Protein 3F8M (pdb70)

Radius of gyration: 24.47 Å; Cα contacts (8 Å, |Δi|>4): 941; chains: 2; bounding box: 52×54×69 Å

Nearest PDB structures (foldseek):
  3f8m-assembly1_B  TM=9.983E-01  e=2.354E-41  Mycolicibacterium smegmatis MC2 155
  3f8l-assembly2_D  TM=9.600E-01  e=2.605E-29  Mycolicibacterium smegmatis MC2 155
  4u0w-assembly1_A  TM=6.893E-01  e=1.335E-19  Bacillus subtilis subsp. subtilis str. 168
  2wv0-assembly4_G-2  TM=6.514E-01  e=9.330E-19  Bacillus subtilis
  3bwg-assembly1_B  TM=6.063E-01  e=6.322E-16  Bacillus subtilis subsp. subtilis str. 168

Foldseek 3Di:
DLLVVLLVVVVVVLVPDDFFDWDDQLVVSCVVSVHDSVSSVVSLVVCVVQQQWDDDPRTIGGHDRAQEAEPDLDDSQVSQVVSVWGKWKAWPDKDKDFADPVRCVLQVHDHRQIKIWTWIFMDIPPATWKIKIKIFRDVVDPCCVPVDDSTDDVSVVCVVVVWAFDDKDKDKDKDFDDPVRCVRHVHDRPFIWIWMWMWTATPVRGTGIIMIMITGPSRHHYDYDDDDVD/DQLVVVVVVLVPDDFFAWDPDLVVSCVVVVHDSVVNVVSLVVCVVQVQWDDDDNTIGGHDGAQEAEPDDDDSQVSCVVVVKGKWKDWDDKDKDFADPVRCVLQVHDGRQIKIWTWIWMDIPPATWKIKIKIFRDVLDPCCVVDPDRTDDPQVVCVVSVWAFDDKDKDKDKDFDDPVRCVVHVHDRPFIWIWMWMWTATPVRRTGIIMIMITGPSRHDYDYDDDPD

Organism: Mycolicibacterium smegmatis (strain ATCC 700084 / mc(2)155) (NCBI:txid246196)

Solvent-accessible surface area: 21949 Å² total; per-residue (Å²): 109,64,104,140,80,0,72,47,47,1,65,148,46,17,132,70,45,194,94,19,47,78,13,53,73,36,134,109,0,2,119,114,31,148,21,53,94,105,14,0,109,19,2,10,86,70,17,61,98,75,26,75,3,87,116,135,77,114,57,13,1,10,14,77,24,61,0,86,17,76,14,14,34,60,25,13,36,122,9,0,93,93,60,72,23,76,26,22,19,72,55,45,40,51,35,102,76,96,3,55,64,18,20,3,61,51,3,64,46,115,97,42,15,55,2,9,24,0,15,4,7,2,15,2,60,74,31,92,0,0,4,16,12,1,64,0,3,29,146,68,4,103,32,2,118,160,84,15,89,65,99,36,27,7,15,55,27,0,102,89,72,55,18,45,8,46,60,0,45,0,25,0,20,18,22,92,10,85,92,126,15,12,88,49,0,64,23,84,73,82,15,35,1,0,33,6,46,6,24,0,41,6,101,109,86,68,5,0,0,29,39,72,3,1,12,22,0,77,43,0,5,4,20,3,71,33,107,54,111,129,152,15,66,62,36,0,63,135,30,17,130,70,44,193,87,18,46,85,12,52,73,34,79,106,0,3,129,111,39,162,50,55,107,88,61,0,120,65,12,20,105,73,12,74,99,66,28,82,4,76,147,135,67,103,59,18,1,10,10,84,32,60,2,86,19,78,16,12,50,64,40,16,38,59,12,0,68,92,57,72,37,82,28,27,23,74,58,44,40,36,36,109,68,100,3,64,89,25,19,3,62,48,1,71,43,117,102,44,19,77,2,12,24,0,14,5,6,2,17,9,75,69,32,85,2,0,3,13,12,1,62,0,3,29,150,56,5,101,34,1,101,141,106,19,82,64,110,39,28,6,29,64,42,0,158,89,76,51,16,26,16,48,60,0,45,1,26,0,21,20,22,92,8,84,92,126,15,13,83,51,0,64,22,88,74,171,14,30,1,0,35,8,47,8,23,0,39,4,102,109,85,70,5,0,0,27,39,72,3,1,6,21,0,74,48,0,4,2,24,7,83,26,112,63,136

B-factor: mean 29.21, std 9.26, range [5.15, 67.19]

Structure (mmCIF, N/CA/C/O backbone):
data_3F8M
#
_entry.id   3F8M
#
_cell.length_a   64.501
_cell.length_b   76.954
_cell.length_c   66.897
_cell.angle_alpha   90.000
_cell.angle_beta   113.480
_cell.angle_gamma   90.000
#
_symmetry.space_group_name_H-M   'P 1 21 1'
#
loop_
_entity.id
_entity.type
_entity.pdbx_description
1 polymer 'GntR-family protein transcriptional regulator'
2 non-polymer GLYCEROL
3 water water
#
loop_
_atom_site.group_PDB
_atom_site.id
_atom_site.type_symbol
_atom_site.label_atom_id
_atom_site.label_alt_id
_atom_site.label_comp_id
_atom_site.label_asym_id
_atom_site.label_entity_id
_atom_site.label_seq_id
_atom_site.pdbx_PDB_ins_code
_atom_site.Cartn_x
_atom_site.Cartn_y
_atom_site.Cartn_z
_atom_site.occupancy
_atom_site.B_iso_or_equiv
_atom_site.auth_seq_id
_atom_site.auth_comp_id
_atom_site.auth_asym_id
_atom_site.auth_atom_id
_atom_site.pdbx_PDB_model_num
ATOM 1 N N . LEU A 1 14 ? -21.787 24.996 68.162 1.00 53.67 10 LEU A N 1
ATOM 2 C CA . LEU A 1 14 ? -21.000 25.778 67.166 1.00 53.59 10 LEU A CA 1
ATOM 3 C C . LEU A 1 14 ? -19.518 25.858 67.531 1.00 53.43 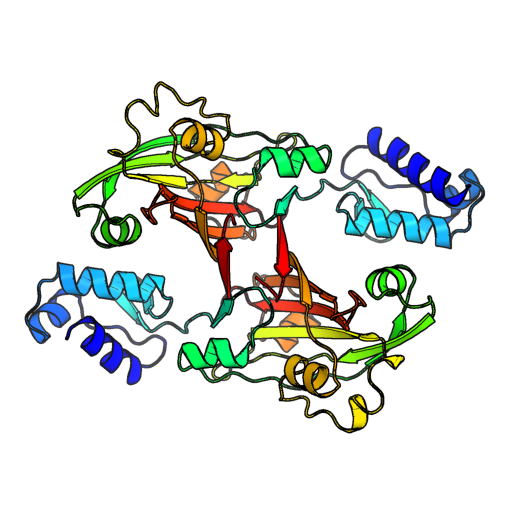10 LEU A C 1
ATOM 4 O O . LEU A 1 14 ? -18.691 26.051 66.643 1.00 53.49 10 LEU A O 1
ATOM 6 N N . LYS A 1 15 ? -19.182 25.716 68.818 1.00 53.17 11 LYS A N 1
ATOM 7 C CA . LYS A 1 15 ? -17.780 25.812 69.283 1.00 53.24 11 LYS A CA 1
ATOM 8 C C . LYS A 1 15 ? -16.786 24.873 68.548 1.00 53.09 11 LYS A C 1
ATOM 9 O O . LYS A 1 15 ? -15.584 25.160 68.478 1.00 53.12 11 LYS A O 1
ATOM 12 N N . HIS A 1 16 ? -17.296 23.771 67.998 1.00 52.93 12 HIS A N 1
ATOM 13 C CA . HIS A 1 16 ? -16.496 22.818 67.204 1.00 52.69 12 HIS A CA 1
ATOM 14 C C . HIS A 1 16 ? -16.230 23.330 65.778 1.00 52.14 12 HIS A C 1
ATOM 15 O O . HIS A 1 16 ? -15.203 23.006 65.164 1.00 51.82 12 HIS A O 1
ATOM 22 N N . GLN A 1 17 ? -17.173 24.108 65.250 1.00 51.36 13 GLN A N 1
ATOM 23 C CA . GLN A 1 17 ? -17.004 24.770 63.950 1.00 50.67 13 GLN A CA 1
ATOM 24 C C . GLN A 1 17 ? -16.045 25.958 64.068 1.00 49.63 13 GLN A C 1
ATOM 25 O O . GLN A 1 17 ? -15.199 26.165 63.197 1.00 49.85 13 GLN A O 1
ATOM 31 N N . VAL A 1 18 ? -16.197 26.728 65.149 1.00 48.42 14 VAL A N 1
ATOM 32 C CA . VAL A 1 18 ? -15.373 27.915 65.414 1.00 47.28 14 VAL A CA 1
ATOM 33 C C . VAL A 1 18 ? -13.884 27.578 65.591 1.00 46.47 14 VAL A C 1
ATOM 34 O O . VAL A 1 18 ? -13.028 28.294 65.056 1.00 46.35 14 VAL A O 1
ATOM 38 N N . VAL A 1 19 ? -13.573 26.500 66.317 1.00 45.25 15 VAL A N 1
ATOM 39 C CA . VAL A 1 19 ? -12.174 26.072 66.466 1.00 43.87 15 VAL A CA 1
ATOM 40 C C . VAL A 1 19 ? -11.521 25.766 65.108 1.00 43.27 15 VAL A C 1
ATOM 41 O O . VAL A 1 19 ? -10.398 26.211 64.857 1.00 42.51 15 VAL A O 1
ATOM 45 N N . ARG A 1 20 ? -12.231 25.039 64.237 1.00 42.51 16 ARG A N 1
ATOM 46 C CA . ARG A 1 20 ? -11.750 24.772 62.878 1.00 42.23 16 ARG A CA 1
ATOM 47 C C . ARG A 1 20 ? -11.511 26.056 62.071 1.00 41.40 16 ARG A C 1
ATOM 48 O O . ARG A 1 20 ? -10.578 26.123 61.272 1.00 41.61 16 ARG A O 1
ATOM 56 N N . ALA A 1 21 ? -12.330 27.078 62.300 1.00 40.49 17 ALA A N 1
ATOM 57 C CA . ALA A 1 21 ? -12.167 28.362 61.608 1.00 39.28 17 ALA A CA 1
ATOM 58 C C . ALA A 1 21 ? -10.995 29.148 62.192 1.00 38.67 17 ALA A C 1
ATOM 59 O O . ALA A 1 21 ? -10.296 29.865 61.472 1.00 37.75 17 ALA A O 1
ATOM 61 N N . GLU A 1 22 ? -10.803 29.021 63.502 1.00 37.73 18 GLU A N 1
ATOM 62 C CA . GLU A 1 22 ? -9.706 29.698 64.183 1.00 38.25 18 GLU A CA 1
ATOM 63 C C . GLU A 1 22 ? -8.352 29.091 63.758 1.00 37.26 18 GLU A C 1
ATOM 64 O O . GLU A 1 22 ? -7.357 29.815 63.657 1.00 37.34 18 GLU A O 1
ATOM 70 N N . LEU A 1 23 ? -8.321 27.781 63.494 1.00 35.77 19 LEU A N 1
ATOM 71 C CA . LEU A 1 23 ? -7.074 27.136 63.057 1.00 35.87 19 LEU A CA 1
ATOM 72 C C . LEU A 1 23 ? -6.729 27.588 61.636 1.00 36.01 19 LEU A C 1
ATOM 73 O O . LEU A 1 23 ? -5.558 27.813 61.314 1.00 34.99 19 LEU A O 1
ATOM 78 N N . ASP A 1 24 ? -7.754 27.727 60.801 1.00 35.98 20 ASP A N 1
ATOM 79 C CA . ASP A 1 24 ? -7.571 28.273 59.448 1.00 37.47 20 ASP A CA 1
ATOM 80 C C . ASP A 1 24 ? -6.989 29.698 59.494 1.00 36.91 20 ASP A C 1
ATOM 81 O O . ASP A 1 24 ? -6.030 30.000 58.789 1.00 37.01 20 ASP A O 1
ATOM 86 N N . ARG A 1 25 ? -7.565 30.544 60.341 1.00 36.74 21 ARG A N 1
ATOM 87 C CA . ARG A 1 25 ? -7.055 31.892 60.561 1.00 36.93 21 ARG A CA 1
ATOM 88 C C . ARG A 1 25 ? -5.624 31.874 61.110 1.00 36.46 21 ARG A C 1
ATOM 89 O O . ARG A 1 25 ? -4.787 32.678 60.684 1.00 36.82 21 ARG A O 1
ATOM 97 N N . MET A 1 26 ? -5.338 30.981 62.056 1.00 35.25 22 MET A N 1
ATOM 98 C CA . MET A 1 26 ? -3.948 30.852 62.523 1.00 34.07 22 MET A CA 1
ATOM 99 C C . MET A 1 26 ? -3.052 30.523 61.338 1.00 33.58 22 MET A C 1
ATOM 100 O O . MET A 1 26 ? -2.054 31.227 61.095 1.00 32.31 22 MET A O 1
ATOM 105 N N . LEU A 1 27 ? -3.443 29.490 60.581 1.00 33.37 23 LEU A N 1
ATOM 106 C CA . LEU A 1 27 ? -2.671 29.020 59.431 1.00 33.45 23 LEU A CA 1
ATOM 107 C C . LEU A 1 27 ? -2.359 30.120 58.423 1.00 34.22 23 LEU A C 1
ATOM 108 O O . LEU A 1 27 ? -1.257 30.140 57.874 1.00 34.60 23 LEU A O 1
ATOM 113 N N . ASP A 1 28 ? -3.305 31.039 58.193 1.00 35.03 24 ASP A N 1
ATOM 114 C CA . ASP A 1 28 ? -3.061 32.178 57.277 1.00 35.04 24 ASP A CA 1
ATOM 115 C C . ASP A 1 28 ? -1.861 33.046 57.676 1.00 33.98 24 ASP A C 1
ATOM 116 O O . ASP A 1 28 ? -1.165 33.600 56.817 1.00 33.79 24 ASP A O 1
ATOM 121 N N . GLY A 1 29 ? -1.650 33.179 58.984 1.00 32.93 25 GLY A N 1
ATOM 122 C CA . GLY A 1 29 ? -0.613 34.044 59.525 1.00 31.52 25 GLY A CA 1
ATOM 123 C C . GLY A 1 29 ? 0.722 33.390 59.809 1.00 29.67 25 GLY A C 1
ATOM 124 O O . GLY A 1 29 ? 1.685 34.076 60.160 1.00 29.91 25 GLY A O 1
ATOM 125 N N . MET A 1 30 ? 0.798 32.076 59.675 1.00 27.82 26 MET A N 1
ATOM 126 C CA . MET A 1 30 ? 2.018 31.365 60.029 1.00 26.13 26 MET A CA 1
ATOM 127 C C . MET A 1 30 ? 2.846 31.047 58.789 1.00 25.89 26 MET A C 1
ATOM 128 O O . MET A 1 30 ? 2.337 31.100 57.668 1.00 26.55 26 MET A O 1
ATOM 133 N N . ARG A 1 31 ? 4.110 30.711 59.017 1.00 24.53 27 ARG A N 1
ATOM 134 C CA A ARG A 1 31 ? 5.031 30.270 57.969 0.70 24.55 27 ARG A CA 1
ATOM 135 C CA B ARG A 1 31 ? 5.033 30.285 57.966 0.30 24.14 27 ARG A CA 1
ATOM 136 C C . ARG A 1 31 ? 5.169 28.772 57.984 1.00 24.58 27 ARG A C 1
ATOM 137 O O . ARG A 1 31 ? 4.916 28.129 59.007 1.00 23.97 27 ARG A O 1
ATOM 152 N N . ILE A 1 32 ? 5.624 28.207 56.865 1.00 22.51 28 ILE A N 1
ATOM 153 C CA . ILE A 1 32 ? 5.928 26.799 56.814 1.00 22.43 28 ILE A CA 1
ATOM 154 C C . ILE A 1 32 ? 6.968 26.453 57.912 1.00 22.69 28 ILE A C 1
ATOM 155 O O . ILE A 1 32 ? 7.946 27.174 58.089 1.00 22.28 28 ILE A O 1
ATOM 160 N N . GLY A 1 33 ? 6.715 25.404 58.686 1.00 21.49 29 GLY A N 1
ATOM 161 C CA . GLY A 1 33 ? 7.593 25.053 59.807 1.00 20.29 29 GLY A CA 1
ATOM 162 C C . GLY A 1 33 ? 7.179 25.609 61.180 1.00 19.81 29 GLY A C 1
ATOM 163 O O . GLY A 1 33 ? 7.646 25.103 62.190 1.00 20.05 29 GLY A O 1
ATOM 164 N N . ASP A 1 34 ? 6.253 26.576 61.221 1.00 18.85 30 ASP A N 1
ATOM 165 C CA . ASP A 1 34 ? 5.816 27.177 62.512 1.00 17.85 30 ASP A CA 1
ATOM 166 C C . ASP A 1 34 ? 5.031 26.140 63.353 1.00 18.45 30 ASP A C 1
ATOM 167 O O . ASP A 1 34 ? 4.087 25.508 62.832 1.00 17.79 30 ASP A O 1
ATOM 172 N N . PRO A 1 35 ? 5.373 25.993 64.658 1.00 19.15 31 PRO A N 1
ATOM 173 C CA . PRO A 1 35 ? 4.587 25.075 65.520 1.00 18.22 31 PRO A CA 1
ATOM 174 C C . PRO A 1 35 ? 3.352 25.676 66.148 1.00 20.16 31 PRO A C 1
ATOM 175 O O . PRO A 1 35 ? 3.404 26.821 66.611 1.00 20.61 31 PRO A O 1
ATOM 179 N N . PHE A 1 36 ? 2.254 24.905 66.177 1.00 19.90 32 PHE A N 1
ATOM 180 C CA . PHE A 1 36 ? 1.041 25.305 66.866 1.00 20.38 32 PHE A CA 1
ATOM 181 C C . PHE A 1 36 ? 1.316 25.185 68.359 1.00 19.55 32 PHE A C 1
ATOM 182 O O . PHE A 1 36 ? 2.153 24.386 68.746 1.00 19.53 32 PHE A O 1
ATOM 190 N N . PRO A 1 37 ? 0.585 25.941 69.185 1.00 20.90 33 PRO A N 1
ATOM 191 C CA . PRO A 1 37 ? 0.581 25.724 70.650 1.00 21.44 33 PRO A CA 1
ATOM 192 C C . PRO A 1 37 ? 0.151 24.297 70.899 1.00 22.40 33 PRO A C 1
ATOM 193 O O . PRO A 1 37 ? -0.454 23.721 70.012 1.00 22.78 33 PRO A O 1
ATOM 197 N N . ALA A 1 38 ? 0.429 23.738 72.077 1.00 23.50 34 ALA A N 1
ATOM 198 C CA . ALA A 1 38 ? -0.067 22.386 72.393 1.00 23.45 34 ALA A CA 1
ATOM 199 C C . ALA A 1 38 ? -1.602 22.299 72.382 1.00 24.58 34 ALA A C 1
ATOM 200 O O . ALA A 1 38 ? -2.351 23.302 72.611 1.00 23.99 34 ALA A O 1
ATOM 202 N N . GLU A 1 39 ? -2.055 21.087 72.082 1.00 24.53 35 GLU A N 1
ATOM 203 C CA . GLU A 1 39 ? -3.464 20.824 71.905 1.00 25.72 35 GLU A CA 1
ATOM 204 C C . GLU A 1 39 ? -4.257 21.332 73.095 1.00 25.16 35 GLU A C 1
ATOM 205 O O . GLU A 1 39 ? -5.230 22.015 72.907 1.00 25.14 35 GLU A O 1
ATOM 211 N N . ARG A 1 40 ? -3.785 21.082 74.305 1.00 25.75 36 ARG A N 1
ATOM 212 C CA . ARG A 1 40 ? -4.531 21.520 75.490 1.00 26.82 36 ARG A CA 1
ATOM 213 C C . ARG A 1 40 ? -4.672 23.034 75.586 1.00 26.76 36 ARG A C 1
ATOM 214 O O . ARG A 1 40 ? -5.739 23.515 76.012 1.00 26.15 36 ARG A O 1
ATOM 222 N N . GLU A 1 41 ? -3.615 23.783 75.211 1.00 24.42 37 GLU A N 1
ATOM 223 C CA . GLU A 1 41 ? -3.686 25.241 75.268 1.00 23.99 37 GLU A CA 1
ATOM 224 C C . GLU A 1 41 ? -4.727 25.749 74.299 1.00 24.89 37 GLU A C 1
ATOM 225 O O . GLU A 1 41 ? -5.568 26.609 74.639 1.00 24.62 37 GLU A O 1
ATOM 231 N N . ILE A 1 42 ? -4.695 25.209 73.087 1.00 25.67 38 ILE A N 1
ATOM 232 C CA . ILE A 1 42 ? -5.667 25.596 72.080 1.00 26.31 38 ILE A CA 1
ATOM 233 C C . ILE A 1 42 ? -7.094 25.295 72.563 1.00 27.19 38 ILE A C 1
ATOM 234 O O . ILE A 1 42 ? -8.007 26.127 72.453 1.00 25.80 38 ILE A O 1
ATOM 239 N N . ALA A 1 43 ? -7.286 24.092 73.087 1.00 28.69 39 ALA A N 1
ATOM 240 C CA . ALA A 1 43 ? -8.621 23.696 73.531 1.00 30.45 39 ALA A CA 1
ATOM 241 C C . ALA A 1 43 ? -9.163 24.700 74.552 1.00 31.81 39 ALA A C 1
ATOM 242 O O . ALA A 1 43 ? -10.304 25.174 74.431 1.00 32.56 39 ALA A O 1
ATOM 244 N N . GLU A 1 44 ? -8.329 25.054 75.524 1.00 33.57 40 GLU A N 1
ATOM 245 C CA . GLU A 1 44 ? -8.712 26.009 76.563 1.00 35.12 40 GLU A CA 1
ATOM 246 C C . GLU A 1 44 ? -8.965 27.415 75.990 1.00 35.62 40 GLU A C 1
ATOM 247 O O . GLU A 1 44 ? -9.925 28.081 76.384 1.00 35.61 40 GLU A O 1
ATOM 253 N N . GLN A 1 45 ? -8.143 27.819 75.018 1.00 35.77 41 GLN A N 1
ATOM 254 C CA . GLN A 1 45 ? -8.292 29.118 74.353 1.00 35.71 41 GLN A CA 1
ATOM 255 C C . GLN A 1 45 ? -9.691 29.183 73.772 1.00 35.78 41 GLN A C 1
ATOM 256 O O . GLN A 1 45 ? -10.403 30.153 73.998 1.00 35.97 41 GLN A O 1
ATOM 262 N N . PHE A 1 46 ? -10.120 28.110 73.102 1.00 35.34 42 PHE A N 1
ATOM 263 C CA . PHE A 1 46 ? -11.401 28.116 72.386 1.00 35.23 42 PHE A CA 1
ATOM 264 C C . PHE A 1 46 ? -12.581 27.338 73.021 1.00 34.67 42 PHE A C 1
ATOM 265 O O . PHE A 1 46 ? -13.539 26.978 72.327 1.00 34.66 42 PHE A O 1
ATOM 273 N N . GLU A 1 47 ? -12.506 27.097 74.328 1.00 33.39 43 GLU A N 1
ATOM 274 C CA . GLU A 1 47 ? -13.589 26.403 75.062 1.00 32.64 43 GLU A CA 1
ATOM 275 C C . GLU A 1 47 ? -14.122 25.172 74.321 1.00 30.80 43 GLU A C 1
ATOM 276 O O . GLU A 1 47 ? -15.334 25.030 74.130 1.00 30.58 43 GLU A O 1
ATOM 282 N N . VAL A 1 48 ? -13.196 24.291 73.919 1.00 28.30 44 VAL A N 1
ATOM 283 C CA . VAL A 1 48 ? -13.518 22.956 73.407 1.00 27.24 44 VAL A CA 1
ATOM 284 C C . VAL A 1 48 ? -12.636 21.882 74.068 1.00 26.53 44 VAL A C 1
ATOM 285 O O . VAL A 1 48 ? -11.637 22.180 74.724 1.00 25.98 44 VAL A O 1
ATOM 289 N N . ALA A 1 49 ? -13.043 20.630 73.916 1.00 26.42 45 ALA A N 1
ATOM 290 C CA . ALA A 1 49 ? -12.311 19.492 74.421 1.00 26.92 45 ALA A CA 1
ATOM 291 C C . ALA A 1 49 ? -10.945 19.428 73.735 1.00 28.20 45 ALA A C 1
ATOM 292 O O . ALA A 1 49 ? -10.808 19.866 72.586 1.00 28.40 45 ALA A O 1
ATOM 294 N N . ARG A 1 50 ? -9.959 18.897 74.458 1.00 28.08 46 ARG A N 1
ATOM 295 C CA . ARG A 1 50 ? -8.648 18.543 73.889 1.00 29.56 46 ARG A CA 1
ATOM 296 C C . ARG A 1 50 ? -8.780 17.598 72.689 1.00 28.97 46 ARG A C 1
ATOM 297 O O . ARG A 1 50 ? -8.022 17.716 71.710 1.00 29.92 46 ARG A O 1
ATOM 305 N N . GLU A 1 51 ? -9.719 16.661 72.768 1.00 28.74 47 GLU A N 1
ATOM 306 C CA . GLU A 1 51 ? -9.952 15.697 71.679 1.00 29.47 47 GLU A CA 1
ATOM 307 C C . GLU A 1 51 ? -10.544 16.396 70.457 1.00 28.88 47 GLU A C 1
ATOM 308 O O . GLU A 1 51 ? -10.392 15.928 69.315 1.00 29.51 47 GLU A O 1
ATOM 314 N N . THR A 1 52 ? -11.218 17.518 70.689 1.00 28.60 48 THR A N 1
ATOM 315 C CA . THR A 1 52 ? -11.759 18.302 69.588 1.00 28.36 48 THR A CA 1
ATOM 316 C C . THR A 1 52 ? -10.641 19.010 68.794 1.00 27.76 48 THR A C 1
ATOM 317 O O . THR A 1 52 ? -10.689 19.061 67.566 1.00 28.21 48 THR A O 1
ATOM 321 N N . VAL A 1 53 ? -9.664 19.565 69.499 1.00 28.41 49 VAL A N 1
ATOM 322 C CA . VAL A 1 53 ? -8.505 20.196 68.842 1.00 27.84 49 VAL A CA 1
ATOM 323 C C . VAL A 1 53 ? -7.715 19.096 68.132 1.00 28.00 49 VAL A C 1
ATOM 324 O O . VAL A 1 53 ? -7.384 19.236 66.954 1.00 27.54 49 VAL A O 1
ATOM 328 N N . ARG A 1 54 ? -7.469 17.982 68.823 1.00 28.05 50 ARG A N 1
ATOM 329 C CA . ARG A 1 54 ? -6.730 16.839 68.241 1.00 28.66 50 ARG A CA 1
ATOM 330 C C . ARG A 1 54 ? -7.303 16.447 66.889 1.00 28.76 50 ARG A C 1
ATOM 331 O O . ARG A 1 54 ? -6.575 16.198 65.920 1.00 29.28 50 ARG A O 1
ATOM 339 N N . GLN A 1 55 ? -8.625 16.330 66.850 1.00 28.93 51 GLN A N 1
ATOM 340 C CA . GLN A 1 55 ? -9.307 15.926 65.647 1.00 28.48 51 GLN A CA 1
ATOM 341 C C . GLN A 1 55 ? -9.199 16.990 64.544 1.00 28.08 51 GLN A C 1
ATOM 342 O O . GLN A 1 55 ? -9.015 16.649 63.379 1.00 28.95 51 GLN A O 1
ATOM 348 N N . ALA A 1 56 ? -9.332 18.267 64.887 1.00 28.00 52 ALA A N 1
ATOM 349 C CA . ALA A 1 56 ? -9.233 19.300 63.849 1.00 29.23 52 ALA A CA 1
ATOM 350 C C . ALA A 1 56 ? -7.813 19.305 63.272 1.00 29.45 52 ALA A C 1
ATOM 351 O O . ALA A 1 56 ? -7.638 19.411 62.036 1.00 30.98 52 ALA A O 1
ATOM 353 N N . LEU A 1 57 ? -6.807 19.120 64.133 1.00 29.50 53 LEU A N 1
ATOM 354 C CA . LEU A 1 57 ? -5.400 19.050 63.640 1.00 30.52 53 LEU A CA 1
ATOM 355 C C . LEU A 1 57 ? -5.113 17.845 62.761 1.00 31.27 53 LEU A C 1
ATOM 356 O O . LEU A 1 57 ? -4.414 17.944 61.732 1.00 31.09 53 LEU A O 1
ATOM 361 N N . ARG A 1 58 ? -5.672 16.708 63.151 1.00 31.07 54 ARG A N 1
ATOM 362 C CA . ARG A 1 58 ? -5.591 15.520 62.330 1.00 32.13 54 ARG A CA 1
ATOM 363 C C . ARG A 1 58 ? -6.229 15.692 60.932 1.00 31.86 54 ARG A C 1
ATOM 364 O O . ARG A 1 58 ? -5.677 15.189 59.937 1.00 32.59 54 ARG A O 1
ATOM 372 N N . GLU A 1 59 ? -7.324 16.450 60.851 1.00 31.68 55 GLU A N 1
ATOM 373 C CA . GLU A 1 59 ? -7.980 16.756 59.570 1.00 32.46 55 GLU A CA 1
ATOM 374 C C . GLU A 1 59 ? -7.072 17.652 58.705 1.00 32.41 55 GLU A C 1
ATOM 375 O O . GLU A 1 59 ? -6.946 17.444 57.496 1.00 33.09 55 GLU A O 1
ATOM 381 N N . LEU A 1 60 ? -6.431 18.629 59.339 1.00 31.57 56 LEU A N 1
ATOM 382 C CA . LEU A 1 60 ? -5.457 19.463 58.640 1.00 31.52 56 LEU A CA 1
ATOM 383 C C . LEU A 1 60 ? -4.298 18.642 58.113 1.00 31.30 56 LEU A C 1
ATOM 384 O O . LEU A 1 60 ? -3.768 18.946 57.027 1.00 31.61 56 LEU A O 1
ATOM 389 N N . LEU A 1 61 ? -3.888 17.623 58.876 1.00 30.54 57 LEU A N 1
ATOM 390 C CA . LEU A 1 61 ? -2.753 16.805 58.522 1.00 31.00 57 LEU A CA 1
ATOM 391 C C . LEU A 1 61 ? -3.089 15.965 57.298 1.00 32.03 57 LEU A C 1
ATOM 392 O O . LEU A 1 61 ? -2.282 15.835 56.376 1.00 31.21 57 LEU A O 1
ATOM 397 N N . ILE A 1 62 ? -4.282 15.396 57.311 1.00 33.14 58 ILE A N 1
ATOM 398 C CA . ILE A 1 62 ? -4.778 14.598 56.188 1.00 34.32 58 ILE A CA 1
ATOM 399 C C . ILE A 1 62 ? -4.901 15.469 54.919 1.00 35.09 58 ILE A C 1
ATOM 400 O O . ILE A 1 62 ? -4.566 15.016 53.821 1.00 35.90 58 ILE A O 1
ATOM 405 N N . ASP A 1 63 ? -5.337 16.714 55.097 1.00 35.86 59 ASP A N 1
ATOM 406 C CA . ASP A 1 63 ? -5.364 17.750 54.060 1.00 36.67 59 ASP A CA 1
ATOM 407 C C . ASP A 1 63 ? -3.946 18.263 53.637 1.00 36.40 59 ASP A C 1
ATOM 408 O O . ASP A 1 63 ? -3.811 19.095 52.715 1.00 36.53 59 ASP A O 1
ATOM 413 N N . GLY A 1 64 ? -2.900 17.799 54.320 1.00 35.39 60 GLY A N 1
ATOM 414 C CA . GLY A 1 64 ? -1.512 18.119 53.928 1.00 34.55 60 GLY A CA 1
ATOM 415 C C . GLY A 1 64 ? -1.047 19.505 54.356 1.00 33.41 60 GLY A C 1
ATOM 416 O O . GLY A 1 64 ? 0.046 19.968 53.970 1.00 34.40 60 GLY A O 1
ATOM 417 N N . ARG A 1 65 ? -1.843 20.141 55.203 1.00 31.32 61 ARG A N 1
ATOM 418 C CA . ARG A 1 65 ? -1.625 21.518 55.583 1.00 29.69 61 ARG A CA 1
ATOM 419 C C . ARG A 1 65 ? -0.745 21.674 56.816 1.00 28.02 61 ARG A C 1
ATOM 420 O O . ARG A 1 65 ? -0.216 22.764 57.072 1.00 26.76 61 ARG A O 1
ATOM 428 N N . VAL A 1 66 ? -0.594 20.583 57.572 1.00 26.71 62 VAL A N 1
ATOM 429 C CA . VAL A 1 66 ? 0.278 20.533 58.729 1.00 25.95 62 VAL A CA 1
ATOM 430 C C . VAL A 1 66 ? 0.960 19.191 58.736 1.00 26.99 62 VAL A C 1
ATOM 431 O O . VAL A 1 66 ? 0.571 18.271 57.985 1.00 26.95 62 VAL A O 1
ATOM 435 N N . GLU A 1 67 ? 1.990 19.051 59.558 1.00 26.40 63 GLU A N 1
ATOM 436 C CA . GLU A 1 67 ? 2.647 17.772 59.683 1.00 27.70 63 GLU A CA 1
ATOM 437 C C . GLU A 1 67 ? 3.215 17.661 61.091 1.00 28.67 63 GLU A C 1
ATOM 438 O O . GLU A 1 67 ? 3.338 18.675 61.761 1.00 27.72 63 GLU A O 1
ATOM 444 N N . ARG A 1 68 ? 3.547 16.444 61.531 1.00 29.69 64 ARG A N 1
ATOM 445 C CA . ARG A 1 68 ? 4.171 16.256 62.840 1.00 31.50 64 ARG A CA 1
ATOM 446 C C . ARG A 1 68 ? 5.681 16.463 62.784 1.00 32.76 64 ARG A C 1
ATOM 447 O O . ARG A 1 68 ? 6.327 16.137 61.791 1.00 32.45 64 ARG A O 1
ATOM 455 N N . ARG A 1 69 ? 6.221 17.044 63.861 1.00 33.69 65 ARG A N 1
ATOM 456 C CA . ARG A 1 69 ? 7.656 17.182 64.080 1.00 34.49 65 ARG A CA 1
ATOM 457 C C . ARG A 1 69 ? 7.846 16.875 65.554 1.00 34.84 65 ARG A C 1
ATOM 458 O O . ARG A 1 69 ? 7.577 17.720 66.426 1.00 35.02 65 ARG A O 1
ATOM 466 N N . GLY A 1 70 ? 8.289 15.652 65.826 1.00 35.32 66 GLY A N 1
ATOM 467 C CA . GLY A 1 70 ? 8.392 15.135 67.196 1.00 34.56 66 GLY A CA 1
ATOM 468 C C . GLY A 1 70 ? 7.033 15.227 67.846 1.00 34.15 66 GLY A C 1
ATOM 469 O O . GLY A 1 70 ? 6.034 14.746 67.288 1.00 34.57 66 GLY A O 1
ATOM 470 N N . ARG A 1 71 ? 6.984 15.911 68.986 1.00 33.78 67 ARG A N 1
ATOM 471 C CA . ARG A 1 71 ? 5.742 16.096 69.745 1.00 33.23 67 ARG A CA 1
ATOM 472 C C . ARG A 1 71 ? 4.840 17.209 69.180 1.00 32.88 67 ARG A C 1
ATOM 473 O O . ARG A 1 71 ? 3.702 17.404 69.638 1.00 33.37 67 ARG A O 1
ATOM 475 N N . THR A 1 72 ? 5.336 17.945 68.193 1.00 31.65 68 THR A N 1
ATOM 476 C CA . THR A 1 72 ? 4.657 19.156 67.775 1.00 30.62 68 THR A CA 1
ATOM 477 C C . THR A 1 72 ? 3.966 18.953 66.425 1.00 29.21 68 THR A C 1
ATOM 478 O O . THR A 1 72 ? 4.324 18.059 65.646 1.00 28.83 68 THR A O 1
ATOM 482 N N . THR A 1 73 ? 2.998 19.823 66.160 1.00 26.85 69 THR A N 1
ATOM 483 C CA . THR A 1 73 ? 2.370 19.908 64.857 1.00 26.04 69 THR A CA 1
ATOM 484 C C . THR A 1 73 ? 2.854 21.198 64.227 1.00 23.98 69 THR A C 1
ATOM 485 O O . THR A 1 73 ? 2.719 22.246 64.833 1.00 22.93 69 THR A O 1
ATOM 489 N N . VAL A 1 74 ? 3.402 21.115 63.007 1.00 23.49 70 VAL A N 1
ATOM 490 C CA . VAL A 1 74 ? 3.904 22.308 62.317 1.00 22.58 70 VAL A CA 1
ATOM 491 C C . VAL A 1 74 ? 3.224 22.563 60.975 1.00 22.87 70 VAL A C 1
ATOM 492 O O . VAL A 1 74 ? 2.628 21.637 60.391 1.00 21.47 70 VAL A O 1
ATOM 496 N N . VAL A 1 75 ? 3.318 23.808 60.506 1.00 20.97 71 VAL A N 1
ATOM 497 C CA . VAL A 1 75 ? 2.736 24.207 59.234 1.00 20.99 71 VAL A CA 1
ATOM 498 C C . VAL A 1 75 ? 3.550 23.474 58.134 1.00 22.19 71 VAL A C 1
ATOM 499 O O . VAL A 1 75 ? 4.784 23.373 58.224 1.00 19.84 71 VAL A O 1
ATOM 503 N N . ALA A 1 76 ? 2.855 22.928 57.123 1.00 22.24 72 ALA A N 1
ATOM 504 C CA . ALA A 1 76 ? 3.553 22.234 56.019 1.00 24.38 72 ALA A CA 1
ATOM 505 C C . ALA A 1 76 ? 3.232 22.955 54.722 1.00 25.10 72 ALA A C 1
ATOM 506 O O . ALA A 1 76 ? 2.346 23.798 54.708 1.00 25.80 72 ALA A O 1
ATOM 508 N N . ARG A 1 77 ? 3.991 22.697 53.652 1.00 25.95 73 ARG A N 1
ATOM 509 C CA A ARG A 1 77 ? 3.563 23.127 52.315 0.60 26.56 73 ARG A CA 1
ATOM 510 C CA B ARG A 1 77 ? 3.536 23.135 52.337 0.40 26.56 73 ARG A CA 1
ATOM 511 C C . ARG A 1 77 ? 2.730 21.982 51.742 1.00 26.38 73 ARG A C 1
ATOM 512 O O . ARG A 1 77 ? 3.225 20.859 51.617 1.00 25.77 73 ARG A O 1
ATOM 527 N N . PRO A 1 78 ? 1.461 22.248 51.432 1.00 26.62 74 PRO A N 1
ATOM 528 C CA . PRO A 1 78 ? 0.622 21.162 51.017 1.00 26.40 74 PRO A CA 1
ATOM 529 C C . PRO A 1 78 ? 1.013 20.690 49.600 1.00 25.77 74 PRO A C 1
ATOM 530 O O . PRO A 1 78 ? 1.371 21.519 48.749 1.00 26.32 74 PRO A O 1
ATOM 534 N N . LYS A 1 79 ? 0.983 19.384 49.406 1.00 25.44 75 LYS A N 1
ATOM 535 C CA . LYS A 1 79 ? 1.083 18.799 48.054 1.00 25.52 75 LYS A CA 1
ATOM 536 C C . LYS A 1 79 ? -0.116 19.223 47.238 1.00 24.92 75 LYS A C 1
ATOM 537 O O . LYS A 1 79 ? -1.248 19.253 47.753 1.00 24.77 75 LYS A O 1
ATOM 543 N N . ILE A 1 80 ? 0.116 19.547 45.961 1.00 25.74 76 ILE A N 1
ATOM 544 C CA . ILE A 1 80 ? -0.993 19.706 45.021 1.00 26.16 76 ILE A CA 1
ATOM 545 C C . ILE A 1 80 ? -1.663 18.368 44.832 1.00 25.58 76 ILE A C 1
ATOM 546 O O . ILE A 1 80 ? -0.979 17.383 44.627 1.00 25.63 76 ILE A O 1
ATOM 551 N N . ARG A 1 81 ? -2.992 18.336 44.952 1.00 25.69 77 ARG A N 1
ATOM 552 C CA . ARG A 1 81 ? -3.770 17.100 44.805 1.00 26.64 77 ARG A CA 1
ATOM 553 C C . ARG A 1 81 ? -4.449 17.113 43.432 1.00 27.16 77 ARG A C 1
ATOM 554 O O . ARG A 1 81 ? -5.485 17.746 43.212 1.00 27.88 77 ARG A O 1
ATOM 562 N N . GLN A 1 82 ? -3.820 16.451 42.490 1.00 27.20 78 GLN A N 1
ATOM 563 C CA . GLN A 1 82 ? -4.291 16.508 41.131 1.00 29.47 78 GLN A CA 1
ATOM 564 C C . GLN A 1 82 ? -5.095 15.278 40.706 1.00 29.06 78 GLN A C 1
ATOM 565 O O . GLN A 1 82 ? -4.572 14.158 40.739 1.00 28.60 78 GLN A O 1
ATOM 571 N N . PRO A 1 83 ? -6.353 15.489 40.273 1.00 29.70 79 PRO A N 1
ATOM 572 C CA . PRO A 1 83 ? -7.174 14.400 39.740 1.00 29.64 79 PRO A CA 1
ATOM 573 C C . PRO A 1 83 ? -6.499 13.815 38.501 1.00 30.57 79 PRO A C 1
ATOM 574 O O . PRO A 1 83 ? -5.915 14.571 37.704 1.00 30.85 79 PRO A O 1
ATOM 578 N N . LEU A 1 84 ? -6.516 12.490 38.354 1.00 30.33 80 LEU A N 1
ATOM 579 C CA . LEU A 1 84 ? -6.076 11.887 37.099 1.00 31.55 80 LEU A CA 1
ATOM 580 C C . LEU A 1 84 ? -7.196 12.111 36.088 1.00 32.00 80 LEU A C 1
ATOM 581 O O . LEU A 1 84 ? -8.375 11.961 36.389 1.00 33.05 80 LEU A O 1
ATOM 586 N N . GLY A 1 85 ? -6.837 12.545 34.895 1.00 32.58 81 GLY A N 1
ATOM 587 C CA . GLY A 1 85 ? -7.856 12.801 33.868 1.00 32.50 81 GLY A CA 1
ATOM 588 C C . GLY A 1 85 ? -7.441 14.001 33.056 1.00 32.22 81 GLY A C 1
ATOM 589 O O . GLY A 1 85 ? -6.252 14.285 32.953 1.00 31.68 81 GLY A O 1
ATOM 590 N N . MET A 1 86 ? -8.432 14.733 32.550 1.00 33.16 82 MET A N 1
ATOM 591 C CA . MET A 1 86 ? -8.221 15.781 31.546 1.00 34.84 82 MET A CA 1
ATOM 592 C C . MET A 1 86 ? -8.310 17.216 32.103 1.00 34.76 82 MET A C 1
ATOM 593 O O . MET A 1 86 ? -8.242 18.202 31.343 1.00 35.15 82 MET A O 1
ATOM 598 N N . GLY A 1 87 ? -8.432 17.330 33.427 1.00 34.19 83 GLY A N 1
ATOM 599 C CA . GLY A 1 87 ? -8.480 18.625 34.099 1.00 34.98 83 GLY A CA 1
ATOM 600 C C . GLY A 1 87 ? -7.117 19.294 34.153 1.00 34.87 83 GLY A C 1
ATOM 601 O O . GLY A 1 87 ? -6.143 18.776 33.620 1.00 35.52 83 GLY A O 1
ATOM 602 N N . SER A 1 88 ? -7.031 20.442 34.810 1.00 34.81 84 SER A N 1
ATOM 603 C CA . SER A 1 88 ? -5.817 21.237 34.740 1.00 33.97 84 SER A CA 1
ATOM 604 C C . SER A 1 88 ? -5.037 21.245 36.043 1.00 33.23 84 SER A C 1
ATOM 605 O O . SER A 1 88 ? -5.606 21.177 37.148 1.00 33.64 84 SER A O 1
ATOM 608 N N . TYR A 1 89 ? -3.725 21.358 35.890 1.00 31.47 85 TYR A N 1
ATOM 609 C CA . TYR A 1 89 ? -2.817 21.454 37.016 1.00 30.01 85 TYR A CA 1
ATOM 610 C C . TYR A 1 89 ? -3.128 22.719 37.847 1.00 30.11 85 TYR A C 1
ATOM 611 O O . TYR A 1 89 ? -3.269 22.658 39.080 1.00 28.09 85 TYR A O 1
ATOM 620 N N . THR A 1 90 ? -3.272 23.860 37.165 1.00 30.39 86 THR A N 1
ATOM 621 C CA . THR A 1 90 ? -3.568 25.135 37.864 1.00 31.62 86 THR A CA 1
ATOM 622 C C . THR A 1 90 ? -4.942 25.117 38.526 1.00 32.74 86 THR A C 1
ATOM 623 O O . THR A 1 90 ? -5.104 25.669 39.627 1.00 32.98 86 THR A O 1
ATOM 627 N N . GLU A 1 91 ? -5.919 24.477 37.877 1.00 33.64 87 GLU A N 1
ATOM 628 C CA . GLU A 1 91 ? -7.258 24.347 38.468 1.00 35.42 87 GLU A CA 1
ATOM 629 C C . GLU A 1 91 ? -7.206 23.516 39.748 1.00 34.77 87 GLU A C 1
ATOM 630 O O . GLU A 1 91 ? -7.898 23.835 40.716 1.00 34.86 87 GLU A O 1
ATOM 636 N N . ALA A 1 92 ? -6.398 22.446 39.746 1.00 34.11 88 ALA A N 1
ATOM 637 C CA . ALA A 1 92 ? -6.300 21.584 40.925 1.00 33.28 88 ALA A CA 1
ATOM 638 C C . ALA A 1 92 ? -5.738 22.407 42.073 1.00 32.95 88 ALA A C 1
ATOM 639 O O . ALA A 1 92 ? -6.257 22.335 43.174 1.00 32.25 88 ALA A O 1
ATOM 641 N N . ALA A 1 93 ? -4.690 23.188 41.800 1.00 32.42 89 ALA A N 1
ATOM 642 C CA . ALA A 1 93 ? -4.034 23.997 42.836 1.00 32.91 89 ALA A CA 1
ATOM 643 C C . ALA A 1 93 ? -4.959 25.117 43.330 1.00 33.64 89 ALA A C 1
ATOM 644 O O . ALA A 1 93 ? -5.034 25.343 44.541 1.00 33.85 89 ALA A O 1
ATOM 646 N N . LYS A 1 94 ? -5.645 25.792 42.398 1.00 34.15 90 LYS A N 1
ATOM 647 C CA . LYS A 1 94 ? -6.700 26.778 42.716 1.00 35.93 90 LYS A CA 1
ATOM 648 C C . LYS A 1 94 ? -7.699 26.251 43.736 1.00 36.32 90 LYS A C 1
ATOM 649 O O . LYS A 1 94 ? -7.929 26.900 44.763 1.00 37.39 90 LYS A O 1
ATOM 652 N N . ALA A 1 95 ? -8.278 25.087 43.443 1.00 36.53 91 ALA A N 1
ATOM 653 C CA . ALA A 1 95 ? -9.181 24.352 44.355 1.00 37.29 91 ALA A CA 1
ATOM 654 C C . ALA A 1 95 ? -8.698 24.202 45.804 1.00 37.53 91 ALA A C 1
ATOM 655 O O . ALA A 1 95 ? -9.525 24.045 46.720 1.00 37.47 91 ALA A O 1
ATOM 657 N N . GLN A 1 96 ? -7.381 24.247 46.012 1.00 37.17 92 GLN A N 1
ATOM 658 C CA . GLN A 1 96 ? -6.786 24.107 47.347 1.00 36.76 92 GLN A CA 1
ATOM 659 C C . GLN A 1 96 ? -6.307 25.453 47.877 1.00 36.95 92 GLN A C 1
ATOM 660 O O . GLN A 1 96 ? -5.694 25.517 48.945 1.00 36.44 92 GLN A O 1
ATOM 666 N N . GLY A 1 97 ? -6.558 26.521 47.117 1.00 37.36 93 GLY A N 1
ATOM 667 C CA . GLY A 1 97 ? -6.102 27.862 47.505 1.00 37.25 93 GLY A CA 1
ATOM 668 C C . GLY A 1 97 ? -4.595 28.017 47.394 1.00 37.28 93 GLY A C 1
ATOM 669 O O . GLY A 1 97 ? -3.983 28.732 48.192 1.00 37.65 93 GLY A O 1
ATOM 670 N N . LEU A 1 98 ? -4.006 27.355 46.391 1.00 36.49 94 LEU A N 1
ATOM 671 C CA . LEU A 1 98 ? -2.557 27.314 46.163 1.00 35.97 94 LEU A CA 1
ATOM 672 C C . LEU A 1 98 ? -2.203 27.971 44.817 1.00 35.26 94 LEU A C 1
ATOM 673 O O . LEU A 1 98 ? -2.938 27.800 43.855 1.00 34.50 94 LEU A O 1
ATOM 678 N N . SER A 1 99 ? -1.058 28.659 44.748 1.00 35.22 95 SER A N 1
ATOM 679 C CA . SER A 1 99 ? -0.651 29.441 43.560 1.00 35.49 95 SER A CA 1
ATOM 680 C C . SER A 1 99 ? 0.292 28.733 42.567 1.00 34.76 95 SER A C 1
ATOM 681 O O . SER A 1 99 ? 1.539 28.780 42.710 1.00 36.22 95 SER A O 1
ATOM 684 N N . ALA A 1 100 ? -0.277 28.151 41.528 1.00 32.81 96 ALA A N 1
ATOM 685 C CA . ALA A 1 100 ? 0.511 27.340 40.607 1.00 29.53 96 ALA A CA 1
ATOM 686 C C . ALA A 1 100 ? 0.882 28.096 39.334 1.00 27.42 96 ALA A C 1
ATOM 687 O O . ALA A 1 100 ? 0.153 28.987 38.904 1.00 25.91 96 ALA A O 1
ATOM 689 N N . GLY A 1 101 ? 2.025 27.748 38.742 1.00 24.80 97 GLY A N 1
ATOM 690 C CA . GLY A 1 101 ? 2.376 28.323 37.437 1.00 24.11 97 GLY A CA 1
ATOM 691 C C . GLY A 1 101 ? 3.145 27.376 36.549 1.00 22.67 97 GLY A C 1
ATOM 692 O O . GLY A 1 101 ? 3.446 26.254 36.943 1.00 20.91 97 GLY A O 1
ATOM 693 N N . ARG A 1 102 ? 3.479 27.864 35.361 1.00 22.01 98 ARG A N 1
ATOM 694 C CA . ARG A 1 102 ? 4.294 27.115 34.403 1.00 21.53 98 ARG A CA 1
ATOM 695 C C . ARG A 1 102 ? 5.340 28.028 33.815 1.00 21.09 98 ARG A C 1
ATOM 696 O O . ARG A 1 102 ? 5.062 29.215 33.521 1.00 21.27 98 ARG A O 1
ATOM 704 N N . ILE A 1 103 ? 6.521 27.476 33.598 1.00 20.08 99 ILE A N 1
ATOM 705 C CA . ILE A 1 103 ? 7.628 28.220 32.991 1.00 20.83 99 ILE A CA 1
ATOM 706 C C . ILE A 1 103 ? 8.136 27.473 31.760 1.00 20.51 99 ILE A C 1
ATOM 707 O O . ILE A 1 103 ? 8.369 26.266 31.809 1.00 20.37 99 ILE A O 1
ATOM 712 N N . LEU A 1 104 ? 8.298 28.197 30.653 1.00 20.22 100 LEU A N 1
ATOM 713 C CA . LEU A 1 104 ? 8.805 27.596 29.432 1.00 20.51 100 LEU A CA 1
ATOM 714 C C . LEU A 1 104 ? 10.244 27.176 29.690 1.00 21.45 100 LEU A C 1
ATOM 715 O O . LEU A 1 104 ? 11.076 27.999 30.102 1.00 23.02 100 LEU A O 1
ATOM 720 N N . VAL A 1 105 ? 10.560 25.917 29.441 1.00 19.17 101 VAL A N 1
ATOM 721 C CA . VAL A 1 105 ? 11.944 25.485 29.344 1.00 19.03 101 VAL A CA 1
ATOM 722 C C . VAL A 1 105 ? 12.428 25.671 27.890 1.00 19.67 101 VAL A C 1
ATOM 723 O O . VAL A 1 105 ? 13.373 26.449 27.608 1.00 20.09 101 VAL A O 1
ATOM 727 N N . ALA A 1 106 ? 11.777 24.984 26.956 1.00 18.52 102 ALA A N 1
ATOM 728 C CA . ALA A 1 106 ? 12.155 25.136 25.537 1.00 18.68 102 ALA A CA 1
ATOM 729 C C . ALA A 1 106 ? 11.108 24.510 24.624 1.00 18.98 102 ALA A C 1
ATOM 730 O O . ALA A 1 106 ? 10.441 23.539 24.997 1.00 16.85 102 ALA A O 1
ATOM 732 N N . TRP A 1 107 ? 10.987 25.076 23.419 1.00 17.97 103 TRP A N 1
ATOM 733 C CA . TRP A 1 107 ? 10.366 24.388 22.315 1.00 19.07 103 TRP A CA 1
ATOM 734 C C . TRP A 1 107 ? 11.515 23.701 21.558 1.00 20.46 103 TRP A C 1
ATOM 735 O O . TRP A 1 107 ? 12.597 24.284 21.421 1.00 19.44 103 TRP A O 1
ATOM 746 N N . SER A 1 108 ? 11.279 22.475 21.098 1.00 19.90 104 SER A N 1
ATOM 747 C CA . SER A 1 108 ? 12.238 21.718 20.270 1.00 21.81 104 SER A CA 1
ATOM 748 C C . SER A 1 108 ? 11.518 21.190 19.032 1.00 21.65 104 SER A C 1
ATOM 749 O O . SER A 1 108 ? 10.355 20.790 19.097 1.00 20.75 104 SER A O 1
ATOM 752 N N . ASP A 1 109 ? 12.230 21.189 17.899 1.00 21.69 105 ASP A N 1
ATOM 753 C CA . ASP A 1 109 ? 11.701 20.646 16.664 1.00 22.19 105 ASP A CA 1
ATOM 754 C C . ASP A 1 109 ? 12.448 19.355 16.405 1.00 22.41 105 ASP A C 1
ATOM 755 O O . ASP A 1 109 ? 13.670 19.340 16.318 1.00 22.66 105 ASP A O 1
ATOM 760 N N . LEU A 1 110 ? 11.695 18.264 16.374 1.00 23.12 106 LEU A N 1
ATOM 761 C CA . LEU A 1 110 ? 12.184 16.911 16.329 1.00 23.06 106 LEU A CA 1
ATOM 762 C C . LEU A 1 110 ? 11.475 16.209 15.151 1.00 23.00 106 LEU A C 1
ATOM 763 O O . LEU A 1 110 ? 10.601 16.806 14.510 1.00 23.62 106 LEU A O 1
ATOM 768 N N . THR A 1 111 ? 11.816 14.942 14.891 1.00 24.05 107 THR A N 1
ATOM 769 C CA . THR A 1 111 ? 11.018 14.087 13.989 1.00 23.80 107 THR A CA 1
ATOM 770 C C . THR A 1 111 ? 10.638 12.766 14.689 1.00 23.76 107 THR A C 1
ATOM 771 O O . THR A 1 111 ? 11.341 12.312 15.615 1.00 22.86 107 THR A O 1
ATOM 775 N N . ALA A 1 112 ? 9.558 12.137 14.241 1.00 22.29 108 ALA A N 1
ATOM 776 C CA . ALA A 1 112 ? 9.088 10.922 14.907 1.00 23.86 108 ALA A CA 1
ATOM 777 C C . ALA A 1 112 ? 9.920 9.719 14.470 1.00 24.70 108 ALA A C 1
ATOM 778 O O . ALA A 1 112 ? 10.072 9.459 13.267 1.00 25.22 108 ALA A O 1
ATOM 780 N N . ASP A 1 113 ? 10.515 9.027 15.442 1.00 25.75 109 ASP A N 1
ATOM 781 C CA . ASP A 1 113 ? 11.154 7.761 15.140 1.00 25.55 109 ASP A CA 1
ATOM 782 C C . ASP A 1 113 ? 10.070 6.700 14.985 1.00 26.27 109 ASP A C 1
ATOM 783 O O . ASP A 1 113 ? 8.873 6.986 15.124 1.00 26.03 109 ASP A O 1
ATOM 788 N N . GLU A 1 114 ? 10.466 5.468 14.688 1.00 25.98 110 GLU A N 1
ATOM 789 C CA . GLU A 1 114 ? 9.492 4.405 14.495 1.00 27.27 110 GLU A CA 1
ATOM 790 C C . GLU A 1 114 ? 8.490 4.268 15.638 1.00 25.23 110 GLU A C 1
ATOM 791 O O . GLU A 1 114 ? 7.279 4.152 15.402 1.00 25.66 110 GLU A O 1
ATOM 797 N N . VAL A 1 115 ? 8.985 4.231 16.879 1.00 24.27 111 VAL A N 1
ATOM 798 C CA . VAL A 1 115 ? 8.135 4.049 18.063 1.00 23.86 111 VAL A CA 1
ATOM 799 C C . VAL A 1 115 ? 7.132 5.220 18.251 1.00 23.20 111 VAL A C 1
ATOM 800 O O . VAL A 1 115 ? 5.918 5.029 18.440 1.00 24.49 111 VAL A O 1
ATOM 804 N N . LEU A 1 116 ? 7.659 6.430 18.216 1.00 23.09 112 LEU A N 1
ATOM 805 C CA . LEU A 1 116 ? 6.834 7.620 18.366 1.00 21.47 112 LEU A CA 1
ATOM 806 C C . LEU A 1 116 ? 5.837 7.759 17.194 1.00 22.00 112 LEU A C 1
ATOM 807 O O . LEU A 1 116 ? 4.661 8.058 17.430 1.00 21.64 112 LEU A O 1
ATOM 812 N N . ALA A 1 117 ? 6.281 7.477 15.966 1.00 21.51 113 ALA A N 1
ATOM 813 C CA . ALA A 1 117 ? 5.300 7.424 14.852 1.00 23.28 113 ALA A CA 1
ATOM 814 C C . ALA A 1 117 ? 4.121 6.519 15.155 1.00 23.54 113 ALA A C 1
ATOM 815 O O . ALA A 1 117 ? 2.989 6.905 14.939 1.00 25.09 113 ALA A O 1
ATOM 817 N N . GLY A 1 118 ? 4.387 5.307 15.658 1.00 25.30 114 GLY A N 1
ATOM 818 C CA . GLY A 1 118 ? 3.340 4.372 16.088 1.00 26.02 114 GLY A CA 1
ATOM 819 C C . GLY A 1 118 ? 2.436 4.919 17.181 1.00 26.87 114 GLY A C 1
ATOM 820 O O . GLY A 1 118 ? 1.219 4.733 17.140 1.00 27.71 114 GLY A O 1
ATOM 821 N N . VAL A 1 119 ? 3.019 5.594 18.173 1.00 25.91 115 VAL A N 1
ATOM 822 C CA . VAL A 1 119 ? 2.223 6.118 19.276 1.00 25.20 115 VAL A CA 1
ATOM 823 C C . VAL A 1 119 ? 1.263 7.197 18.759 1.00 24.35 115 VAL A C 1
ATOM 824 O O . VAL A 1 119 ? 0.091 7.235 19.128 1.00 24.97 115 VAL A O 1
ATOM 828 N N . LEU A 1 120 ? 1.765 8.069 17.900 1.00 23.32 116 LEU A N 1
ATOM 829 C CA . LEU A 1 120 ? 0.972 9.211 17.461 1.00 23.24 116 LEU A CA 1
ATOM 830 C C . LEU A 1 120 ? 0.178 8.918 16.202 1.00 24.28 116 LEU A C 1
ATOM 831 O O . LEU A 1 120 ? -0.614 9.756 15.761 1.00 24.16 116 LEU A O 1
ATOM 836 N N . GLY A 1 121 ? 0.427 7.746 15.612 1.00 25.02 117 GLY A N 1
ATOM 837 C CA . GLY A 1 121 ? -0.219 7.353 14.359 1.00 26.07 117 GLY A CA 1
ATOM 838 C C . GLY A 1 121 ? 0.095 8.294 13.210 1.00 26.16 117 GLY A C 1
ATOM 839 O O . GLY A 1 121 ? -0.801 8.627 12.448 1.00 28.30 117 GLY A O 1
ATOM 840 N N . VAL A 1 122 ? 1.343 8.761 13.115 1.00 25.29 118 VAL A N 1
ATOM 841 C CA . VAL A 1 122 ? 1.820 9.571 12.011 1.00 25.70 118 VAL A CA 1
ATOM 842 C C . VAL A 1 122 ? 2.879 8.776 11.257 1.00 25.74 118 VAL A C 1
ATOM 843 O O . VAL A 1 122 ? 3.227 7.671 11.666 1.00 27.07 118 VAL A O 1
ATOM 847 N N . ASP A 1 123 ? 3.377 9.332 10.173 1.00 26.63 119 ASP A N 1
ATOM 848 C CA . ASP A 1 123 ? 4.440 8.704 9.404 1.00 27.40 119 ASP A CA 1
ATOM 849 C C . ASP A 1 123 ? 5.746 8.747 10.185 1.00 26.99 119 ASP A C 1
ATOM 850 O O . ASP A 1 123 ? 5.999 9.692 10.904 1.00 25.81 119 ASP A O 1
ATOM 855 N N . VAL A 1 124 ? 6.562 7.706 10.034 1.00 26.50 120 VAL A N 1
ATOM 856 C CA . VAL A 1 124 ? 7.958 7.767 10.425 1.00 26.81 120 VAL A CA 1
ATOM 857 C C . VAL A 1 124 ? 8.618 8.969 9.738 1.00 27.12 120 VAL A C 1
ATOM 858 O O . VAL A 1 124 ? 8.466 9.187 8.516 1.00 27.63 120 VAL A O 1
ATOM 862 N N . GLY A 1 125 ? 9.337 9.771 10.519 1.00 25.89 121 GLY A N 1
ATOM 863 C CA . GLY A 1 125 ? 9.953 10.989 10.012 1.00 25.86 121 GLY A CA 1
ATOM 864 C C . GLY A 1 125 ? 9.096 12.242 10.110 1.00 25.38 121 GLY A C 1
ATOM 865 O O . GLY A 1 125 ? 9.589 13.342 9.845 1.00 26.16 121 GLY A O 1
ATOM 866 N N . ALA A 1 126 ? 7.825 12.095 10.462 1.00 24.42 122 ALA A N 1
ATOM 867 C CA . ALA A 1 126 ? 6.915 13.251 10.512 1.00 23.48 122 ALA A CA 1
ATOM 868 C C . ALA A 1 126 ? 7.407 14.267 11.567 1.00 23.65 122 ALA A C 1
ATOM 869 O O . ALA A 1 126 ? 8.012 13.872 12.588 1.00 22.72 122 ALA A O 1
ATOM 871 N N . PRO A 1 127 ? 7.122 15.550 11.347 1.00 22.81 123 PRO A N 1
ATOM 872 C CA . PRO A 1 127 ? 7.626 16.603 12.249 1.00 21.68 123 PRO A CA 1
ATOM 873 C C . PRO A 1 127 ? 6.927 16.533 13.616 1.00 19.81 123 PRO A C 1
ATOM 874 O O . PRO A 1 127 ? 5.754 16.267 13.706 1.00 18.79 123 PRO A O 1
ATOM 878 N N . VAL A 1 128 ? 7.707 16.703 14.667 1.00 19.84 124 VAL A N 1
ATOM 879 C CA . VAL A 1 128 ? 7.175 16.620 16.034 1.00 18.17 124 VAL A CA 1
ATOM 880 C C . VAL A 1 128 ? 7.603 17.927 16.686 1.00 18.48 124 VAL A C 1
ATOM 881 O O . VAL A 1 128 ? 8.786 18.324 16.562 1.00 19.99 124 VAL A O 1
ATOM 885 N N . LEU A 1 129 ? 6.652 18.611 17.332 1.00 17.45 125 LEU A N 1
ATOM 886 C CA . LEU A 1 129 ? 6.953 19.807 18.074 1.00 17.03 125 LEU A CA 1
ATOM 887 C C . LEU A 1 129 ? 6.958 19.409 19.528 1.00 17.10 125 LEU A C 1
ATOM 888 O O . LEU A 1 129 ? 5.969 18.869 19.980 1.00 17.40 125 LEU A O 1
ATOM 893 N N . GLN A 1 130 ? 8.055 19.667 20.244 1.00 16.43 126 GLN A N 1
ATOM 894 C CA . GLN A 1 130 ? 8.109 19.308 21.688 1.00 16.11 126 GLN A CA 1
ATOM 895 C C . GLN A 1 130 ? 8.111 20.557 22.539 1.00 16.91 126 GLN A C 1
ATOM 896 O O . GLN A 1 130 ? 8.895 21.475 22.288 1.00 17.96 126 GLN A O 1
ATOM 902 N N . LEU A 1 131 ? 7.221 20.578 23.539 1.00 17.03 127 LEU A N 1
ATOM 903 C CA . LEU A 1 131 ? 7.142 21.649 24.472 1.00 15.86 127 LEU A CA 1
ATOM 904 C C . LEU A 1 131 ? 7.628 21.087 25.816 1.00 16.14 127 LEU A C 1
ATOM 905 O O . LEU A 1 131 ? 7.103 20.068 26.309 1.00 13.98 127 LEU A O 1
ATOM 910 N N . GLU A 1 132 ? 8.611 21.761 26.407 1.00 14.69 128 GLU A N 1
ATOM 911 C CA . GLU A 1 132 ? 9.063 21.399 27.774 1.00 16.46 128 GLU A CA 1
ATOM 912 C C . GLU A 1 132 ? 8.861 22.566 28.685 1.00 15.10 128 GLU A C 1
ATOM 913 O O . GLU A 1 132 ? 9.185 23.705 28.342 1.00 14.57 128 GLU A O 1
ATOM 919 N N . ARG A 1 133 ? 8.254 22.295 29.840 1.00 14.45 129 ARG A N 1
ATOM 920 C CA . ARG A 1 133 ? 7.923 23.336 30.790 1.00 14.19 129 ARG A CA 1
ATOM 921 C C . ARG A 1 133 ? 8.155 22.754 32.192 1.00 14.22 129 ARG A C 1
ATOM 922 O O . ARG A 1 133 ? 8.039 21.532 32.403 1.00 14.35 129 ARG A O 1
ATOM 930 N N . VAL A 1 134 ? 8.438 23.659 33.124 1.00 15.00 130 VAL A N 1
ATOM 931 C CA A VAL A 1 134 ? 8.476 23.356 34.556 0.50 15.46 130 VAL A CA 1
ATOM 932 C CA B VAL A 1 134 ? 8.415 23.296 34.532 0.50 15.03 130 VAL A CA 1
ATOM 933 C C . VAL A 1 134 ? 7.197 23.891 35.218 1.00 15.90 130 VAL A C 1
ATOM 934 O O . VAL A 1 134 ? 6.785 25.027 34.960 1.00 16.44 130 VAL A O 1
ATOM 941 N N . LEU A 1 135 ? 6.595 23.082 36.067 1.00 16.01 131 LEU A N 1
ATOM 942 C CA . LEU A 1 135 ? 5.415 23.450 36.832 1.00 17.57 131 LEU A CA 1
ATOM 943 C C . LEU A 1 135 ? 5.897 23.903 38.221 1.00 18.51 131 LEU A C 1
ATOM 944 O O . LEU A 1 135 ? 6.842 23.319 38.769 1.00 18.13 131 LEU A O 1
ATOM 949 N N . THR A 1 136 ? 5.235 24.917 38.776 1.00 19.18 132 THR A N 1
ATOM 950 C CA . THR A 1 136 ? 5.683 25.531 40.047 1.00 20.67 132 THR A CA 1
ATOM 951 C C . THR A 1 136 ? 4.473 25.736 40.933 1.00 21.11 132 THR A C 1
ATOM 952 O O . THR A 1 136 ? 3.337 25.811 40.457 1.00 21.47 132 THR A O 1
ATOM 956 N N . THR A 1 137 ? 4.719 25.775 42.229 1.00 21.51 133 THR A N 1
ATOM 957 C CA . THR A 1 137 ? 3.704 26.228 43.173 1.00 23.75 133 THR A CA 1
ATOM 958 C C . THR A 1 137 ? 4.387 26.998 44.295 1.00 24.40 133 THR A C 1
ATOM 959 O O . THR A 1 137 ? 5.385 26.537 44.827 1.00 24.22 133 THR A O 1
ATOM 963 N N . ASP A 1 138 ? 3.859 28.174 44.641 1.00 25.89 134 ASP A N 1
ATOM 964 C CA A ASP A 1 138 ? 4.355 28.911 45.808 0.70 27.28 134 ASP A CA 1
ATOM 965 C CA B ASP A 1 138 ? 4.337 28.929 45.824 0.30 25.93 134 ASP A CA 1
ATOM 966 C C . ASP A 1 138 ? 5.855 29.127 45.773 1.00 26.86 134 ASP A C 1
ATOM 967 O O . ASP A 1 138 ? 6.570 28.929 46.798 1.00 27.90 134 ASP A O 1
ATOM 976 N N . GLY A 1 139 ? 6.362 29.506 44.593 1.00 24.95 135 GLY A N 1
ATOM 977 C CA . GLY A 1 139 ? 7.790 29.706 44.436 1.00 25.09 135 GLY A CA 1
ATOM 978 C C . GLY A 1 139 ? 8.702 28.479 44.341 1.00 23.45 135 GLY A C 1
ATOM 979 O O . GLY A 1 139 ? 9.946 28.639 44.303 1.00 24.72 135 GLY A O 1
ATOM 980 N N . VAL A 1 140 ? 8.160 27.257 44.344 1.00 21.66 136 VAL A N 1
ATOM 981 C CA . VAL A 1 140 ? 9.039 26.089 44.278 1.00 21.38 136 VAL A CA 1
ATOM 982 C C . VAL A 1 140 ? 8.683 25.172 43.099 1.00 20.42 136 VAL A C 1
ATOM 983 O O . VAL A 1 140 ? 7.528 25.101 42.685 1.00 20.26 136 VAL A O 1
ATOM 987 N N . ARG A 1 141 ? 9.697 24.460 42.598 1.00 20.70 137 ARG A N 1
ATOM 988 C CA A ARG A 1 141 ? 9.518 23.620 41.419 0.50 19.93 137 ARG A CA 1
ATOM 989 C CA B ARG A 1 141 ? 9.541 23.596 41.427 0.50 19.83 137 ARG A CA 1
ATOM 990 C C . ARG A 1 141 ? 8.804 22.330 41.809 1.00 20.47 137 ARG A C 1
ATOM 991 O O . ARG A 1 141 ? 9.146 21.703 42.835 1.00 20.92 137 ARG A O 1
ATOM 1006 N N . VAL A 1 142 ? 7.818 21.937 40.979 1.00 19.07 138 VAL A N 1
ATOM 1007 C CA . VAL A 1 142 ? 6.988 20.754 41.207 1.00 18.91 138 VAL A CA 1
ATOM 1008 C C . VAL A 1 142 ? 7.281 19.650 40.194 1.00 19.01 138 VAL A C 1
ATOM 1009 O O . VAL A 1 142 ? 7.397 18.469 40.560 1.00 19.87 138 VAL A O 1
ATOM 1013 N N . GLY A 1 143 ? 7.471 20.013 38.937 1.00 17.26 139 GLY A N 1
ATOM 1014 C CA . GLY A 1 143 ? 7.559 18.938 37.936 1.00 16.43 139 GLY A CA 1
ATOM 1015 C C . GLY A 1 143 ? 7.995 19.447 36.579 1.00 15.84 139 GLY A C 1
ATOM 1016 O O . GLY A 1 143 ? 8.000 20.632 36.337 1.00 14.88 139 GLY A O 1
ATOM 1017 N N . LEU A 1 144 ? 8.427 18.507 35.750 1.00 15.87 140 LEU A N 1
ATOM 1018 C CA . LEU A 1 144 ? 8.901 18.804 34.389 1.00 16.04 140 LEU A CA 1
ATOM 1019 C C . LEU A 1 144 ? 8.002 18.019 33.435 1.00 14.85 140 LEU A C 1
ATOM 1020 O O . LEU A 1 144 ? 7.855 16.765 33.546 1.00 15.08 140 LEU A O 1
ATOM 1025 N N . GLU A 1 145 ? 7.392 18.766 32.516 1.00 14.09 141 GLU A N 1
ATOM 1026 C CA A GLU A 1 145 ? 6.381 18.266 31.588 0.70 15.04 141 GLU A CA 1
ATOM 1027 C CA B GLU A 1 145 ? 6.438 18.183 31.589 0.30 14.81 141 GLU A CA 1
ATOM 1028 C C . GLU A 1 145 ? 6.956 18.373 30.184 1.00 14.92 141 GLU A C 1
ATOM 1029 O O . GLU A 1 145 ? 7.323 19.479 29.785 1.00 14.77 141 GLU A O 1
ATOM 1040 N N . THR A 1 146 ? 7.041 17.247 29.484 1.00 13.99 142 THR A N 1
ATOM 1041 C CA . THR A 1 146 ? 7.628 17.217 28.129 1.00 13.86 142 THR A CA 1
ATOM 1042 C C . THR A 1 146 ? 6.540 16.679 27.234 1.00 12.79 142 THR A C 1
ATOM 1043 O O . THR A 1 146 ? 6.149 15.505 27.366 1.00 14.98 142 THR A O 1
ATOM 1047 N N . THR A 1 147 ? 6.008 17.532 26.356 1.00 13.72 143 THR A N 1
ATOM 1048 C CA . THR A 1 147 ? 4.872 17.131 25.546 1.00 13.55 143 THR A CA 1
ATOM 1049 C C . THR A 1 147 ? 5.377 17.055 24.107 1.00 13.19 143 THR A C 1
ATOM 1050 O O . THR A 1 147 ? 5.963 18.008 23.641 1.00 14.68 143 THR A O 1
ATOM 1054 N N . LYS A 1 148 ? 5.208 15.901 23.479 1.00 14.46 144 LYS A N 1
ATOM 1055 C CA . LYS A 1 148 ? 5.564 15.726 22.045 1.00 14.84 144 LYS A CA 1
ATOM 1056 C C . LYS A 1 148 ? 4.274 15.754 21.252 1.00 15.01 144 LYS A C 1
ATOM 1057 O O . LYS A 1 148 ? 3.369 14.988 21.514 1.00 16.81 144 LYS A O 1
ATOM 1063 N N . LEU A 1 149 ? 4.207 16.621 20.252 1.00 15.30 145 LEU A N 1
ATOM 1064 C CA . LEU A 1 149 ? 2.989 16.824 19.497 1.00 15.19 145 LEU A CA 1
ATOM 1065 C C . LEU A 1 149 ? 3.303 16.531 18.028 1.00 15.68 145 LEU A C 1
ATOM 1066 O O . LEU A 1 149 ? 4.385 16.872 17.572 1.00 15.75 145 LEU A O 1
ATOM 1071 N N . PRO A 1 150 ? 2.351 15.917 17.308 1.00 17.26 146 PRO A N 1
ATOM 1072 C CA . PRO A 1 150 ? 2.499 15.838 15.842 1.00 17.68 146 PRO A CA 1
ATOM 1073 C C . PRO A 1 150 ? 2.360 17.260 15.264 1.00 18.07 146 PRO A C 1
ATOM 1074 O O . PRO A 1 150 ? 1.281 17.853 15.368 1.00 19.34 146 PRO A O 1
ATOM 1078 N N . ALA A 1 151 ? 3.470 17.826 14.788 1.00 19.37 147 ALA A N 1
ATOM 1079 C CA . ALA A 1 151 ? 3.576 19.261 14.436 1.00 19.75 147 ALA A CA 1
ATOM 1080 C C . ALA A 1 151 ? 2.567 19.659 13.393 1.00 22.01 147 ALA A C 1
ATOM 1081 O O . ALA A 1 151 ? 2.071 20.798 13.409 1.00 21.17 147 ALA A O 1
ATOM 1083 N N . GLN A 1 152 ? 2.266 18.720 12.491 1.00 22.54 148 GLN A N 1
ATOM 1084 C CA A GLN A 1 152 ? 1.302 18.948 11.390 0.70 23.78 148 GLN A CA 1
ATOM 1085 C CA B GLN A 1 152 ? 1.362 19.073 11.402 0.30 23.07 148 GLN A CA 1
ATOM 1086 C C . GLN A 1 152 ? -0.084 19.290 11.885 1.00 23.58 148 GLN A C 1
ATOM 1087 O O . GLN A 1 152 ? -0.840 20.022 11.246 1.00 23.35 148 GLN A O 1
ATOM 1098 N N . ARG A 1 153 ? -0.442 18.736 13.041 1.00 22.11 149 ARG A N 1
ATOM 1099 C CA . ARG A 1 153 ? -1.766 18.999 13.623 1.00 21.73 149 ARG A CA 1
ATOM 1100 C C . ARG A 1 153 ? -1.942 20.405 14.198 1.00 21.20 149 ARG A C 1
ATOM 1101 O O . ARG A 1 153 ? -3.070 20.819 14.443 1.00 20.56 149 ARG A O 1
ATOM 1109 N N . TYR A 1 154 ? -0.852 21.124 14.436 1.00 19.65 150 TYR A N 1
ATOM 1110 C CA . TYR A 1 154 ? -0.945 22.401 15.185 1.00 20.63 150 TYR A CA 1
ATOM 1111 C C . TYR A 1 154 ? -0.206 23.566 14.551 1.00 20.21 150 TYR A C 1
ATOM 1112 O O . TYR A 1 154 ? 0.669 24.156 15.166 1.00 18.76 150 TYR A O 1
ATOM 1121 N N . PRO A 1 155 ? -0.567 23.948 13.301 1.00 21.05 151 PRO A N 1
ATOM 1122 C CA . PRO A 1 155 ? 0.164 25.089 12.764 1.00 20.17 151 PRO A CA 1
ATOM 1123 C C . PRO A 1 155 ? -0.059 26.349 13.607 1.00 21.11 151 PRO A C 1
ATOM 1124 O O . PRO A 1 155 ? -1.143 26.574 14.191 1.00 20.79 151 PRO A O 1
ATOM 1128 N N . GLY A 1 156 ? 0.990 27.139 13.697 1.00 20.75 152 GLY A N 1
ATOM 1129 C CA . GLY A 1 156 ? 0.972 28.414 14.376 1.00 21.68 152 GLY A CA 1
ATOM 1130 C C . GLY A 1 156 ? 1.049 28.266 15.897 1.00 22.88 152 GLY A C 1
ATOM 1131 O O . GLY A 1 156 ? 1.056 29.266 16.609 1.00 23.27 152 GLY A O 1
ATOM 1132 N N . LEU A 1 157 ? 1.119 27.033 16.405 1.00 23.03 153 LEU A N 1
ATOM 1133 C CA . LEU A 1 157 ? 1.037 26.848 17.866 1.00 24.51 153 LEU A CA 1
ATOM 1134 C C . LEU A 1 157 ? 1.953 27.766 18.636 1.00 26.42 153 LEU A C 1
ATOM 1135 O O . LEU A 1 157 ? 1.528 28.382 19.601 1.00 27.74 153 LEU A O 1
ATOM 1140 N N . ARG A 1 158 ? 3.212 27.858 18.248 1.00 28.04 154 ARG A N 1
ATOM 1141 C CA . ARG A 1 158 ? 4.095 28.832 18.924 1.00 31.88 154 ARG A CA 1
ATOM 1142 C C . ARG A 1 158 ? 3.622 30.286 18.887 1.00 33.05 154 ARG A C 1
ATOM 1143 O O . ARG A 1 158 ? 3.922 31.059 19.809 1.00 33.71 154 ARG A O 1
ATOM 1151 N N . GLU A 1 159 ? 2.866 30.640 17.846 1.00 33.73 155 GLU A N 1
ATOM 1152 C CA A GLU A 1 159 ? 2.283 31.980 17.675 0.50 33.61 155 GLU A CA 1
ATOM 1153 C CA B GLU A 1 159 ? 2.337 31.974 17.713 0.50 33.86 155 GLU A CA 1
ATOM 1154 C C . GLU A 1 159 ? 1.024 32.178 18.506 1.00 33.72 155 GLU A C 1
ATOM 1155 O O . GLU A 1 159 ? 0.865 33.184 19.177 1.00 35.35 155 GLU A O 1
ATOM 1166 N N . THR A 1 160 ? 0.092 31.227 18.433 1.00 33.06 156 THR A N 1
ATOM 1167 C CA . THR A 1 160 ? -1.174 31.377 19.103 1.00 31.66 156 THR A CA 1
ATOM 1168 C C . THR A 1 160 ? -1.116 31.029 20.602 1.00 31.78 156 THR A C 1
ATOM 1169 O O . THR A 1 160 ? -2.003 31.454 21.366 1.00 32.21 156 THR A O 1
ATOM 1173 N N . PHE A 1 161 ? -0.088 30.266 21.008 1.00 29.40 157 PHE A N 1
ATOM 1174 C CA . PHE A 1 161 ? -0.047 29.703 22.382 1.00 27.19 157 PHE A CA 1
ATOM 1175 C C . PHE A 1 161 ? 0.629 30.554 23.464 1.00 26.53 157 PHE A C 1
ATOM 1176 O O . PHE A 1 161 ? 1.812 30.851 23.378 1.00 28.07 157 PHE A O 1
ATOM 1184 N N . ASP A 1 162 ? -0.100 30.844 24.533 1.00 25.81 158 ASP A N 1
ATOM 1185 C CA . ASP A 1 162 ? 0.550 31.456 25.720 1.00 25.99 158 ASP A CA 1
ATOM 1186 C C . ASP A 1 162 ? 1.208 30.299 26.499 1.00 25.07 158 ASP A C 1
ATOM 1187 O O . ASP A 1 162 ? 0.527 29.465 27.112 1.00 23.46 158 ASP A O 1
ATOM 1192 N N . HIS A 1 163 ? 2.529 30.229 26.417 1.00 26.33 159 HIS A N 1
ATOM 1193 C CA . HIS A 1 163 ? 3.283 29.103 26.999 1.00 28.83 159 HIS A CA 1
ATOM 1194 C C . HIS A 1 163 ? 3.175 28.960 28.541 1.00 28.48 159 HIS A C 1
ATOM 1195 O O . HIS A 1 163 ? 3.520 27.931 29.095 1.00 30.73 159 HIS A O 1
ATOM 1202 N N . GLU A 1 164 ? 2.621 29.956 29.218 1.00 26.94 160 GLU A N 1
ATOM 1203 C CA . GLU A 1 164 ? 2.318 29.817 30.641 1.00 26.77 160 GLU A CA 1
ATOM 1204 C C . GLU A 1 164 ? 0.934 29.249 30.927 1.00 25.68 160 GLU A C 1
ATOM 1205 O O . GLU A 1 164 ? 0.627 28.914 32.081 1.00 25.70 160 GLU A O 1
ATOM 1211 N N . ALA A 1 165 ? 0.130 29.083 29.874 1.00 24.63 161 ALA A N 1
ATOM 1212 C CA . ALA A 1 165 ? -1.264 28.709 30.002 1.00 22.87 161 ALA A CA 1
ATOM 1213 C C . ALA A 1 165 ? -1.504 27.218 29.771 1.00 21.72 161 ALA A C 1
ATOM 1214 O O . ALA A 1 165 ? -0.574 26.460 29.502 1.00 19.55 161 ALA A O 1
ATOM 1216 N N . SER A 1 166 ? -2.751 26.783 29.890 1.00 20.93 162 SER A N 1
ATOM 1217 C CA . SER A 1 166 ? -3.050 25.357 29.684 1.00 21.24 162 SER A CA 1
ATOM 1218 C C . SER A 1 166 ? -2.962 25.008 28.186 1.00 21.32 162 SER A C 1
ATOM 1219 O O . SER A 1 166 ? -3.667 25.590 27.357 1.00 20.47 162 SER A O 1
ATOM 1222 N N . LEU A 1 167 ? -2.103 24.041 27.842 1.00 20.40 163 LEU A N 1
ATOM 1223 C CA . LEU A 1 167 ? -2.056 23.545 26.464 1.00 18.70 163 LEU A CA 1
ATOM 1224 C C . LEU A 1 167 ? -3.378 22.830 26.115 1.00 19.24 163 LEU A C 1
ATOM 1225 O O . LEU A 1 167 ? -3.855 22.888 24.951 1.00 18.88 163 LEU A O 1
ATOM 1230 N N . TYR A 1 168 ? -4.001 22.178 27.103 1.00 18.46 164 TYR A N 1
ATOM 1231 C CA . TYR A 1 168 ? -5.246 21.471 26.789 1.00 20.17 164 TYR A CA 1
ATOM 1232 C C . TYR A 1 168 ? -6.343 22.455 26.350 1.00 19.41 164 TYR A C 1
ATOM 1233 O O . TYR A 1 168 ? -7.124 22.180 25.422 1.00 18.99 164 TYR A O 1
ATOM 1242 N N . ALA A 1 169 ? -6.374 23.621 26.977 1.00 19.82 165 ALA A N 1
ATOM 1243 C CA . ALA A 1 169 ? -7.370 24.652 26.599 1.00 20.63 165 ALA A CA 1
ATOM 1244 C C . ALA A 1 169 ? -7.094 25.156 25.181 1.00 21.55 165 ALA A C 1
ATOM 1245 O O . ALA A 1 169 ? -8.015 25.345 24.374 1.00 20.60 165 ALA A O 1
ATOM 1247 N N . GLU A 1 170 ? -5.815 25.321 24.864 1.00 20.43 166 GLU A N 1
ATOM 1248 C CA . GLU A 1 170 ? -5.436 25.740 23.518 1.00 20.94 166 GLU A CA 1
ATOM 1249 C C . GLU A 1 170 ? -5.814 24.706 22.480 1.00 20.30 166 GLU A C 1
ATOM 1250 O O . GLU A 1 170 ? -6.289 25.047 21.393 1.00 20.15 166 GLU A O 1
ATOM 1256 N N . ILE A 1 171 ? -5.572 23.443 22.793 1.00 19.09 167 ILE A N 1
ATOM 1257 C CA . ILE A 1 171 ? -5.945 22.375 21.878 1.00 19.34 167 ILE A CA 1
ATOM 1258 C C . ILE A 1 171 ? -7.476 22.291 21.721 1.00 19.57 167 ILE A C 1
ATOM 1259 O O . ILE A 1 171 ? -7.990 22.165 20.590 1.00 20.03 167 ILE A O 1
ATOM 1264 N N . ARG A 1 172 ? -8.217 22.407 22.825 1.00 19.71 168 ARG A N 1
ATOM 1265 C CA . ARG A 1 172 ? -9.680 22.427 22.744 1.00 21.69 168 ARG A CA 1
ATOM 1266 C C . ARG A 1 172 ? -10.195 23.587 21.864 1.00 21.85 168 ARG A C 1
ATOM 1267 O O . ARG A 1 172 ? -11.112 23.374 21.043 1.00 22.40 168 ARG A O 1
ATOM 1275 N N . SER A 1 173 ? -9.556 24.754 22.000 1.00 21.92 169 SER A N 1
ATOM 1276 C CA . SER A 1 173 ? -9.911 25.987 21.244 1.00 22.22 169 SER A CA 1
ATOM 1277 C C . SER A 1 173 ? -9.687 25.805 19.745 1.00 21.95 169 SER A C 1
ATOM 1278 O O . SER A 1 173 ? -10.272 26.529 18.949 1.00 21.15 169 SER A O 1
ATOM 1281 N N . ARG A 1 174 ? -8.896 24.795 19.371 1.00 21.11 170 ARG A N 1
ATOM 1282 C CA . ARG A 1 174 ? -8.680 24.456 17.957 1.00 21.51 170 ARG A CA 1
ATOM 1283 C C . ARG A 1 174 ? -9.670 23.374 17.422 1.00 22.19 170 ARG A C 1
ATOM 1284 O O . ARG A 1 174 ? -9.510 22.869 16.313 1.00 22.53 170 ARG A O 1
ATOM 1292 N N . GLY A 1 175 ? -10.677 23.0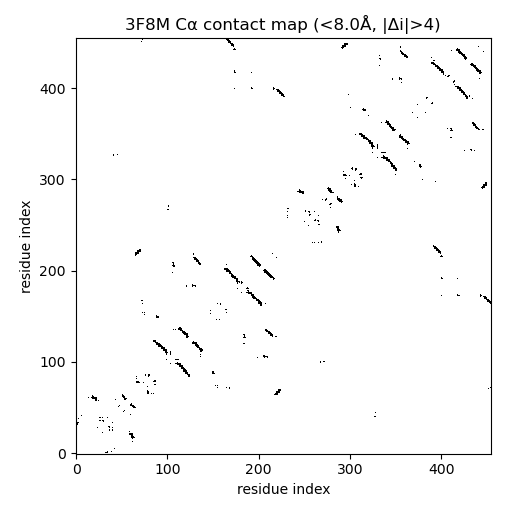46 18.229 1.00 23.17 171 GLY A N 1
ATOM 1293 C CA . GLY A 1 175 ? -11.744 22.096 17.855 1.00 24.05 171 GLY A CA 1
ATOM 1294 C C . GLY A 1 175 ? -11.390 20.639 18.090 1.00 25.08 171 GLY A C 1
ATOM 1295 O O . GLY A 1 175 ? -11.971 19.733 17.480 1.00 25.53 171 GLY A O 1
ATOM 1296 N N . ILE A 1 176 ? -10.417 20.402 18.963 1.00 24.89 172 ILE A N 1
ATOM 1297 C CA . ILE A 1 176 ? -9.909 19.044 19.217 1.00 26.14 172 ILE A CA 1
ATOM 1298 C C . ILE A 1 176 ? -10.291 18.694 20.636 1.00 26.29 172 ILE A C 1
ATOM 1299 O O . ILE A 1 176 ? -9.873 19.367 21.589 1.00 26.93 172 ILE A O 1
ATOM 1304 N N . ALA A 1 177 ? -11.092 17.655 20.790 1.00 26.60 173 ALA A N 1
ATOM 1305 C CA . ALA A 1 177 ? -11.635 17.331 22.112 1.00 26.59 173 ALA A CA 1
ATOM 1306 C C . ALA A 1 177 ? -10.819 16.203 22.727 1.00 27.39 173 ALA A C 1
ATOM 1307 O O . ALA A 1 177 ? -10.447 15.263 22.017 1.00 27.05 173 ALA A O 1
ATOM 1309 N N . PHE A 1 178 ? -10.580 16.294 24.034 1.00 27.21 174 PHE A N 1
ATOM 1310 C CA . PHE A 1 178 ? -9.843 15.252 24.749 1.00 27.97 174 PHE A CA 1
ATOM 1311 C C . PHE A 1 178 ? -10.867 14.219 25.123 1.00 28.83 174 PHE A C 1
ATOM 1312 O O . PHE A 1 178 ? -11.675 14.449 26.016 1.00 29.37 174 PHE A O 1
ATOM 1320 N N . THR A 1 179 ? -10.836 13.102 24.400 1.00 29.47 175 THR A N 1
ATOM 1321 C CA . THR A 1 179 ? -11.878 12.079 24.471 1.00 31.60 175 THR A CA 1
ATOM 1322 C C . THR A 1 179 ? -11.396 10.853 25.261 1.00 31.63 175 THR A C 1
ATOM 1323 O O . THR A 1 179 ? -12.128 10.314 26.087 1.00 32.19 175 THR A O 1
ATOM 1327 N N . ARG A 1 180 ? -10.141 10.463 25.062 1.00 31.53 176 ARG A N 1
ATOM 1328 C CA . ARG A 1 180 ? -9.569 9.321 25.793 1.00 32.21 176 ARG A CA 1
ATOM 1329 C C . ARG A 1 180 ? -8.108 9.618 26.173 1.00 32.57 176 ARG A C 1
ATOM 1330 O O . ARG A 1 180 ? -7.337 10.081 25.308 1.00 32.18 176 ARG A O 1
ATOM 1338 N N . THR A 1 181 ? -7.762 9.387 27.450 1.00 31.90 177 THR A N 1
ATOM 1339 C CA . THR A 1 181 ? -6.361 9.356 27.911 1.00 32.53 177 THR A CA 1
ATOM 1340 C C . THR A 1 181 ? -5.948 7.964 28.388 1.00 32.02 177 THR A C 1
ATOM 1341 O O . THR A 1 181 ? -6.805 7.172 28.843 1.00 31.47 177 THR A O 1
ATOM 1345 N N . VAL A 1 182 ? -4.658 7.665 28.245 1.00 30.47 178 VAL A N 1
ATOM 1346 C CA . VAL A 1 182 ? -4.042 6.403 28.705 1.00 30.79 178 VAL A CA 1
ATOM 1347 C C . VAL A 1 182 ? -2.756 6.764 29.440 1.00 30.16 178 VAL A C 1
ATOM 1348 O O . VAL A 1 182 ? -1.782 7.265 28.809 1.00 30.50 178 VAL A O 1
ATOM 1352 N N . ASP A 1 183 ? -2.764 6.567 30.757 1.00 29.56 179 ASP A N 1
ATOM 1353 C CA . ASP A 1 183 ? -1.650 6.936 31.617 1.00 29.79 179 ASP A CA 1
ATOM 1354 C C . ASP A 1 183 ? -0.907 5.681 32.074 1.00 29.15 179 ASP A C 1
ATOM 1355 O O . ASP A 1 183 ? -1.537 4.622 32.291 1.00 29.19 179 ASP A O 1
ATOM 1360 N N . THR A 1 184 ? 0.410 5.814 32.223 1.00 27.47 180 THR A N 1
ATOM 1361 C CA . THR A 1 184 ? 1.180 4.902 33.062 1.00 26.90 180 THR A CA 1
ATOM 1362 C C . THR A 1 184 ? 1.800 5.741 34.166 1.00 27.06 180 THR A C 1
ATOM 1363 O O . THR A 1 184 ? 2.238 6.889 33.949 1.00 26.64 180 THR A O 1
ATOM 1367 N N . ILE A 1 185 ? 1.837 5.190 35.368 1.00 24.84 181 ILE A N 1
ATOM 1368 C CA . ILE A 1 185 ? 2.406 5.900 36.483 1.00 24.50 181 ILE A CA 1
ATOM 1369 C C . ILE A 1 185 ? 3.455 4.994 37.062 1.00 23.66 181 ILE A C 1
ATOM 1370 O O . ILE A 1 185 ? 3.142 3.825 37.388 1.00 24.10 181 ILE A O 1
ATOM 1375 N N . ASP A 1 186 ? 4.666 5.517 37.213 1.00 22.48 182 ASP A N 1
ATOM 1376 C CA . ASP A 1 186 ? 5.787 4.797 37.761 1.00 23.07 182 ASP A CA 1
ATOM 1377 C C . ASP A 1 186 ? 6.455 5.656 38.805 1.00 24.09 182 ASP A C 1
ATOM 1378 O O . ASP A 1 186 ? 6.200 6.873 38.852 1.00 25.20 182 ASP A O 1
ATOM 1383 N N . THR A 1 187 ? 7.312 5.061 39.641 1.00 23.11 183 THR A N 1
ATOM 1384 C CA . THR A 1 187 ? 8.225 5.869 40.432 1.00 23.76 183 THR A CA 1
ATOM 1385 C C . THR A 1 187 ? 9.505 6.068 39.654 1.00 22.70 183 THR A C 1
ATOM 1386 O O . THR A 1 187 ? 9.779 5.293 38.723 1.00 23.86 183 THR A O 1
ATOM 1390 N N . ALA A 1 188 ? 10.287 7.081 40.033 1.00 21.87 184 ALA A N 1
ATOM 1391 C CA . ALA A 1 188 ? 11.575 7.378 39.384 1.00 22.71 184 ALA A CA 1
ATOM 1392 C C . ALA A 1 188 ? 12.484 8.194 40.258 1.00 23.81 184 ALA A C 1
ATOM 1393 O O . ALA A 1 188 ? 12.046 8.726 41.285 1.00 24.06 184 ALA A O 1
ATOM 1395 N N . LEU A 1 189 ? 13.739 8.319 39.810 1.00 24.70 185 LEU A N 1
ATOM 1396 C CA . LEU A 1 189 ? 14.721 9.237 40.340 1.00 25.55 185 LEU A CA 1
ATOM 1397 C C . LEU A 1 189 ? 15.175 10.182 39.230 1.00 25.87 185 LEU A C 1
ATOM 1398 O O . LEU A 1 189 ? 15.221 9.776 38.046 1.00 26.75 185 LEU A O 1
ATOM 1403 N N . PRO A 1 190 ? 15.485 11.450 39.563 1.00 26.56 186 PRO A N 1
ATOM 1404 C CA . PRO A 1 190 ? 15.862 12.331 38.491 1.00 26.47 186 PRO A CA 1
ATOM 1405 C C . PRO A 1 190 ? 17.302 12.101 38.066 1.00 27.63 186 PRO A C 1
ATOM 1406 O O . PRO A 1 190 ? 18.165 11.754 38.899 1.00 27.50 186 PRO A O 1
ATOM 1410 N N . ASP A 1 191 ? 17.553 12.316 36.784 1.00 26.63 187 ASP A N 1
ATOM 1411 C CA . ASP A 1 191 ? 18.909 12.424 36.264 1.00 26.81 187 ASP A CA 1
ATOM 1412 C C . ASP A 1 191 ? 19.483 13.829 36.568 1.00 26.55 187 ASP A C 1
ATOM 1413 O O . ASP A 1 191 ? 18.787 14.652 37.172 1.00 27.00 187 ASP A O 1
ATOM 1418 N N . ALA A 1 192 ? 20.742 14.089 36.208 1.00 25.89 188 ALA A N 1
ATOM 1419 C CA . ALA A 1 192 ? 21.421 15.328 36.603 1.00 25.97 188 ALA A CA 1
ATOM 1420 C C . ALA A 1 192 ? 20.685 16.613 36.134 1.00 26.19 188 ALA A C 1
ATOM 1421 O O . ALA A 1 192 ? 20.556 17.591 36.880 1.00 25.74 188 ALA A O 1
ATOM 1423 N N . ARG A 1 193 ? 20.177 16.589 34.906 1.00 23.76 189 ARG A N 1
ATOM 1424 C CA . ARG A 1 193 ? 19.458 17.726 34.398 1.00 22.21 189 ARG A CA 1
ATOM 1425 C C . ARG A 1 193 ? 18.130 17.917 35.139 1.00 21.56 189 ARG A C 1
ATOM 1426 O O . ARG A 1 193 ? 17.774 19.040 35.467 1.00 21.69 189 ARG A O 1
ATOM 1434 N N . GLU A 1 194 ? 17.392 16.825 35.333 1.00 21.74 190 GLU A N 1
ATOM 1435 C CA . GLU A 1 194 ? 16.062 16.905 35.964 1.00 22.26 190 GLU A CA 1
ATOM 1436 C C . GLU A 1 194 ? 16.188 17.423 37.413 1.00 22.04 190 GLU A C 1
ATOM 1437 O O . GLU A 1 194 ? 15.338 18.199 37.919 1.00 18.82 190 GLU A O 1
ATOM 1443 N N . ALA A 1 195 ? 17.251 16.971 38.064 1.00 22.51 191 ALA A N 1
ATOM 1444 C CA . ALA A 1 195 ? 17.516 17.371 39.434 1.00 22.59 191 ALA A CA 1
ATOM 1445 C C . ALA A 1 195 ? 17.797 18.856 39.486 1.00 22.89 191 ALA A C 1
ATOM 1446 O O . ALA A 1 195 ? 17.190 19.557 40.305 1.00 23.72 191 ALA A O 1
ATOM 1448 N N . ALA A 1 196 ? 18.631 19.367 38.571 1.00 22.02 192 ALA A N 1
ATOM 1449 C CA . ALA A 1 196 ? 18.924 20.790 38.516 1.00 21.80 192 ALA A CA 1
ATOM 1450 C C . ALA A 1 196 ? 17.693 21.663 38.219 1.00 21.54 192 ALA A C 1
ATOM 1451 O O . ALA A 1 196 ? 17.537 22.756 38.836 1.00 19.61 192 ALA A O 1
ATOM 1453 N N . LEU A 1 197 ? 16.818 21.168 37.326 1.00 18.64 193 LEU A N 1
ATOM 1454 C CA . LEU A 1 197 ? 15.580 21.909 36.960 1.00 18.65 193 LEU A CA 1
ATOM 1455 C C . LEU A 1 197 ? 14.597 21.942 38.113 1.00 18.34 193 LEU A C 1
ATOM 1456 O O . LEU A 1 197 ? 13.826 22.885 38.256 1.00 18.00 193 LEU A O 1
ATOM 1461 N N . LEU A 1 198 ? 14.664 20.941 38.981 1.00 19.14 194 LEU A N 1
ATOM 1462 C CA . LEU A 1 198 ? 13.571 20.763 39.936 1.00 20.47 194 LEU A CA 1
ATOM 1463 C C . LEU A 1 198 ? 14.000 20.916 41.406 1.00 20.66 194 LEU A C 1
ATOM 1464 O O . LEU A 1 198 ? 13.232 20.553 42.290 1.00 21.10 194 LEU A O 1
ATOM 1469 N N . GLY A 1 199 ? 15.206 21.420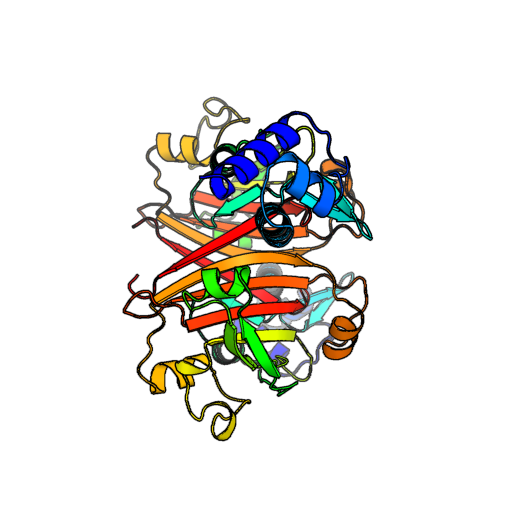 41.623 1.00 22.49 195 GLY A N 1
ATOM 1470 C CA . GLY A 1 199 ? 15.762 21.680 42.988 1.00 24.42 195 GLY A CA 1
ATOM 1471 C C . GLY A 1 199 ? 15.952 20.435 43.802 1.00 26.06 195 GLY A C 1
ATOM 1472 O O . GLY A 1 199 ? 15.837 20.458 45.041 1.00 26.12 195 GLY A O 1
ATOM 1473 N N . ALA A 1 200 ? 16.255 19.335 43.120 1.00 26.17 196 ALA A N 1
ATOM 1474 C CA . ALA A 1 200 ? 16.232 18.010 43.718 1.00 27.98 196 ALA A CA 1
ATOM 1475 C C . ALA A 1 200 ? 17.629 17.399 43.722 1.00 27.93 196 ALA A C 1
ATOM 1476 O O . ALA A 1 200 ? 18.591 18.026 43.297 1.00 28.79 196 ALA A O 1
ATOM 1478 N N . ASP A 1 201 ? 17.754 16.199 44.260 1.00 30.41 197 ASP A N 1
ATOM 1479 C CA . ASP A 1 201 ? 18.995 15.454 44.120 1.00 32.03 197 ASP A CA 1
ATOM 1480 C C . ASP A 1 201 ? 18.739 14.067 43.584 1.00 31.95 197 ASP A C 1
ATOM 1481 O O . ASP A 1 201 ? 17.609 13.668 43.358 1.00 32.38 197 ASP A O 1
ATOM 1486 N N . ALA A 1 202 ? 19.818 13.331 43.375 1.00 32.75 198 ALA A N 1
ATOM 1487 C CA . ALA A 1 202 ? 19.739 11.997 42.808 1.00 32.61 198 ALA A CA 1
ATOM 1488 C C . ALA A 1 202 ? 18.846 11.008 43.564 1.00 33.32 198 ALA A C 1
ATOM 1489 O O . ALA A 1 202 ? 18.438 9.982 43.008 1.00 34.01 198 ALA A O 1
ATOM 1491 N N . ARG A 1 203 ? 18.491 11.324 44.813 1.00 33.00 199 ARG A N 1
ATOM 1492 C CA . ARG A 1 203 ? 17.722 10.415 45.645 1.00 33.53 199 ARG A CA 1
ATOM 1493 C C . ARG A 1 203 ? 16.292 10.847 45.829 1.00 32.79 199 ARG A C 1
ATOM 1494 O O . ARG A 1 203 ? 15.496 10.098 46.367 1.00 32.98 199 ARG A O 1
ATOM 1498 N N . THR A 1 204 ? 15.969 12.054 45.361 1.00 32.62 200 THR A N 1
ATOM 1499 C CA . THR A 1 204 ? 14.606 12.585 45.476 1.00 32.05 200 THR A CA 1
ATOM 1500 C C . THR A 1 204 ? 13.585 11.715 44.764 1.00 31.17 200 THR A C 1
ATOM 1501 O O . THR A 1 204 ? 13.655 11.562 43.539 1.00 30.94 200 THR A O 1
ATOM 1505 N N . PRO A 1 205 ? 12.615 11.160 45.507 1.00 29.83 201 PRO A N 1
ATOM 1506 C CA . PRO A 1 205 ? 11.585 10.326 44.888 1.00 28.40 201 PRO A CA 1
ATOM 1507 C C . PRO A 1 205 ? 10.656 11.147 43.959 1.00 27.23 201 PRO A C 1
ATOM 1508 O O . PRO A 1 205 ? 10.189 12.236 44.363 1.00 26.28 201 PRO A O 1
ATOM 1512 N N . MET A 1 206 ? 10.466 10.631 42.737 1.00 24.12 202 MET A N 1
ATOM 1513 C CA . MET A 1 206 ? 9.597 11.237 41.693 1.00 23.03 202 MET A CA 1
ATOM 1514 C C . MET A 1 206 ? 8.474 10.311 41.246 1.00 21.11 202 MET A C 1
ATOM 1515 O O . MET A 1 206 ? 8.598 9.093 41.304 1.00 22.63 202 MET A O 1
ATOM 1520 N N . PHE A 1 207 ? 7.374 10.897 40.772 1.00 19.67 203 PHE A N 1
ATOM 1521 C CA . PHE A 1 207 ? 6.364 10.230 40.001 1.00 17.80 203 PHE A CA 1
ATOM 1522 C C . PHE A 1 207 ? 6.785 10.451 38.524 1.00 18.85 203 PHE A C 1
ATOM 1523 O O . PHE A 1 207 ? 7.244 11.537 38.187 1.00 17.23 203 PHE A O 1
ATOM 1531 N N . LEU A 1 208 ? 6.603 9.423 37.703 1.00 17.83 204 LEU A N 1
ATOM 1532 C CA . LEU A 1 208 ? 6.852 9.504 36.249 1.00 17.98 204 LEU A CA 1
ATOM 1533 C C . LEU A 1 208 ? 5.596 9.016 35.562 1.00 17.26 204 LEU A C 1
ATOM 1534 O O . LEU A 1 208 ? 5.243 7.824 35.638 1.00 17.68 204 LEU A O 1
ATOM 1539 N N . LEU A 1 209 ? 4.844 9.949 34.987 1.00 17.13 205 LEU A N 1
ATOM 1540 C CA . LEU A 1 209 ? 3.644 9.622 34.242 1.00 18.29 205 LEU A CA 1
ATOM 1541 C C . LEU A 1 209 ? 3.904 9.725 32.764 1.00 18.13 205 LEU A C 1
ATOM 1542 O O . LEU A 1 209 ? 4.543 10.662 32.326 1.00 17.60 205 LEU A O 1
ATOM 1547 N N . ASN A 1 210 ? 3.368 8.777 32.019 1.00 18.95 206 ASN A N 1
ATOM 1548 C CA . ASN A 1 210 ? 3.397 8.829 30.559 1.00 20.21 206 ASN A CA 1
ATOM 1549 C C . ASN A 1 210 ? 2.001 8.755 30.051 1.00 20.26 206 ASN A C 1
ATOM 1550 O O . ASN A 1 210 ? 1.263 7.838 30.420 1.00 22.13 206 ASN A O 1
ATOM 1555 N N . ARG A 1 211 ? 1.608 9.734 29.228 1.00 19.21 207 ARG A N 1
ATOM 1556 C CA . ARG A 1 211 ? 0.242 9.818 28.722 1.00 20.66 207 ARG A CA 1
ATOM 1557 C C . ARG A 1 211 ? 0.197 9.887 27.215 1.00 20.86 207 ARG A C 1
ATOM 1558 O O . ARG A 1 211 ? 1.038 10.532 26.612 1.00 19.53 207 ARG A O 1
ATOM 1566 N N . VAL A 1 212 ? -0.776 9.216 26.612 1.00 21.57 208 VAL A N 1
ATOM 1567 C CA . VAL A 1 212 ? -1.152 9.482 25.234 1.00 22.43 208 VAL A CA 1
ATOM 1568 C C . VAL A 1 212 ? -2.614 9.901 25.324 1.00 22.68 208 VAL A C 1
ATOM 1569 O O . VAL A 1 212 ? -3.417 9.243 26.016 1.00 24.19 208 VAL A O 1
ATOM 1573 N N . SER A 1 213 ? -2.949 10.982 24.626 1.00 21.91 209 SER A N 1
ATOM 1574 C CA . SER A 1 213 ? -4.314 11.478 24.570 1.00 22.21 209 SER A CA 1
ATOM 1575 C C . SER A 1 213 ? -4.825 11.329 23.162 1.00 22.32 209 SER A C 1
ATOM 1576 O O . SER A 1 213 ? -4.060 11.460 22.194 1.00 22.99 209 SER A O 1
ATOM 1579 N N . TYR A 1 214 ? -6.132 11.090 23.073 1.00 23.35 210 TYR A N 1
ATOM 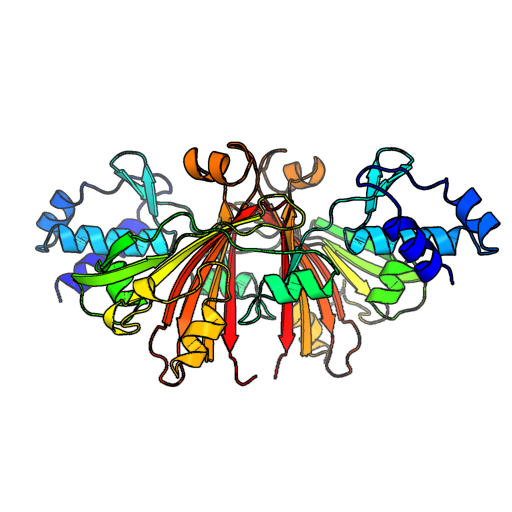1580 C CA . TYR A 1 214 ? -6.830 10.827 21.843 1.00 24.37 210 TYR A CA 1
ATOM 1581 C C . TYR 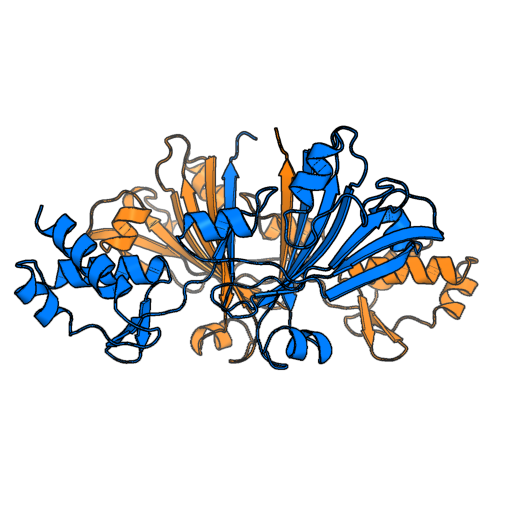A 1 214 ? -8.087 11.703 21.744 1.00 23.90 210 TYR A C 1
ATOM 1582 O O . TYR A 1 214 ? -8.774 11.967 22.745 1.00 24.97 210 TYR A O 1
ATOM 1591 N N . ASP A 1 215 ? -8.358 12.141 20.526 1.00 25.90 211 ASP A N 1
ATOM 1592 C CA . ASP A 1 215 ? -9.430 13.094 20.247 1.00 26.93 211 ASP A CA 1
ATOM 1593 C C . ASP A 1 215 ? -10.734 12.377 19.880 1.00 27.91 211 ASP A C 1
ATOM 1594 O O . ASP A 1 215 ? -10.837 11.149 20.002 1.00 28.00 211 ASP A O 1
ATOM 1599 N N . GLN A 1 216 ? -11.703 13.156 19.412 1.00 28.53 212 GLN A N 1
ATOM 1600 C CA . GLN A 1 216 ? -13.052 12.646 19.101 1.00 30.05 212 GLN A CA 1
ATOM 1601 C C . GLN A 1 216 ? -13.057 11.622 17.947 1.00 31.16 212 GLN A C 1
ATOM 1602 O O . GLN A 1 216 ? -14.000 10.820 17.832 1.00 32.30 212 GLN A O 1
ATOM 1608 N N . ASP A 1 217 ? -12.028 11.653 17.104 1.00 31.84 213 ASP A N 1
ATOM 1609 C CA . ASP A 1 217 ? -11.858 10.654 16.055 1.00 33.94 213 ASP A CA 1
ATOM 1610 C C . ASP A 1 217 ? -10.891 9.535 16.433 1.00 34.46 213 ASP A C 1
ATOM 1611 O O . ASP A 1 217 ? -10.479 8.761 15.561 1.00 35.20 213 ASP A O 1
ATOM 1616 N N . ASP A 1 218 ? -10.499 9.491 17.705 1.00 34.65 214 ASP A N 1
ATOM 1617 C CA . ASP A 1 218 ? -9.472 8.575 18.182 1.00 34.85 214 ASP A CA 1
ATOM 1618 C C . ASP A 1 218 ? -8.119 8.787 17.491 1.00 33.86 214 ASP A C 1
ATOM 1619 O O . ASP A 1 218 ? -7.377 7.830 17.258 1.00 34.50 214 ASP A O 1
ATOM 1624 N N . VAL A 1 219 ? -7.811 10.036 17.131 1.00 31.72 215 VAL A N 1
ATOM 1625 C CA . VAL A 1 219 ? -6.516 10.378 16.565 1.00 29.39 215 VAL A CA 1
ATOM 1626 C C . VAL A 1 219 ? -5.680 10.947 17.717 1.00 27.87 215 VAL A C 1
ATOM 1627 O O . VAL A 1 219 ? -6.199 11.727 18.511 1.00 27.33 215 VAL A O 1
ATOM 1631 N N . ALA A 1 220 ? -4.416 10.519 17.811 1.00 26.13 216 ALA A N 1
ATOM 1632 C CA . ALA A 1 220 ? -3.539 10.947 18.914 1.00 23.66 216 ALA A CA 1
ATOM 1633 C C . ALA A 1 220 ? -3.342 12.469 18.899 1.00 21.55 216 ALA A C 1
ATOM 1634 O O . ALA A 1 220 ? -3.132 13.070 17.864 1.00 21.54 216 ALA A O 1
ATOM 1636 N N . ILE A 1 221 ? -3.434 13.063 20.079 1.00 20.37 217 ILE A N 1
ATOM 1637 C CA . ILE A 1 221 ? -3.262 14.511 20.271 1.00 18.89 217 ILE A CA 1
ATOM 1638 C C . ILE A 1 221 ? -1.795 14.807 20.673 1.00 18.43 217 ILE A C 1
ATOM 1639 O O . ILE A 1 221 ? -1.199 15.785 20.206 1.00 19.46 217 ILE A O 1
ATOM 1644 N N . GLU A 1 222 ? -1.245 13.971 21.562 1.00 17.33 218 GLU A N 1
ATOM 1645 C CA . GLU A 1 222 ? 0.033 14.249 22.254 1.00 17.09 218 GLU A CA 1
ATOM 1646 C C . GLU A 1 222 ? 0.538 12.961 22.876 1.00 16.36 218 GLU A C 1
ATOM 1647 O O . GLU A 1 222 ? -0.234 12.004 23.096 1.00 15.86 218 GLU A O 1
ATOM 1653 N N . GLN A 1 223 ? 1.838 12.927 23.112 1.00 17.02 219 GLN A N 1
ATOM 1654 C CA . GLN A 1 223 ? 2.400 11.987 24.085 1.00 17.43 219 GLN A CA 1
ATOM 1655 C C . GLN A 1 223 ? 3.082 12.881 25.101 1.00 17.01 219 GLN A C 1
ATOM 1656 O O . GLN A 1 223 ? 3.950 13.703 24.735 1.00 16.84 219 GLN A O 1
ATOM 1662 N N . ARG A 1 224 ? 2.746 12.715 26.389 1.00 17.34 220 ARG A N 1
ATOM 1663 C CA . ARG A 1 224 ? 3.251 13.638 27.395 1.00 16.61 220 ARG A CA 1
ATOM 1664 C C . ARG A 1 224 ? 3.935 12.808 28.502 1.00 17.94 220 ARG A C 1
ATOM 1665 O O . ARG A 1 224 ? 3.333 11.830 29.035 1.00 17.72 220 ARG A O 1
ATOM 1673 N N . ARG A 1 225 ? 5.156 13.218 28.846 1.00 16.79 221 ARG A N 1
ATOM 1674 C CA . ARG A 1 225 ? 5.903 12.685 29.988 1.00 17.26 221 ARG A CA 1
ATOM 1675 C C . ARG A 1 225 ? 5.916 13.766 31.072 1.00 17.95 221 ARG A C 1
ATOM 1676 O O . ARG A 1 225 ? 6.312 14.916 30.813 1.00 16.98 221 ARG A O 1
ATOM 1684 N N . SER A 1 226 ? 5.527 13.409 32.310 1.00 17.89 222 SER A N 1
ATOM 1685 C CA . SER A 1 226 ? 5.556 14.390 33.391 1.00 17.61 222 SER A CA 1
ATOM 1686 C C . SER A 1 226 ? 6.355 13.770 34.542 1.00 16.91 222 SER A C 1
ATOM 1687 O O . SER A 1 226 ? 6.047 12.653 34.947 1.00 19.35 222 SER A O 1
ATOM 1690 N N . LEU A 1 227 ? 7.408 14.444 35.004 1.00 17.59 223 LEU A N 1
ATOM 1691 C CA . LEU A 1 227 ? 8.208 13.957 36.107 1.00 17.25 223 LEU A CA 1
ATOM 1692 C C . LEU A 1 227 ? 7.941 14.919 37.270 1.00 18.00 223 LEU A C 1
ATOM 1693 O O . LEU A 1 227 ? 8.297 16.101 37.181 1.00 17.68 223 LEU A O 1
ATOM 1698 N N . TYR A 1 228 ? 7.282 14.423 38.333 1.00 17.71 224 TYR A N 1
ATOM 1699 C CA . TYR A 1 228 ? 6.864 15.276 39.455 1.00 17.74 224 TYR A CA 1
ATOM 1700 C C . TYR A 1 228 ? 7.608 14.869 40.726 1.00 18.83 224 TYR A C 1
ATOM 1701 O O . TYR A 1 228 ? 7.822 13.682 40.936 1.00 19.24 224 TYR A O 1
ATOM 1710 N N . ARG A 1 229 ? 7.988 15.845 41.550 1.00 18.68 225 ARG A N 1
ATOM 1711 C CA . ARG A 1 229 ? 8.597 15.535 42.867 1.00 19.58 225 ARG A CA 1
ATOM 1712 C C . ARG A 1 229 ? 7.523 14.919 43.733 1.00 18.65 225 ARG A C 1
ATOM 1713 O O . ARG A 1 229 ? 6.448 15.492 43.895 1.00 17.94 225 ARG A O 1
ATOM 1721 N N . GLY A 1 230 ? 7.818 13.751 44.286 1.00 20.59 226 GLY A N 1
ATOM 1722 C CA . GLY A 1 230 ? 6.826 13.024 45.131 1.00 21.22 226 GLY A CA 1
ATOM 1723 C C . GLY A 1 230 ? 6.390 13.876 46.328 1.00 22.83 226 GLY A C 1
ATOM 1724 O O . GLY A 1 230 ? 5.229 13.818 46.734 1.00 24.23 226 GLY A O 1
ATOM 1725 N N . ASP A 1 231 ? 7.297 14.703 46.835 1.00 23.79 227 ASP A N 1
ATOM 1726 C CA . ASP A 1 231 ? 7.028 15.573 48.012 1.00 23.84 227 ASP A CA 1
ATOM 1727 C C . ASP A 1 231 ? 6.153 16.797 47.696 1.00 23.96 227 ASP A C 1
ATOM 1728 O O . ASP A 1 231 ? 5.731 17.527 48.613 1.00 23.77 227 ASP A O 1
ATOM 1733 N N . ARG A 1 232 ? 5.801 16.993 46.421 1.00 21.63 228 ARG A N 1
ATOM 1734 C CA . ARG A 1 232 ? 4.976 18.141 46.076 1.00 21.78 228 ARG A CA 1
ATOM 1735 C C . ARG A 1 232 ? 3.697 17.755 45.348 1.00 21.48 228 ARG A C 1
ATOM 1736 O O . ARG A 1 232 ? 2.882 18.618 44.957 1.00 22.06 228 ARG A O 1
ATOM 1744 N N . MET A 1 233 ? 3.467 16.458 45.176 1.00 20.20 229 MET A N 1
ATOM 1745 C CA . MET A 1 233 ? 2.340 16.079 44.371 1.00 20.43 229 MET A CA 1
ATOM 1746 C C . MET A 1 233 ? 1.648 14.839 44.889 1.00 20.54 229 MET A C 1
ATOM 1747 O O . MET A 1 233 ? 2.322 13.876 45.290 1.00 21.30 229 MET A O 1
ATOM 1752 N N . THR A 1 234 ? 0.323 14.865 44.875 1.00 19.82 230 THR A N 1
ATOM 1753 C CA . THR A 1 234 ? -0.512 13.690 45.120 1.00 21.25 230 THR A CA 1
ATOM 1754 C C . THR A 1 234 ? -1.454 13.533 43.964 1.00 22.16 230 THR A C 1
ATOM 1755 O O . THR A 1 234 ? -2.024 14.516 43.518 1.00 23.15 230 THR A O 1
ATOM 1759 N N . PHE A 1 235 ? -1.646 12.308 43.481 1.00 23.79 231 PHE A N 1
ATOM 1760 C CA . PHE A 1 235 ? -2.688 12.049 42.504 1.00 26.12 231 PHE A CA 1
ATOM 1761 C C . PHE A 1 235 ? -3.885 11.378 43.125 1.00 27.65 231 PHE A C 1
ATOM 1762 O O . PHE A 1 235 ? -3.731 10.540 44.000 1.00 28.12 231 PHE A O 1
ATOM 1770 N N . THR A 1 236 ? -5.070 11.770 42.679 1.00 28.87 232 THR A N 1
ATOM 1771 C CA . THR A 1 236 ? -6.325 11.198 43.132 1.00 30.56 232 THR A CA 1
ATOM 1772 C C . THR A 1 236 ? -7.080 10.671 41.920 1.00 32.31 232 THR A C 1
ATOM 1773 O O . THR A 1 236 ? -6.987 11.221 40.816 1.00 32.01 232 THR A O 1
ATOM 1777 N N . ALA A 1 237 ? -7.821 9.594 42.125 1.00 33.29 233 ALA A N 1
ATOM 1778 C CA . ALA A 1 237 ? -8.516 8.952 41.029 1.00 35.25 233 ALA A CA 1
ATOM 1779 C C . ALA A 1 237 ? -9.794 8.389 41.580 1.00 36.63 233 ALA A C 1
ATOM 1780 O O . ALA A 1 237 ? -9.787 7.591 42.533 1.00 36.81 233 ALA A O 1
ATOM 1782 N N . VAL A 1 238 ? -10.900 8.855 41.022 1.00 37.98 234 VAL A N 1
ATOM 1783 C CA . VAL A 1 238 ? -12.204 8.357 41.400 1.00 40.13 234 VAL A CA 1
ATOM 1784 C C . VAL A 1 238 ? -12.690 7.490 40.258 1.00 42.26 234 VAL A C 1
ATOM 1785 O O . VAL A 1 238 ? -12.732 7.968 39.119 1.00 42.98 234 VAL A O 1
ATOM 1789 N N . MET A 1 239 ? -13.017 6.225 40.543 1.00 43.84 235 MET A N 1
ATOM 1790 C CA . MET A 1 239 ? -13.513 5.278 39.527 1.00 45.63 235 MET A CA 1
ATOM 1791 C C . MET A 1 239 ? -14.911 4.813 39.880 1.00 45.94 235 MET A C 1
ATOM 1792 O O . MET A 1 239 ? -15.233 4.623 41.058 1.00 45.58 235 MET A O 1
ATOM 1797 N N . HIS A 1 240 ? -15.741 4.633 38.854 1.00 47.02 236 HIS A N 1
ATOM 1798 C CA . HIS A 1 240 ? -17.106 4.125 39.022 1.00 48.11 236 HIS A CA 1
ATOM 1799 C C . HIS A 1 240 ? -17.227 2.807 38.285 1.00 49.47 236 HIS A C 1
ATOM 1800 O O . HIS A 1 240 ? -16.590 2.616 37.250 1.00 49.47 236 HIS A O 1
ATOM 1807 N N . ALA A 1 241 ? -18.044 1.900 38.819 1.00 51.17 237 ALA A N 1
ATOM 1808 C CA . ALA A 1 241 ? -18.219 0.582 38.204 1.00 52.80 237 ALA A CA 1
ATOM 1809 C C . ALA A 1 241 ? -19.052 0.658 36.923 1.00 54.13 237 ALA A C 1
ATOM 1810 O O . ALA A 1 241 ? -18.684 0.038 35.916 1.00 54.67 237 ALA A O 1
ATOM 1812 N N . LYS A 1 242 ? -20.147 1.428 36.976 1.00 55.35 238 LYS A N 1
ATOM 1813 C CA . LYS A 1 242 ? -21.133 1.533 35.880 1.00 56.73 238 LYS A CA 1
ATOM 1814 C C . LYS A 1 242 ? -20.557 1.983 34.529 1.00 57.48 238 LYS A C 1
ATOM 1815 O O . LYS A 1 242 ? -21.027 1.538 33.469 1.00 57.96 238 LYS A O 1
ATOM 1817 N N . ASN A 1 243 ? -19.560 2.868 34.557 1.00 58.00 239 ASN A N 1
ATOM 1818 C CA . ASN A 1 243 ? -18.926 3.336 33.318 1.00 58.38 239 ASN A CA 1
ATOM 1819 C C . ASN A 1 243 ? -17.424 3.072 33.289 1.00 58.57 239 ASN A C 1
ATOM 1820 O O . ASN A 1 243 ? -16.989 1.970 32.956 1.00 58.64 239 ASN A O 1
ATOM 1822 N N . VAL B 1 18 ? 7.296 -12.390 12.298 1.00 51.54 14 VAL B N 1
ATOM 1823 C CA . VAL B 1 18 ? 8.037 -13.482 12.994 1.00 51.86 14 VAL B CA 1
ATOM 1824 C C . VAL B 1 18 ? 9.163 -12.939 13.914 1.00 51.92 14 VAL B C 1
ATOM 1825 O O . VAL B 1 18 ? 9.759 -13.711 14.671 1.00 51.87 14 VAL B O 1
ATOM 1829 N N . VAL B 1 19 ? 9.419 -11.626 13.886 1.00 51.75 15 VAL B N 1
ATOM 1830 C CA . VAL B 1 19 ? 10.459 -11.012 14.759 1.00 51.72 15 VAL B CA 1
ATOM 1831 C C . VAL B 1 19 ? 10.065 -10.665 16.220 1.00 51.55 15 VAL B C 1
ATOM 1832 O O . VAL B 1 19 ? 10.833 -10.945 17.157 1.00 51.28 15 VAL B O 1
ATOM 1836 N N . ARG B 1 20 ? 8.892 -10.067 16.420 1.00 51.42 16 ARG B N 1
ATOM 1837 C CA . ARG B 1 20 ? 8.378 -9.875 17.774 1.00 50.90 16 ARG B CA 1
ATOM 1838 C C . ARG B 1 20 ? 8.047 -11.235 18.410 1.00 50.23 16 ARG B C 1
ATOM 1839 O O . ARG B 1 20 ? 8.129 -11.391 19.630 1.00 50.36 16 ARG B O 1
ATOM 1841 N N . ALA B 1 21 ? 7.700 -12.216 17.573 1.00 49.33 17 ALA B N 1
ATOM 1842 C CA . ALA B 1 21 ? 7.362 -13.564 18.034 1.00 47.83 17 ALA B CA 1
ATOM 1843 C C . ALA B 1 21 ? 8.621 -14.353 18.356 1.00 46.76 17 ALA B C 1
ATOM 1844 O O . ALA B 1 21 ? 8.647 -15.198 19.271 1.00 46.31 17 ALA B O 1
ATOM 1846 N N . GLU B 1 22 ? 9.662 -14.099 17.582 1.00 45.08 18 GLU B N 1
ATOM 1847 C CA . GLU B 1 22 ? 10.894 -14.797 17.811 1.00 44.37 18 GLU B CA 1
ATOM 1848 C C . GLU B 1 22 ? 11.535 -14.338 19.102 1.00 42.68 18 GLU B C 1
ATOM 1849 O O . GLU B 1 22 ? 12.043 -15.163 19.871 1.00 42.75 18 GLU B O 1
ATOM 1855 N N . LEU B 1 23 ? 11.501 -13.027 19.324 1.00 40.91 19 LEU B N 1
ATOM 1856 C CA . LEU B 1 23 ? 12.041 -12.440 20.531 1.00 39.35 19 LEU B CA 1
ATOM 1857 C C . LEU B 1 23 ? 11.249 -12.921 21.759 1.00 39.32 19 LEU B C 1
ATOM 1858 O O . LEU B 1 23 ? 11.842 -13.233 22.781 1.00 37.77 19 LEU B O 1
ATOM 1863 N N . ASP B 1 24 ? 9.921 -13.000 21.629 1.00 39.10 20 ASP B N 1
ATOM 1864 C CA . ASP B 1 24 ? 9.053 -13.525 22.688 1.00 40.12 20 ASP B CA 1
ATOM 1865 C C . ASP B 1 24 ? 9.451 -14.944 23.061 1.00 39.61 20 ASP B C 1
ATOM 1866 O O . ASP B 1 24 ? 9.516 -15.289 24.254 1.00 39.99 20 ASP B O 1
ATOM 1871 N N . ARG B 1 25 ? 9.738 -15.747 22.038 1.00 39.64 21 ARG B N 1
ATOM 1872 C CA . ARG B 1 25 ? 10.117 -17.151 22.219 1.00 39.70 21 ARG B CA 1
ATOM 1873 C C . ARG B 1 25 ? 11.453 -17.248 22.961 1.00 38.85 21 ARG B C 1
ATOM 1874 O O . ARG B 1 25 ? 11.616 -18.084 23.863 1.00 38.21 21 ARG B O 1
ATOM 1882 N N . MET B 1 26 ? 12.399 -16.386 22.577 1.00 37.55 22 MET B N 1
ATOM 1883 C CA . MET B 1 26 ? 13.686 -16.280 23.253 1.00 36.08 22 MET B CA 1
ATOM 1884 C C . MET B 1 26 ? 13.517 -15.942 24.746 1.00 35.05 22 MET B C 1
ATOM 1885 O O . MET B 1 26 ? 14.093 -16.618 25.604 1.00 33.21 22 MET B O 1
ATOM 1890 N N . LEU B 1 27 ? 12.729 -14.905 25.042 1.00 34.12 23 LEU B N 1
ATOM 1891 C CA . LEU B 1 27 ? 12.541 -14.429 26.411 1.00 33.56 23 LEU B CA 1
ATOM 1892 C C . LEU B 1 27 ? 11.970 -15.522 27.276 1.00 34.34 23 LEU B C 1
ATOM 1893 O O . LEU B 1 27 ? 12.311 -15.650 28.461 1.00 34.02 23 LEU B O 1
ATOM 1898 N N . ASP B 1 28 ? 11.104 -16.324 26.669 1.00 34.53 24 ASP B N 1
ATOM 1899 C CA . ASP B 1 28 ? 10.538 -17.481 27.334 1.00 36.02 24 ASP B CA 1
ATOM 1900 C C . ASP B 1 28 ? 11.614 -18.376 27.949 1.00 34.48 24 ASP B C 1
ATOM 1901 O O . ASP B 1 28 ? 11.482 -18.831 29.072 1.00 34.59 24 ASP B O 1
ATOM 1906 N N . GLY B 1 29 ? 12.678 -18.618 27.194 1.00 33.19 25 GLY B N 1
ATOM 1907 C CA . GLY B 1 29 ? 13.724 -19.484 27.668 1.00 31.04 25 GLY B CA 1
ATOM 1908 C C . GLY B 1 29 ? 14.874 -18.832 28.426 1.00 29.13 25 GLY B C 1
ATOM 1909 O O . GLY B 1 29 ? 15.726 -19.550 28.939 1.00 29.24 25 GLY B O 1
ATOM 1910 N N . MET B 1 30 ? 14.919 -17.497 28.491 1.00 27.32 26 MET B N 1
ATOM 1911 C CA . MET B 1 30 ? 16.063 -16.801 29.088 1.00 25.83 26 MET B CA 1
ATOM 1912 C C . MET B 1 30 ? 15.829 -16.446 30.565 1.00 25.63 26 MET B C 1
ATOM 1913 O O . MET B 1 30 ? 14.688 -16.371 31.001 1.00 26.07 26 MET B O 1
ATOM 1918 N N . ARG B 1 31 ? 16.905 -16.232 31.322 1.00 24.44 27 ARG B N 1
ATOM 1919 C CA . ARG B 1 31 ? 16.773 -15.807 32.730 1.00 23.62 27 ARG B CA 1
ATOM 1920 C C . ARG B 1 31 ? 16.891 -14.335 32.807 1.00 23.55 27 ARG B C 1
ATOM 1921 O O . ARG B 1 31 ? 17.516 -13.717 31.942 1.00 22.54 27 ARG B O 1
ATOM 1929 N N . ILE B 1 32 ? 16.351 -13.759 33.893 1.00 22.83 28 ILE B N 1
ATOM 1930 C CA . ILE B 1 32 ? 16.578 -12.373 34.198 1.00 22.56 28 ILE B CA 1
ATOM 1931 C C . ILE B 1 32 ? 18.068 -12.104 34.175 1.00 23.25 28 ILE B C 1
ATOM 1932 O O . ILE B 1 32 ? 18.865 -12.865 34.749 1.00 21.75 28 ILE B O 1
ATOM 1937 N N . GLY B 1 33 ? 18.446 -11.068 33.438 1.00 21.64 29 GLY B N 1
ATOM 1938 C CA . GLY B 1 33 ? 19.842 -10.698 33.325 1.00 22.09 29 GLY B CA 1
ATOM 1939 C C . GLY B 1 33 ? 20.588 -11.228 32.105 1.00 20.32 29 GLY B C 1
ATOM 1940 O O . GLY B 1 33 ? 21.682 -10.750 31.832 1.00 20.89 29 GLY B O 1
ATOM 1941 N N . ASP B 1 34 ? 19.984 -12.154 31.361 1.00 20.11 30 ASP B N 1
ATOM 1942 C CA . ASP B 1 34 ? 20.651 -12.783 30.216 1.00 19.30 30 ASP B CA 1
ATOM 1943 C C . ASP B 1 34 ? 20.771 -11.735 29.127 1.00 21.03 30 ASP B C 1
ATOM 1944 O O . ASP B 1 34 ? 19.794 -11.020 28.872 1.00 20.99 30 ASP B O 1
ATOM 1949 N N . PRO B 1 35 ? 21.946 -11.647 28.489 1.00 20.76 31 PRO B N 1
ATOM 1950 C CA . PRO B 1 35 ? 22.105 -10.658 27.406 1.00 21.28 31 PRO B CA 1
ATOM 1951 C C . PRO B 1 35 ? 21.684 -11.222 26.029 1.00 21.70 31 PRO B C 1
ATOM 1952 O O . PRO B 1 35 ? 22.015 -12.355 25.701 1.00 21.64 31 PRO B O 1
ATOM 1956 N N . PHE B 1 36 ? 20.898 -10.456 25.267 1.00 22.09 32 PHE B N 1
ATOM 1957 C CA . PHE B 1 36 ? 20.561 -10.870 23.896 1.00 22.67 32 PHE B CA 1
ATOM 1958 C C . PHE B 1 36 ? 21.816 -10.783 23.023 1.00 21.53 32 PHE B C 1
ATOM 1959 O O . PHE B 1 36 ? 22.688 -9.995 23.319 1.00 21.25 32 PHE B O 1
ATOM 1967 N N . PRO B 1 37 ? 21.878 -11.549 21.909 1.00 22.38 33 PRO B N 1
ATOM 1968 C CA . PRO B 1 37 ? 22.917 -11.259 20.904 1.00 21.81 33 PRO B CA 1
ATOM 1969 C C . PRO B 1 37 ? 22.805 -9.815 20.404 1.00 21.78 33 PRO B C 1
ATOM 1970 O O . PRO B 1 37 ? 21.780 -9.159 20.587 1.00 22.25 33 PRO B O 1
ATOM 1974 N N . ALA B 1 38 ? 23.865 -9.315 19.775 1.00 22.48 34 ALA B N 1
ATOM 1975 C CA . ALA B 1 38 ? 23.875 -7.953 19.210 1.00 23.84 34 ALA B CA 1
ATOM 1976 C C . ALA B 1 38 ? 22.792 -7.819 18.139 1.00 23.86 34 ALA B C 1
ATOM 1977 O O . ALA B 1 38 ? 22.413 -8.811 17.518 1.00 24.00 34 ALA B O 1
ATOM 1979 N N . GLU B 1 39 ? 22.295 -6.593 17.992 1.00 25.18 35 GLU B N 1
ATOM 1980 C CA . GLU B 1 39 ? 21.236 -6.206 17.039 1.00 25.74 35 GLU B CA 1
ATOM 1981 C C . GLU B 1 39 ? 21.504 -6.772 15.650 1.00 25.29 35 GLU B C 1
ATOM 1982 O O . GLU B 1 39 ? 20.622 -7.384 15.018 1.00 26.18 35 GLU B O 1
ATOM 1988 N N . ARG B 1 40 ? 22.734 -6.612 15.191 1.00 25.50 36 ARG B N 1
ATOM 1989 C CA . ARG B 1 40 ? 23.087 -7.126 13.863 1.00 25.20 36 ARG B CA 1
ATOM 1990 C C . ARG B 1 40 ? 22.947 -8.644 13.755 1.00 25.09 36 ARG B C 1
ATOM 1991 O O . ARG B 1 40 ? 22.480 -9.171 12.719 1.00 23.38 36 ARG B O 1
ATOM 1996 N N . GLU B 1 41 ? 23.310 -9.369 14.828 1.00 23.80 37 GLU B N 1
ATOM 1997 C CA . GLU B 1 41 ? 23.233 -10.811 14.739 1.00 23.29 37 GLU B CA 1
ATOM 1998 C C . GLU B 1 41 ? 21.802 -11.287 14.674 1.00 22.95 37 GLU B C 1
ATOM 1999 O O . GLU B 1 41 ? 21.479 -12.178 13.869 1.00 23.76 37 GLU B O 1
ATOM 2005 N N . ILE B 1 42 ? 20.950 -10.706 15.523 1.00 24.04 38 ILE B N 1
ATOM 2006 C CA . ILE B 1 42 ? 19.542 -11.052 15.565 1.00 23.74 38 ILE B CA 1
ATOM 2007 C C . ILE B 1 42 ? 18.947 -10.752 14.177 1.00 24.56 38 ILE B C 1
ATOM 2008 O O . ILE B 1 42 ? 18.195 -11.549 13.626 1.00 24.45 38 ILE B O 1
ATOM 2013 N N . ALA B 1 43 ? 19.290 -9.605 13.624 1.00 25.15 39 ALA B N 1
ATOM 2014 C CA . ALA B 1 43 ? 18.720 -9.215 12.320 1.00 25.30 39 ALA B CA 1
ATOM 2015 C C . ALA B 1 43 ? 19.076 -10.243 11.243 1.00 25.54 39 ALA B C 1
ATOM 2016 O O . ALA B 1 43 ? 18.208 -10.666 10.443 1.00 25.27 39 ALA B O 1
ATOM 2018 N N . GLU B 1 44 ? 20.331 -10.662 11.229 1.00 26.53 40 GLU B N 1
ATOM 2019 C CA . GLU B 1 44 ? 20.785 -11.582 10.211 1.00 28.92 40 GLU B CA 1
ATOM 2020 C C . GLU B 1 44 ? 20.240 -12.957 10.443 1.00 29.17 40 GLU B C 1
ATOM 2021 O O . GLU B 1 44 ? 20.003 -13.675 9.487 1.00 28.14 40 GLU B O 1
ATOM 2027 N N . GLN B 1 45 ? 20.041 -13.324 11.710 1.00 29.23 41 GLN B N 1
ATOM 2028 C CA . GLN B 1 45 ? 19.472 -14.624 12.059 1.00 29.66 41 GLN B CA 1
ATOM 2029 C C . GLN B 1 45 ? 18.054 -14.821 11.500 1.00 30.13 41 GLN B C 1
ATOM 2030 O O . GLN B 1 45 ? 17.724 -15.898 10.985 1.00 29.98 41 GLN B O 1
ATOM 2036 N N . PHE B 1 46 ? 17.236 -13.775 11.593 1.00 30.30 42 PHE B N 1
ATOM 2037 C CA . PHE B 1 46 ? 15.842 -13.852 11.180 1.00 30.71 42 PHE B CA 1
ATOM 2038 C C . PHE B 1 46 ? 15.556 -13.168 9.842 1.00 29.80 42 PHE B C 1
ATOM 2039 O O . PHE B 1 46 ? 14.395 -13.021 9.464 1.00 29.83 42 PHE B O 1
ATOM 2047 N N . GLU B 1 47 ? 16.622 -12.797 9.133 1.00 29.20 43 GLU B N 1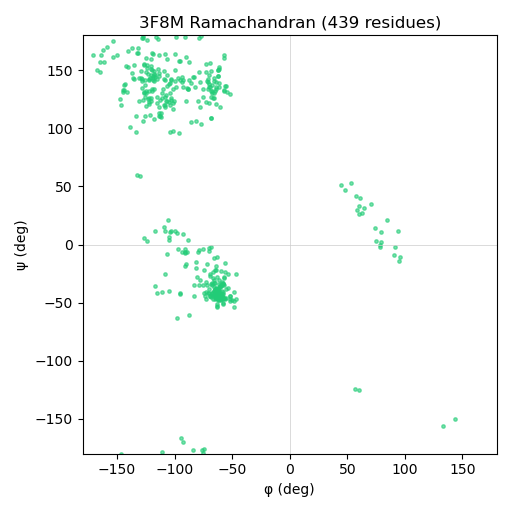
ATOM 2048 C CA . GLU B 1 47 ? 16.497 -12.145 7.799 1.00 29.01 43 GLU B CA 1
ATOM 2049 C C . GLU B 1 47 ? 15.578 -10.916 7.828 1.00 28.03 43 GLU B C 1
ATOM 2050 O O . GLU B 1 47 ? 14.635 -10.795 7.040 1.00 28.21 43 GLU B O 1
ATOM 2056 N N . VAL B 1 48 ? 15.866 -10.000 8.754 1.00 25.45 44 VAL B N 1
ATOM 2057 C CA . VAL B 1 48 ? 15.180 -8.710 8.809 1.00 24.84 44 VAL B CA 1
ATOM 2058 C C . VAL B 1 48 ? 16.188 -7.577 8.933 1.00 23.81 44 VAL B C 1
ATOM 2059 O O . VAL B 1 48 ? 17.367 -7.822 9.186 1.00 25.08 44 VAL B O 1
ATOM 2063 N N . ALA B 1 49 ? 15.736 -6.337 8.767 1.00 24.59 45 ALA B N 1
ATOM 2064 C CA . ALA B 1 49 ? 16.642 -5.165 8.863 1.00 24.56 45 ALA B CA 1
ATOM 2065 C C . ALA B 1 49 ? 17.022 -4.927 10.311 1.00 26.01 45 ALA B C 1
ATOM 2066 O O . ALA B 1 49 ? 16.238 -5.206 11.205 1.00 25.08 45 ALA B O 1
ATOM 2068 N N . ARG B 1 50 ? 18.227 -4.424 10.523 1.00 26.64 46 ARG B N 1
ATOM 2069 C CA . ARG B 1 50 ? 18.634 -3.960 11.868 1.00 30.04 46 ARG B CA 1
ATOM 2070 C C . ARG B 1 50 ? 17.617 -3.043 12.533 1.00 30.14 46 ARG B C 1
ATOM 2071 O O . ARG B 1 50 ? 17.361 -3.163 13.738 1.00 31.54 46 ARG B O 1
ATOM 2079 N N . GLU B 1 51 ? 17.025 -2.124 11.779 1.00 30.22 47 GLU B N 1
ATOM 2080 C CA . GLU B 1 51 ? 16.033 -1.214 12.337 1.00 30.84 47 GLU B CA 1
ATOM 2081 C C . GLU B 1 51 ? 14.796 -1.932 12.853 1.00 30.62 47 GLU B C 1
ATOM 2082 O O . GLU B 1 51 ? 14.101 -1.455 13.762 1.00 30.39 47 GLU B O 1
ATOM 2088 N N . THR B 1 52 ? 14.507 -3.081 12.256 1.00 29.88 48 THR B N 1
ATOM 2089 C CA . THR B 1 52 ? 13.345 -3.849 12.641 1.00 29.41 48 THR B CA 1
ATOM 2090 C C . THR B 1 52 ? 13.606 -4.481 14.004 1.00 29.58 48 THR B C 1
ATOM 2091 O O . THR B 1 52 ? 12.764 -4.367 14.913 1.00 30.34 48 THR B O 1
ATOM 2095 N N . VAL B 1 53 ? 14.782 -5.088 14.155 1.00 29.47 49 VAL B N 1
ATOM 2096 C CA . VAL B 1 53 ? 15.193 -5.659 15.449 1.00 29.59 49 VAL B CA 1
ATOM 2097 C C . VAL B 1 53 ? 15.264 -4.553 16.500 1.00 30.65 49 VAL B C 1
ATOM 2098 O O . VAL B 1 53 ? 14.794 -4.736 17.658 1.00 31.34 49 VAL B O 1
ATOM 2102 N N . ARG B 1 54 ? 15.819 -3.404 16.105 1.00 30.73 50 ARG B N 1
ATOM 2103 C CA . ARG B 1 54 ? 15.996 -2.287 17.012 1.00 32.18 50 ARG B CA 1
ATOM 2104 C C . ARG B 1 54 ? 14.658 -1.821 17.586 1.00 32.43 50 ARG B C 1
ATOM 2105 O O . ARG B 1 54 ? 14.552 -1.566 18.803 1.00 32.00 50 ARG B O 1
ATOM 2113 N N . GLN B 1 55 ? 13.646 -1.700 16.720 1.00 32.86 51 GLN B N 1
ATOM 2114 C CA . GLN B 1 55 ? 12.308 -1.265 17.151 1.00 32.66 51 GLN B CA 1
ATOM 2115 C C . GLN B 1 55 ? 11.653 -2.263 18.098 1.00 32.56 51 GLN B C 1
ATOM 2116 O O . GLN B 1 55 ? 11.042 -1.866 19.111 1.00 32.69 51 GLN B O 1
ATOM 2122 N N . ALA B 1 56 ? 11.782 -3.541 17.784 1.00 32.42 52 ALA B N 1
ATOM 2123 C CA . ALA B 1 56 ? 11.183 -4.607 18.596 1.00 33.58 52 ALA B CA 1
ATOM 2124 C C . ALA B 1 56 ? 11.792 -4.660 20.012 1.00 34.05 52 ALA B C 1
ATOM 2125 O O . ALA B 1 56 ? 11.059 -4.735 21.024 1.00 33.85 52 ALA B O 1
ATOM 2127 N N . LEU B 1 57 ? 13.120 -4.595 20.091 1.00 34.09 53 LEU B N 1
ATOM 2128 C CA . LEU B 1 57 ? 13.773 -4.537 21.408 1.00 34.48 53 LEU B CA 1
ATOM 2129 C C . LEU B 1 57 ? 13.337 -3.275 22.173 1.00 34.84 53 LEU B C 1
ATOM 2130 O O . LEU B 1 57 ? 13.017 -3.328 23.360 1.00 34.72 53 LEU B O 1
ATOM 2135 N N . ARG B 1 58 ? 13.289 -2.146 21.475 1.00 34.73 54 ARG B N 1
ATOM 2136 C CA . ARG B 1 58 ? 12.872 -0.900 22.078 1.00 35.76 54 ARG B CA 1
ATOM 2137 C C . ARG B 1 58 ? 11.431 -0.904 22.650 1.00 35.95 54 ARG B C 1
ATOM 2138 O O . ARG B 1 58 ? 11.165 -0.309 23.701 1.00 35.13 54 ARG B O 1
ATOM 2146 N N . GLU B 1 59 ? 10.513 -1.600 22.001 1.00 36.42 55 GLU B N 1
ATOM 2147 C CA . GLU B 1 59 ? 9.168 -1.706 22.578 1.00 38.11 55 GLU B CA 1
ATOM 2148 C C . GLU B 1 59 ? 9.126 -2.783 23.671 1.00 37.58 55 GLU B C 1
ATOM 2149 O O . GLU B 1 59 ? 8.278 -2.715 24.562 1.00 37.46 55 GLU B O 1
ATOM 2155 N N . LEU B 1 60 ? 9.988 -3.793 23.568 1.00 36.17 56 LEU B N 1
ATOM 2156 C CA . LEU B 1 60 ? 10.136 -4.758 24.662 1.00 35.63 56 LEU B CA 1
ATOM 2157 C C . LEU B 1 60 ? 10.626 -3.991 25.899 1.00 34.91 56 LEU B C 1
ATOM 2158 O O . LEU B 1 60 ? 10.259 -4.332 27.029 1.00 35.17 56 LEU B O 1
ATOM 2163 N N . LEU B 1 61 ? 11.438 -2.958 25.682 1.00 33.89 57 LEU B N 1
ATOM 2164 C CA . LEU B 1 61 ? 11.986 -2.167 26.772 1.00 33.91 57 LEU B CA 1
ATOM 2165 C C . LEU B 1 61 ? 10.889 -1.294 27.384 1.00 35.00 57 LEU B C 1
ATOM 2166 O O . LEU B 1 61 ? 10.824 -1.108 28.627 1.00 33.28 57 LEU B O 1
ATOM 2171 N N . ILE B 1 62 ? 10.056 -0.737 26.507 1.00 34.45 58 ILE B N 1
ATOM 2172 C CA . ILE B 1 62 ? 8.914 0.046 26.953 1.00 36.89 58 ILE B CA 1
ATOM 2173 C C . ILE B 1 62 ? 7.962 -0.822 27.776 1.00 36.83 58 ILE B C 1
ATOM 2174 O O . ILE B 1 62 ? 7.464 -0.366 28.801 1.00 37.02 58 ILE B O 1
ATOM 2179 N N . ASP B 1 63 ? 7.719 -2.058 27.337 1.00 37.89 59 ASP B N 1
ATOM 2180 C CA . ASP B 1 63 ? 6.882 -2.981 28.115 1.00 39.46 59 ASP B CA 1
ATOM 2181 C C . ASP B 1 63 ? 7.535 -3.427 29.421 1.00 39.35 59 ASP B C 1
ATOM 2182 O O . ASP B 1 63 ? 6.917 -4.178 30.175 1.00 40.78 59 ASP B O 1
ATOM 2187 N N . GLY B 1 64 ? 8.767 -2.987 29.680 1.00 38.64 60 GLY B N 1
ATOM 2188 C CA . GLY B 1 64 ? 9.508 -3.374 30.884 1.00 38.15 60 GLY B CA 1
ATOM 2189 C C . GLY B 1 64 ? 10.073 -4.800 30.943 1.00 37.58 60 GLY B C 1
ATOM 2190 O O . GLY B 1 64 ? 10.491 -5.276 32.018 1.00 38.17 60 GLY B O 1
ATOM 2191 N N . ARG B 1 65 ? 10.098 -5.477 29.796 1.00 35.36 61 ARG B N 1
ATOM 2192 C CA . ARG B 1 65 ? 10.486 -6.874 29.715 1.00 33.55 61 ARG B CA 1
ATOM 2193 C C . ARG B 1 65 ? 11.983 -7.050 29.450 1.00 32.20 61 ARG B C 1
ATOM 2194 O O . ARG B 1 65 ? 12.519 -8.135 29.656 1.00 31.83 61 ARG B O 1
ATOM 2202 N N . VAL B 1 66 ? 12.645 -5.995 28.968 1.00 30.40 62 VAL B N 1
ATOM 2203 C CA . VAL B 1 66 ? 14.094 -6.005 28.794 1.00 29.30 62 VAL B CA 1
ATOM 2204 C C . VAL B 1 66 ? 14.570 -4.671 29.289 1.00 29.17 62 VAL B C 1
ATOM 2205 O O . VAL B 1 66 ? 13.761 -3.781 29.570 1.00 29.56 62 VAL B O 1
ATOM 2209 N N . GLU B 1 67 ? 15.877 -4.531 29.433 1.00 29.21 63 GLU B N 1
ATOM 2210 C CA . GLU B 1 67 ? 16.483 -3.295 29.877 1.00 29.10 63 GLU B CA 1
ATOM 2211 C C . GLU B 1 67 ? 17.885 -3.251 29.330 1.00 29.66 63 GLU B C 1
ATOM 2212 O O . GLU B 1 67 ? 18.443 -4.287 28.952 1.00 29.60 63 GLU B O 1
ATOM 2218 N N . ARG B 1 68 ? 18.465 -2.063 29.298 1.00 30.79 64 ARG B N 1
ATOM 2219 C CA . ARG B 1 68 ? 19.812 -1.896 28.807 1.00 32.49 64 ARG B CA 1
ATOM 2220 C C . ARG B 1 68 ? 20.782 -2.118 29.948 1.00 32.86 64 ARG B C 1
ATOM 2221 O O . ARG B 1 68 ? 20.512 -1.742 31.098 1.00 31.90 64 ARG B O 1
ATOM 2229 N N . ARG B 1 69 ? 21.894 -2.773 29.614 1.00 32.62 65 ARG B N 1
ATOM 2230 C CA . ARG B 1 69 ? 23.048 -2.907 30.496 1.00 33.60 65 ARG B CA 1
ATOM 2231 C C . ARG B 1 69 ? 24.283 -2.581 29.648 1.00 33.76 65 ARG B C 1
ATOM 2232 O O . ARG B 1 69 ? 24.773 -3.423 28.887 1.00 34.16 65 ARG B O 1
ATOM 2240 N N . GLY B 1 70 ? 24.734 -1.332 29.732 1.00 34.66 66 GLY B N 1
ATOM 2241 C CA . GLY B 1 70 ? 25.799 -0.816 28.869 1.00 34.98 66 GLY B CA 1
ATOM 2242 C C . GLY B 1 70 ? 25.439 -0.870 27.388 1.00 35.53 66 GLY B C 1
ATOM 2243 O O . GLY B 1 70 ? 24.399 -0.376 26.977 1.00 35.80 66 GLY B O 1
ATOM 2244 N N . ARG B 1 71 ? 26.302 -1.510 26.596 1.00 35.69 67 ARG B N 1
ATOM 2245 C CA . ARG B 1 71 ? 26.051 -1.728 25.158 1.00 35.52 67 ARG B CA 1
ATOM 2246 C C . ARG B 1 71 ? 25.088 -2.887 24.887 1.00 34.62 67 ARG B C 1
ATOM 2247 O O . ARG B 1 71 ? 24.694 -3.122 23.740 1.00 34.96 67 ARG B O 1
ATOM 2249 N N . THR B 1 72 ? 24.687 -3.608 25.935 1.00 32.96 68 THR B N 1
ATOM 2250 C CA . THR B 1 72 ? 23.841 -4.769 25.738 1.00 31.55 68 THR B CA 1
ATOM 2251 C C . THR B 1 72 ? 22.415 -4.530 26.207 1.00 30.05 68 THR B C 1
ATOM 2252 O O . THR B 1 72 ? 22.145 -3.591 26.969 1.00 30.53 68 THR B O 1
ATOM 2256 N N . THR B 1 73 ? 21.529 -5.410 25.751 1.00 28.34 69 THR B N 1
ATOM 2257 C CA . THR B 1 73 ? 20.128 -5.477 26.162 1.00 26.38 69 THR B CA 1
ATOM 2258 C C . THR B 1 73 ? 19.921 -6.810 26.889 1.00 24.79 69 THR B C 1
ATOM 2259 O O . THR B 1 73 ? 20.270 -7.861 26.361 1.00 23.83 69 THR B O 1
ATOM 2263 N N . VAL B 1 74 ? 19.370 -6.755 28.102 1.00 23.59 70 VAL B N 1
ATOM 2264 C CA . VAL B 1 74 ? 19.245 -7.957 28.957 1.00 23.38 70 VAL B CA 1
ATOM 2265 C C . VAL B 1 74 ? 17.800 -8.128 29.397 1.00 22.95 70 VAL B C 1
ATOM 2266 O O . VAL B 1 74 ? 17.038 -7.147 29.433 1.00 23.47 70 VAL B O 1
ATOM 2270 N N . VAL B 1 75 ? 17.426 -9.362 29.706 1.00 22.50 71 VAL B N 1
ATOM 2271 C CA . VAL B 1 75 ? 16.100 -9.695 30.194 1.00 22.87 71 VAL B CA 1
ATOM 2272 C C . VAL B 1 75 ? 15.905 -9.009 31.555 1.00 24.04 71 VAL B C 1
ATOM 2273 O O . VAL B 1 75 ? 16.803 -9.027 32.410 1.00 23.53 71 VAL B O 1
ATOM 2277 N N . ALA B 1 76 ? 14.738 -8.400 31.746 1.00 24.10 72 ALA B N 1
ATOM 2278 C CA . ALA B 1 76 ? 14.456 -7.693 32.994 1.00 25.01 72 ALA B CA 1
ATOM 2279 C C . ALA B 1 76 ? 13.353 -8.456 33.697 1.00 25.33 72 ALA B C 1
ATOM 2280 O O . ALA B 1 76 ? 12.671 -9.292 33.097 1.00 24.28 72 ALA B O 1
ATOM 2282 N N . ARG B 1 77 ? 13.188 -8.197 34.992 1.00 26.87 73 ARG B N 1
ATOM 2283 C CA A ARG B 1 77 ? 12.027 -8.693 35.726 0.70 27.30 73 ARG B CA 1
ATOM 2284 C CA B ARG B 1 77 ? 12.014 -8.702 35.668 0.30 27.00 73 ARG B CA 1
ATOM 2285 C C . ARG B 1 77 ? 10.921 -7.641 35.486 1.00 27.39 73 ARG B C 1
ATOM 2286 O O . ARG B 1 77 ? 11.063 -6.504 35.942 1.00 26.91 73 ARG B O 1
ATOM 2301 N N . PRO B 1 78 ? 9.840 -8.005 34.762 1.00 27.45 74 PRO B N 1
ATOM 2302 C CA . PRO B 1 78 ? 8.859 -6.948 34.433 1.00 27.40 74 PRO B CA 1
ATOM 2303 C C . PRO B 1 78 ? 8.063 -6.481 35.648 1.00 26.78 74 PRO B C 1
ATOM 2304 O O . PRO B 1 78 ? 7.763 -7.280 36.516 1.00 26.39 74 PRO B O 1
ATOM 2308 N N . LYS B 1 79 ? 7.782 -5.181 35.699 1.00 26.67 75 LYS B N 1
ATOM 2309 C CA . LYS B 1 79 ? 6.876 -4.603 36.720 1.00 26.11 75 LYS B CA 1
ATOM 2310 C C . LYS B 1 79 ? 5.479 -5.148 36.460 1.00 26.32 75 LYS B C 1
ATOM 2311 O O . LYS B 1 79 ? 5.088 -5.340 35.292 1.00 25.86 75 LYS B O 1
ATOM 2317 N N . ILE B 1 80 ? 4.718 -5.424 37.514 1.00 27.16 76 ILE B N 1
ATOM 2318 C CA . ILE B 1 80 ? 3.318 -5.778 37.279 1.00 28.16 76 ILE B CA 1
ATOM 2319 C C . ILE B 1 80 ? 2.588 -4.517 36.822 1.00 27.17 76 ILE B C 1
ATOM 2320 O O . ILE B 1 80 ? 2.830 -3.458 37.378 1.00 27.46 76 ILE B O 1
ATOM 2325 N N . ARG B 1 81 ? 1.788 -4.625 35.768 1.00 28.71 77 ARG B N 1
ATOM 2326 C CA . ARG B 1 81 ? 0.989 -3.494 35.267 1.00 29.65 77 ARG B CA 1
ATOM 2327 C C . ARG B 1 81 ? -0.468 -3.568 35.699 1.00 30.69 77 ARG B C 1
ATOM 2328 O O . ARG B 1 81 ? -1.302 -4.242 35.077 1.00 30.90 77 ARG B O 1
ATOM 2336 N N . GLN B 1 82 ? -0.754 -2.834 36.761 1.00 31.31 78 GLN B N 1
ATOM 2337 C CA . GLN B 1 82 ? -2.018 -2.911 37.450 1.00 32.96 78 GLN B CA 1
ATOM 2338 C C . GLN B 1 82 ? -2.931 -1.740 37.075 1.00 33.16 78 GLN B C 1
ATOM 2339 O O . GLN B 1 82 ? -2.593 -0.590 37.380 1.00 32.56 78 GLN B O 1
ATOM 2345 N N . PRO B 1 83 ? -4.087 -2.026 36.435 1.00 34.22 79 PRO B N 1
ATOM 2346 C CA . PRO B 1 83 ? -5.046 -0.942 36.193 1.00 34.80 79 PRO B CA 1
ATOM 2347 C C . PRO B 1 83 ? -5.584 -0.403 37.512 1.00 35.55 79 PRO B C 1
ATOM 2348 O O . PRO B 1 83 ? -5.969 -1.187 38.374 1.00 34.38 79 PRO B O 1
ATOM 2352 N N . LEU B 1 84 ? -5.594 0.917 37.694 1.00 36.00 80 LEU B N 1
ATOM 2353 C CA . LEU B 1 84 ? -6.275 1.509 38.862 1.00 37.46 80 LEU B CA 1
ATOM 2354 C C . LEU B 1 84 ? -7.773 1.230 38.720 1.00 38.31 80 LEU B C 1
ATOM 2355 O O . LEU B 1 84 ? -8.302 1.248 37.621 1.00 38.48 80 LEU B O 1
ATOM 2360 N N . GLY B 1 85 ? -8.462 0.921 39.810 1.00 40.04 81 GLY B N 1
ATOM 2361 C CA . GLY B 1 85 ? -9.873 0.518 39.672 1.00 41.62 81 GLY B CA 1
ATOM 2362 C C . GLY B 1 85 ? -10.199 -0.715 40.470 1.00 42.51 81 GLY B C 1
ATOM 2363 O O . GLY B 1 85 ? -9.500 -1.025 41.434 1.00 42.41 81 GLY B O 1
ATOM 2364 N N . MET B 1 86 ? -11.244 -1.438 40.066 1.00 43.60 82 MET B N 1
ATOM 2365 C CA . MET B 1 86 ? -11.786 -2.520 40.904 1.00 45.13 82 MET B CA 1
ATOM 2366 C C . MET B 1 86 ? -11.411 -3.947 40.484 1.00 45.23 82 MET B C 1
ATOM 2367 O O . MET B 1 86 ? -11.977 -4.904 41.014 1.00 45.19 82 MET B O 1
ATOM 2372 N N . GLY B 1 87 ? -10.451 -4.072 39.558 1.00 45.45 83 GLY B N 1
ATOM 2373 C CA . GLY B 1 87 ? -9.950 -5.376 39.072 1.00 45.65 83 GLY B CA 1
ATOM 2374 C C . GLY B 1 87 ? -9.004 -6.101 40.030 1.00 46.18 83 GLY B C 1
ATOM 2375 O O . GLY B 1 87 ? -8.746 -5.639 41.159 1.00 46.83 83 GLY B O 1
ATOM 2376 N N . SER B 1 88 ? -8.486 -7.248 39.597 1.00 45.70 84 SER B N 1
ATOM 2377 C CA . SER B 1 88 ? -7.669 -8.077 40.482 1.00 45.10 84 SER B CA 1
ATOM 2378 C C . SER B 1 88 ? -6.183 -7.962 40.207 1.00 44.57 84 SER B C 1
ATOM 2379 O O . SER B 1 88 ? -5.749 -7.889 39.050 1.00 44.44 84 SER B O 1
ATOM 2382 N N . TYR B 1 89 ? -5.419 -7.980 41.294 1.00 43.42 85 TYR B N 1
ATOM 2383 C CA . TYR B 1 89 ? -3.967 -7.965 41.259 1.00 42.75 85 TYR B CA 1
ATOM 2384 C C . TYR B 1 89 ? -3.439 -9.208 40.544 1.00 42.40 85 TYR B C 1
ATOM 2385 O O . TYR B 1 89 ? -2.570 -9.115 39.661 1.00 41.76 85 TYR B O 1
ATOM 2394 N N . THR B 1 90 ? -3.984 -10.363 40.926 1.00 42.03 86 THR B N 1
ATOM 2395 C CA . THR B 1 90 ? -3.529 -11.633 40.381 1.00 42.15 86 THR B CA 1
ATOM 2396 C C . THR B 1 90 ? -3.966 -11.791 38.926 1.00 41.95 86 THR B C 1
ATOM 2397 O O . THR B 1 90 ? -3.226 -12.336 38.103 1.00 41.89 86 THR B O 1
ATOM 2401 N N . GLU B 1 91 ? -5.147 -11.277 38.602 1.00 42.23 87 GLU B N 1
ATOM 2402 C CA . GLU B 1 91 ? -5.608 -11.262 37.220 1.00 42.27 87 GLU B CA 1
ATOM 2403 C C . GLU B 1 91 ? -4.674 -10.409 36.352 1.00 42.39 87 GLU B C 1
ATOM 2404 O O . GLU B 1 91 ? -4.287 -10.830 35.252 1.00 42.20 87 GLU B O 1
ATOM 2406 N N . ALA B 1 92 ? -4.280 -9.234 36.858 1.00 42.33 88 ALA B N 1
ATOM 2407 C CA . ALA B 1 92 ? -3.364 -8.348 36.107 1.00 42.22 88 ALA B CA 1
ATOM 2408 C C . ALA B 1 92 ? -2.029 -9.042 35.807 1.00 42.32 88 ALA B C 1
ATOM 2409 O O . ALA B 1 92 ? -1.539 -8.996 34.670 1.00 42.16 88 ALA B O 1
ATOM 2411 N N . ALA B 1 93 ? -1.466 -9.702 36.823 1.00 42.47 89 ALA B N 1
ATOM 2412 C CA . ALA B 1 93 ? -0.218 -10.452 36.682 1.00 43.14 89 ALA B CA 1
ATOM 2413 C C . ALA B 1 93 ? -0.368 -11.628 35.711 1.00 43.75 89 ALA B C 1
ATOM 2414 O O . ALA B 1 93 ? 0.560 -11.918 34.935 1.00 43.26 89 ALA B O 1
ATOM 2416 N N . LYS B 1 94 ? -1.535 -12.283 35.772 1.00 44.37 90 LYS B N 1
ATOM 2417 C CA . LYS B 1 94 ? -1.911 -13.387 34.868 1.00 44.75 90 LYS B CA 1
ATOM 2418 C C . LYS B 1 94 ? -1.975 -12.959 33.397 1.00 45.16 90 LYS B C 1
ATOM 2419 O O . LYS B 1 94 ? -1.576 -13.725 32.511 1.00 45.17 90 LYS B O 1
ATOM 2421 N N . ALA B 1 95 ? -2.485 -11.749 33.155 1.00 44.81 91 ALA B N 1
ATOM 2422 C CA . ALA B 1 95 ? -2.457 -11.097 31.833 1.00 45.26 91 ALA B CA 1
ATOM 2423 C C . ALA B 1 95 ? -1.048 -10.959 31.233 1.00 45.52 91 ALA B C 1
ATOM 2424 O O . ALA B 1 95 ? -0.900 -10.839 30.012 1.00 44.91 91 ALA B O 1
ATOM 2426 N N . GLN B 1 96 ? -0.027 -10.962 32.091 1.00 45.57 92 GLN B N 1
ATOM 2427 C CA . GLN B 1 96 ? 1.369 -10.857 31.647 1.00 45.75 92 GLN B CA 1
ATOM 2428 C C . GLN B 1 96 ? 2.130 -12.178 31.825 1.00 45.72 92 GLN B C 1
ATOM 2429 O O . GLN B 1 96 ? 3.369 -12.196 31.782 1.00 46.33 92 GLN B O 1
ATOM 2435 N N . GLY B 1 97 ? 1.398 -13.273 32.035 1.00 45.24 93 GLY B N 1
ATOM 2436 C CA . GLY B 1 97 ? 2.016 -14.584 32.293 1.00 44.65 93 GLY B CA 1
ATOM 2437 C C . GLY B 1 97 ? 2.929 -14.613 33.517 1.00 44.41 93 GLY B C 1
ATOM 2438 O O . GLY B 1 97 ? 3.899 -15.366 33.556 1.00 44.13 93 GLY B O 1
ATOM 2439 N N . LEU B 1 98 ? 2.642 -13.780 34.519 1.00 43.51 94 LEU B N 1
ATOM 2440 C CA . LEU B 1 98 ? 3.402 -13.835 35.773 1.00 42.60 94 LEU B CA 1
ATOM 2441 C C . LEU B 1 98 ? 2.541 -14.434 36.895 1.00 41.63 94 LEU B C 1
ATOM 2442 O O . LEU B 1 98 ? 1.336 -14.176 36.959 1.00 41.14 94 LEU B O 1
ATOM 2447 N N . SER B 1 99 ? 3.155 -15.245 37.759 1.00 40.40 95 SER B N 1
ATOM 2448 C CA . SER B 1 99 ? 2.431 -15.848 38.881 1.00 39.50 95 SER B CA 1
ATOM 2449 C C . SER B 1 99 ? 2.377 -14.816 39.989 1.00 38.36 95 SER B C 1
ATOM 2450 O O . SER B 1 99 ? 3.373 -14.153 40.260 1.00 38.25 95 SER B O 1
ATOM 2453 N N . ALA B 1 100 ? 1.217 -14.658 40.613 1.00 36.52 96 ALA B N 1
ATOM 2454 C CA . ALA B 1 100 ? 1.091 -13.641 41.661 1.00 35.39 96 ALA B CA 1
ATOM 2455 C C . ALA B 1 100 ? 0.327 -14.240 42.813 1.00 34.06 96 ALA B C 1
ATOM 2456 O O . ALA B 1 100 ? -0.527 -15.096 42.603 1.00 35.37 96 ALA B O 1
ATOM 2458 N N . GLY B 1 101 ? 0.627 -13.822 44.034 1.00 31.48 97 GLY B N 1
ATOM 2459 C CA . GLY B 1 101 ? -0.099 -14.384 45.168 1.00 28.93 97 GLY B CA 1
ATOM 2460 C C . GLY B 1 101 ? -0.145 -13.450 46.361 1.00 27.12 97 GLY B C 1
ATOM 2461 O O . GLY B 1 101 ? 0.495 -12.409 46.341 1.00 25.34 97 GLY B O 1
ATOM 2462 N N . ARG B 1 102 ? -0.890 -13.868 47.389 1.00 25.92 98 ARG B N 1
ATOM 2463 C CA . ARG B 1 102 ? -1.049 -13.146 48.657 1.00 25.71 98 ARG B CA 1
ATOM 2464 C C . ARG B 1 102 ? -0.762 -14.062 49.834 1.00 25.01 98 ARG B C 1
ATOM 2465 O O . ARG B 1 102 ? -1.122 -15.250 49.827 1.00 25.23 98 ARG B O 1
ATOM 2473 N N . ILE B 1 103 ? -0.105 -13.515 50.845 1.00 22.77 99 ILE B N 1
ATOM 2474 C CA . ILE B 1 103 ? 0.315 -14.267 52.019 1.00 22.86 99 ILE B CA 1
ATOM 2475 C C . ILE B 1 103 ? -0.179 -13.491 53.226 1.00 22.43 99 ILE B C 1
ATOM 2476 O O . ILE B 1 103 ? -0.039 -12.234 53.301 1.00 19.71 99 ILE B O 1
ATOM 2481 N N . LEU B 1 104 ? -0.758 -14.224 54.169 1.00 21.99 100 LEU B N 1
ATOM 2482 C CA . LEU B 1 104 ? -1.254 -13.608 55.390 1.00 21.62 100 LEU B CA 1
ATOM 2483 C C . LEU B 1 104 ? -0.105 -13.013 56.189 1.00 21.34 100 LEU B C 1
ATOM 2484 O O . LEU B 1 104 ? 0.932 -13.672 56.414 1.00 21.43 100 LEU B O 1
ATOM 2489 N N . VAL B 1 105 ? -0.292 -11.779 56.653 1.00 19.63 101 VAL B N 1
ATOM 2490 C CA . VAL B 1 105 ? 0.610 -11.219 57.708 1.00 18.85 101 VAL B CA 1
ATOM 2491 C C . VAL B 1 105 ? -0.122 -11.420 59.030 1.00 20.17 101 VAL B C 1
ATOM 2492 O O . VAL B 1 105 ? 0.316 -12.183 59.912 1.00 21.15 101 VAL B O 1
ATOM 2496 N N . ALA B 1 106 ? -1.267 -10.774 59.175 1.00 19.38 102 ALA B N 1
ATOM 2497 C CA . ALA B 1 106 ? -2.016 -10.874 60.433 1.00 19.43 102 ALA B CA 1
ATOM 2498 C C . ALA B 1 106 ? -3.433 -10.374 60.269 1.00 19.41 102 ALA B C 1
ATOM 2499 O O . ALA B 1 106 ? -3.699 -9.458 59.476 1.00 17.21 102 ALA B O 1
ATOM 2501 N N . TRP B 1 107 ? -4.345 -10.961 61.033 1.00 17.81 103 TRP B N 1
ATOM 2502 C CA . TRP B 1 107 ? -5.616 -10.312 61.308 1.00 18.31 103 TRP B CA 1
ATOM 2503 C C . TRP B 1 107 ? -5.463 -9.549 62.610 1.00 18.31 103 TRP B C 1
ATOM 2504 O O . TRP B 1 107 ? -4.787 -10.053 63.533 1.00 18.41 103 TRP B O 1
ATOM 2515 N N . SER B 1 108 ? -6.117 -8.383 62.686 1.00 18.38 104 SER B N 1
ATOM 2516 C CA . SER B 1 108 ? -6.135 -7.529 63.903 1.00 18.83 104 SER B CA 1
ATOM 2517 C C . SER B 1 108 ? -7.545 -7.005 64.196 1.00 19.98 104 SER B C 1
ATOM 2518 O O . SER B 1 108 ? -8.330 -6.711 63.286 1.00 19.73 104 SER B O 1
ATOM 2521 N N . ASP B 1 109 ? -7.892 -6.913 65.482 1.00 19.07 105 ASP B N 1
ATOM 2522 C CA . ASP B 1 109 ? -9.160 -6.352 65.883 1.00 19.97 105 ASP B CA 1
ATOM 2523 C C . ASP B 1 109 ? -8.977 -4.957 66.419 1.00 20.70 105 ASP B C 1
ATOM 2524 O O . ASP B 1 109 ? -8.237 -4.746 67.381 1.00 19.82 105 ASP B O 1
ATOM 2529 N N . LEU B 1 110 ? -9.632 -3.987 65.781 1.00 20.05 106 LEU B N 1
ATOM 2530 C CA . LEU B 1 110 ? -9.493 -2.575 66.172 1.00 20.71 106 LEU B CA 1
ATOM 2531 C C . LEU B 1 110 ? -10.843 -1.975 66.474 1.00 20.83 106 LEU B C 1
ATOM 2532 O O . LEU B 1 110 ? -11.856 -2.635 66.288 1.00 22.14 106 LEU B O 1
ATOM 2537 N N . THR B 1 111 ? -10.861 -0.721 66.923 1.00 21.47 107 THR B N 1
ATOM 2538 C CA . THR B 1 111 ? -12.085 0.060 66.983 1.00 22.89 107 THR B CA 1
ATOM 2539 C C . THR B 1 111 ? -11.892 1.327 66.104 1.00 22.08 107 THR B C 1
ATOM 2540 O O . THR B 1 111 ? -10.777 1.810 65.904 1.00 23.35 107 THR B O 1
ATOM 2544 N N . ALA B 1 112 ? -12.976 1.834 65.558 1.00 22.48 108 ALA B N 1
ATOM 2545 C CA . ALA B 1 112 ? -12.902 3.003 64.685 1.00 22.09 108 ALA B CA 1
ATOM 2546 C C . ALA B 1 112 ? -12.687 4.260 65.535 1.00 23.26 108 ALA B C 1
ATOM 2547 O O . ALA B 1 112 ? -13.432 4.528 66.498 1.00 22.38 108 ALA B O 1
ATOM 2549 N N . ASP B 1 113 ? -11.664 5.028 65.200 1.00 23.54 109 ASP B N 1
ATOM 2550 C CA . ASP B 1 113 ? -11.525 6.357 65.809 1.00 24.07 109 ASP B CA 1
ATOM 2551 C C . ASP B 1 113 ? -12.366 7.339 65.031 1.00 24.70 109 ASP B C 1
ATOM 2552 O O . ASP B 1 113 ? -13.068 6.967 64.082 1.00 24.77 109 ASP B O 1
ATOM 2557 N N . GLU B 1 114 ? -12.301 8.602 65.420 1.00 23.87 110 GLU B N 1
ATOM 2558 C CA . GLU B 1 114 ? -13.149 9.563 64.795 1.00 24.86 110 GLU B CA 1
ATOM 2559 C C . GLU B 1 114 ? -12.876 9.691 63.290 1.00 23.42 110 GLU B C 1
ATOM 2560 O O . GLU B 1 114 ? -13.807 9.814 62.494 1.00 23.01 110 GLU B O 1
ATOM 2566 N N . VAL B 1 115 ? -11.603 9.672 62.893 1.00 22.60 111 VAL B N 1
ATOM 2567 C CA . VAL B 1 115 ? -11.273 9.730 61.493 1.00 22.03 111 VAL B CA 1
ATOM 2568 C C . VAL B 1 115 ? -11.817 8.492 60.763 1.00 21.45 111 VAL B C 1
ATOM 2569 O O . VAL B 1 115 ? -12.539 8.601 59.756 1.00 20.38 111 VAL B O 1
ATOM 2573 N N . LEU B 1 116 ? -11.493 7.306 61.269 1.00 21.28 112 LEU B N 1
ATOM 2574 C CA . LEU B 1 116 ? -11.902 6.090 60.533 1.00 20.29 112 LEU B CA 1
ATOM 2575 C C . LEU B 1 116 ? -13.416 5.912 60.543 1.00 20.63 112 LEU B C 1
ATOM 2576 O O . LEU B 1 116 ? -14.007 5.392 59.584 1.00 20.41 112 LEU B O 1
ATOM 2581 N N . ALA B 1 117 ? -14.041 6.345 61.640 1.00 21.77 113 ALA B N 1
ATOM 2582 C CA . ALA B 1 117 ? -15.488 6.268 61.720 1.00 21.77 113 ALA B CA 1
ATOM 2583 C C . ALA B 1 117 ? -16.124 7.128 60.646 1.00 22.04 113 ALA B C 1
ATOM 2584 O O . ALA B 1 117 ? -17.058 6.678 59.996 1.00 22.72 113 ALA B O 1
ATOM 2586 N N . GLY B 1 118 ? -15.609 8.343 60.458 1.00 22.87 114 GLY B N 1
ATOM 2587 C CA . GLY B 1 118 ? -16.020 9.227 59.330 1.00 23.32 114 GLY B CA 1
ATOM 2588 C C . GLY B 1 118 ? -15.807 8.594 57.955 1.00 23.40 114 GLY B C 1
ATOM 2589 O O . GLY B 1 118 ? -16.711 8.591 57.110 1.00 22.52 114 GLY B O 1
ATOM 2590 N N . VAL B 1 119 ? -14.629 8.015 57.746 1.00 22.25 115 VAL B N 1
ATOM 2591 C CA . VAL B 1 119 ? -14.353 7.327 56.464 1.00 22.85 115 VAL B CA 1
ATOM 2592 C C . VAL B 1 119 ? -15.342 6.182 56.166 1.00 23.53 115 VAL B C 1
ATOM 2593 O O . VAL B 1 119 ? -15.817 6.036 55.035 1.00 24.10 115 VAL B O 1
ATOM 2597 N N . LEU B 1 120 ? -15.616 5.344 57.166 1.00 22.84 116 LEU B N 1
ATOM 2598 C CA . LEU B 1 120 ? -16.410 4.147 56.954 1.00 23.51 116 LEU B CA 1
ATOM 2599 C C . LEU B 1 120 ? -17.911 4.376 57.169 1.00 24.58 116 LEU B C 1
ATOM 2600 O O . LEU B 1 120 ? -18.708 3.447 56.956 1.00 25.73 116 LEU B O 1
ATOM 2605 N N . GLY B 1 121 ? -18.278 5.592 57.596 1.00 23.98 117 GLY B N 1
ATOM 2606 C CA . GLY B 1 121 ? -19.666 5.933 57.931 1.00 25.14 117 GLY B CA 1
ATOM 2607 C C . GLY B 1 121 ? -20.240 5.020 59.015 1.00 25.98 117 GLY B C 1
ATOM 2608 O O . GLY B 1 121 ? -21.392 4.547 58.915 1.00 26.72 117 GLY B O 1
ATOM 2609 N N . VAL B 1 122 ? -19.417 4.739 60.022 1.00 25.58 118 VAL B N 1
ATOM 2610 C CA . VAL B 1 122 ? -19.798 3.932 61.188 1.00 25.64 118 VAL B CA 1
ATOM 2611 C C . VAL B 1 122 ? -19.670 4.761 62.463 1.00 26.00 118 VAL B C 1
ATOM 2612 O O . VAL B 1 122 ? -19.069 5.814 62.455 1.00 24.61 118 VAL B O 1
ATOM 2616 N N . ASP B 1 123 ? -20.280 4.302 63.548 1.00 26.93 119 ASP B N 1
ATOM 2617 C CA . ASP B 1 123 ? -20.176 4.995 64.833 1.00 27.48 119 ASP B CA 1
ATOM 2618 C C . ASP B 1 123 ? -18.737 5.001 65.285 1.00 26.80 119 ASP B C 1
ATOM 2619 O O . ASP B 1 123 ? -17.999 4.059 65.029 1.00 26.44 119 ASP B O 1
ATOM 2624 N N . VAL B 1 124 ? -18.308 6.076 65.934 1.00 26.35 120 VAL B N 1
ATOM 2625 C CA . VAL B 1 124 ? -17.056 6.040 66.672 1.00 24.44 120 VAL B CA 1
ATOM 2626 C C . VAL B 1 124 ? -17.091 4.919 67.715 1.00 24.31 120 VAL B C 1
ATOM 2627 O O . VAL B 1 124 ? -18.083 4.766 68.435 1.00 22.91 120 VAL B O 1
ATOM 2631 N N . GLY B 1 125 ? -16.019 4.119 67.766 1.00 23.90 121 GLY B N 1
ATOM 2632 C CA . GLY B 1 125 ? -15.949 2.930 68.625 1.00 24.49 121 GLY B CA 1
ATOM 2633 C C . GLY B 1 125 ? -16.410 1.637 67.960 1.00 23.77 121 GLY B C 1
ATOM 2634 O O . GLY B 1 125 ? -16.366 0.575 68.559 1.00 24.72 121 GLY B O 1
ATOM 2635 N N . ALA B 1 126 ? -16.856 1.713 66.723 1.00 23.28 122 ALA B N 1
ATOM 2636 C CA . ALA B 1 126 ? -17.402 0.534 66.053 1.00 23.09 122 ALA B CA 1
ATOM 2637 C C . ALA B 1 126 ? -16.260 -0.487 65.802 1.00 22.81 122 ALA B C 1
ATOM 2638 O O . ALA B 1 126 ? -15.093 -0.071 65.659 1.00 23.61 122 ALA B O 1
ATOM 2640 N N . PRO B 1 127 ? -16.574 -1.800 65.808 1.00 21.59 123 PRO B N 1
ATOM 2641 C CA . PRO B 1 127 ? -15.481 -2.768 65.646 1.00 20.61 123 PRO B CA 1
ATOM 2642 C C . PRO B 1 127 ? -14.941 -2.754 64.215 1.00 18.73 123 PRO B C 1
ATOM 2643 O O . PRO B 1 127 ? -15.697 -2.587 63.271 1.00 19.07 123 PRO B O 1
ATOM 2647 N N . VAL B 1 128 ? -13.630 -2.861 64.122 1.00 18.59 124 VAL B N 1
ATOM 2648 C CA . VAL B 1 128 ? -12.903 -2.829 62.843 1.00 17.52 124 VAL B CA 1
ATOM 2649 C C . VAL B 1 128 ? -12.066 -4.099 62.770 1.00 17.11 124 VAL B C 1
ATOM 2650 O O . VAL B 1 128 ? -11.342 -4.423 63.726 1.00 17.68 124 VAL B O 1
ATOM 2654 N N . LEU B 1 129 ? -12.153 -4.822 61.651 1.00 15.59 125 LEU B N 1
ATOM 2655 C CA . LEU B 1 129 ? -11.357 -6.007 61.436 1.00 15.70 125 LEU B CA 1
ATOM 2656 C C . LEU B 1 129 ? -10.321 -5.623 60.401 1.00 16.21 125 LEU B C 1
ATOM 2657 O O . LEU B 1 129 ? -10.694 -5.172 59.313 1.00 16.84 125 LEU B O 1
ATOM 2662 N N . GLN B 1 130 ? -9.045 -5.788 60.730 1.00 15.17 126 GLN B N 1
ATOM 2663 C CA . GLN B 1 130 ? -7.989 -5.399 59.798 1.00 15.39 126 GLN B CA 1
ATOM 2664 C C . GLN B 1 130 ? -7.331 -6.654 59.286 1.00 15.96 126 GLN B C 1
ATOM 2665 O O . GLN B 1 130 ? -7.005 -7.565 60.073 1.00 15.90 126 GLN B O 1
ATOM 2671 N N . LEU B 1 131 ? -7.129 -6.701 57.957 1.00 15.92 127 LEU B N 1
ATOM 2672 C CA . LEU B 1 131 ? -6.460 -7.804 57.284 1.00 15.94 127 LEU B CA 1
ATOM 2673 C C . LEU B 1 131 ? -5.173 -7.211 56.688 1.00 16.42 127 LEU B C 1
ATOM 2674 O O . LEU B 1 131 ? -5.241 -6.238 55.933 1.00 16.41 127 LEU B O 1
ATOM 2679 N N . GLU B 1 132 ? -4.017 -7.754 57.064 1.00 14.76 128 GLU B N 1
ATOM 2680 C CA A GLU B 1 132 ? -2.779 -7.326 56.437 0.50 15.50 128 GLU B CA 1
ATOM 2681 C CA B GLU B 1 132 ? -2.706 -7.327 56.496 0.50 16.36 128 GLU B CA 1
ATOM 2682 C C . GLU B 1 132 ? -2.153 -8.498 55.705 1.00 16.14 128 GLU B C 1
ATOM 2683 O O . GLU B 1 132 ? -2.079 -9.601 56.230 1.00 15.89 128 GLU B O 1
ATOM 2694 N N . ARG B 1 133 ? -1.765 -8.259 54.450 1.00 15.44 129 ARG B N 1
ATOM 2695 C CA . ARG B 1 133 ? -1.231 -9.291 53.597 1.00 15.89 129 ARG B CA 1
ATOM 2696 C C . ARG B 1 133 ? -0.098 -8.737 52.792 1.00 15.74 129 ARG B C 1
ATOM 2697 O O . ARG B 1 133 ? -0.012 -7.502 52.590 1.00 16.78 129 ARG B O 1
ATOM 2705 N N . VAL B 1 134 ? 0.813 -9.608 52.408 1.00 17.18 130 VAL B N 1
ATOM 2706 C CA A VAL B 1 134 ? 1.845 -9.223 51.440 0.50 17.00 130 VAL B CA 1
ATOM 2707 C CA B VAL B 1 134 ? 1.847 -9.216 51.444 0.50 17.51 130 VAL B CA 1
ATOM 2708 C C . VAL B 1 134 ? 1.526 -9.842 50.087 1.00 17.22 130 VAL B C 1
ATOM 2709 O O . VAL B 1 134 ? 1.054 -10.976 50.014 1.00 18.15 130 VAL B O 1
ATOM 2716 N N . LEU B 1 135 ? 1.766 -9.056 49.058 1.00 16.78 131 LEU B N 1
ATOM 2717 C CA . LEU B 1 135 ? 1.532 -9.380 47.668 1.00 18.05 131 LEU B CA 1
ATOM 2718 C C . LEU B 1 135 ? 2.889 -9.745 47.060 1.00 18.70 131 LEU B C 1
ATOM 2719 O O . LEU B 1 135 ? 3.888 -9.113 47.338 1.00 17.01 131 LEU B O 1
ATOM 2724 N N . THR B 1 136 ? 2.898 -10.847 46.319 1.00 20.92 132 THR B N 1
ATOM 2725 C CA A THR B 1 136 ? 4.134 -11.414 45.774 0.50 22.14 132 THR B CA 1
ATOM 2726 C CA B THR B 1 136 ? 4.124 -11.429 45.769 0.50 22.23 132 THR B CA 1
ATOM 2727 C C . THR B 1 136 ? 3.924 -11.683 44.280 1.00 23.12 132 THR B C 1
ATOM 2728 O O . THR B 1 136 ? 2.796 -11.896 43.845 1.00 22.44 132 THR B O 1
ATOM 2735 N N . THR B 1 137 ? 5.016 -11.672 43.513 1.00 25.72 133 THR B N 1
ATOM 2736 C CA . THR B 1 137 ? 4.975 -12.082 42.099 1.00 28.45 133 THR B CA 1
ATOM 2737 C C . THR B 1 137 ? 6.291 -12.785 41.774 1.00 28.95 133 THR B C 1
ATOM 2738 O O . THR B 1 137 ? 7.360 -12.295 42.148 1.00 27.65 133 THR B O 1
ATOM 2742 N N . ASP B 1 138 ? 6.208 -13.960 41.137 1.00 30.47 134 ASP B N 1
ATOM 2743 C CA . ASP B 1 138 ? 7.410 -14.709 40.703 1.00 32.04 134 ASP B CA 1
ATOM 2744 C C . ASP B 1 138 ? 8.465 -14.812 41.828 1.00 31.86 134 ASP B C 1
ATOM 2745 O O . ASP B 1 138 ? 9.666 -14.537 41.611 1.00 32.96 134 ASP B O 1
ATOM 2750 N N . GLY B 1 139 ? 8.002 -15.167 43.034 1.00 30.75 135 GLY B N 1
ATOM 2751 C CA . GLY B 1 139 ? 8.886 -15.367 44.191 1.00 29.43 135 GLY B CA 1
ATOM 2752 C C . GLY B 1 139 ? 9.399 -14.126 44.927 1.00 28.96 135 GLY B C 1
ATOM 2753 O O . GLY B 1 139 ? 10.137 -14.258 45.942 1.00 29.48 135 GLY B O 1
ATOM 2754 N N . VAL B 1 140 ? 9.052 -12.922 44.449 1.00 25.53 136 VAL B N 1
ATOM 2755 C CA . VAL B 1 140 ? 9.547 -11.721 45.114 1.00 25.03 136 VAL B CA 1
ATOM 2756 C C . VAL B 1 140 ? 8.421 -10.828 45.688 1.00 22.45 136 VAL B C 1
ATOM 2757 O O . VAL B 1 140 ? 7.303 -10.839 45.180 1.00 22.72 136 VAL B O 1
ATOM 2761 N N . ARG B 1 141 ? 8.703 -10.114 46.774 1.00 22.16 137 ARG B N 1
ATOM 2762 C CA . ARG B 1 141 ? 7.620 -9.324 47.444 1.00 20.28 137 ARG B CA 1
ATOM 2763 C C . ARG B 1 141 ? 7.363 -8.044 46.668 1.00 19.98 137 ARG B C 1
ATOM 2764 O O . ARG B 1 141 ? 8.288 -7.391 46.233 1.00 21.23 137 ARG B O 1
ATOM 2772 N N . VAL B 1 142 ? 6.096 -7.671 46.544 1.00 20.56 138 VAL B N 1
ATOM 2773 C CA . VAL B 1 142 ? 5.696 -6.478 45.771 1.00 19.30 138 VAL B CA 1
ATOM 2774 C C . VAL B 1 142 ? 5.072 -5.423 46.663 1.00 19.15 138 VAL B C 1
ATOM 2775 O O . VAL B 1 142 ? 5.364 -4.225 46.531 1.00 19.88 138 VAL B O 1
ATOM 2779 N N . GLY B 1 143 ? 4.237 -5.833 47.590 1.00 17.73 139 GLY B N 1
ATOM 2780 C CA . GLY B 1 143 ? 3.516 -4.823 48.362 1.00 17.22 139 GLY B CA 1
ATOM 2781 C C . GLY B 1 143 ? 2.929 -5.316 49.669 1.00 17.04 139 GLY B C 1
ATOM 2782 O O . GLY B 1 143 ? 2.743 -6.543 49.859 1.00 17.58 139 GLY B O 1
ATOM 2783 N N . LEU B 1 144 ? 2.703 -4.358 50.571 1.00 15.87 140 LEU B N 1
ATOM 2784 C CA . LEU B 1 144 ? 2.002 -4.617 51.844 1.00 15.74 140 LEU B CA 1
ATOM 2785 C C . LEU B 1 144 ? 0.624 -3.981 51.756 1.00 15.46 140 LEU B C 1
ATOM 2786 O O . LEU B 1 144 ? 0.543 -2.784 51.553 1.00 16.24 140 LEU B O 1
ATOM 2791 N N . GLU B 1 145 ? -0.433 -4.794 51.893 1.00 13.11 141 GLU B N 1
ATOM 2792 C CA . GLU B 1 145 ? -1.809 -4.382 51.805 1.00 15.94 141 GLU B CA 1
ATOM 2793 C C . GLU B 1 145 ? -2.449 -4.435 53.189 1.00 14.28 141 GLU B C 1
ATOM 2794 O O . GLU B 1 145 ? -2.528 -5.514 53.763 1.00 15.86 141 GLU B O 1
ATOM 2800 N N . THR B 1 146 ? -2.926 -3.306 53.676 1.00 13.84 142 THR B N 1
ATOM 2801 C CA . THR B 1 146 ? -3.592 -3.234 55.000 1.00 14.13 142 THR B CA 1
ATOM 2802 C C . THR B 1 146 ? -5.036 -2.789 54.804 1.00 13.31 142 THR B C 1
ATOM 2803 O O . THR B 1 146 ? -5.302 -1.621 54.426 1.00 13.23 142 THR B O 1
ATOM 2807 N N . THR B 1 147 ? -5.966 -3.722 54.984 1.00 13.76 143 THR B N 1
ATOM 2808 C CA . THR B 1 147 ? -7.375 -3.427 54.758 1.00 13.73 143 THR B CA 1
ATOM 2809 C C . THR B 1 147 ? -8.103 -3.287 56.107 1.00 13.96 143 THR B C 1
ATOM 2810 O O . THR B 1 147 ? -8.113 -4.234 56.881 1.00 15.47 143 THR B O 1
ATOM 2814 N N . LYS B 1 148 ? -8.724 -2.144 56.314 1.00 13.79 144 LYS B N 1
ATOM 2815 C CA . LYS B 1 148 ? -9.597 -1.963 57.458 1.00 15.04 144 LYS B CA 1
ATOM 2816 C C . LYS B 1 148 ? -11.057 -2.095 57.042 1.00 14.60 144 LYS B C 1
ATOM 2817 O O . LYS B 1 148 ? -11.575 -1.351 56.173 1.00 14.63 144 LYS B O 1
ATOM 2823 N N . LEU B 1 149 ? -11.741 -3.020 57.711 1.00 15.50 145 LEU B N 1
ATOM 2824 C CA . LEU B 1 149 ? -13.138 -3.318 57.431 1.00 15.91 145 LEU B CA 1
ATOM 2825 C C . LEU B 1 149 ? -14.022 -3.021 58.628 1.00 15.72 145 LEU B C 1
ATOM 2826 O O . LEU B 1 149 ? -13.631 -3.319 59.760 1.00 15.48 145 LEU B O 1
ATOM 2831 N N . PRO B 1 150 ? -15.234 -2.469 58.381 1.00 17.15 146 PRO B N 1
ATOM 2832 C CA . PRO B 1 150 ? -16.244 -2.408 59.442 1.00 17.71 146 PRO B CA 1
ATOM 2833 C C . PRO B 1 150 ? -16.694 -3.853 59.739 1.00 19.45 146 PRO B C 1
ATOM 2834 O O . PRO B 1 150 ? -17.314 -4.527 58.890 1.00 18.84 146 PRO B O 1
ATOM 2838 N N . ALA B 1 151 ? -16.286 -4.366 60.900 1.00 19.84 147 ALA B N 1
ATOM 2839 C CA . ALA B 1 151 ? -16.485 -5.781 61.213 1.00 21.17 147 ALA B CA 1
ATOM 2840 C C . ALA B 1 151 ? -17.956 -6.264 61.175 1.00 22.56 147 ALA B C 1
ATOM 2841 O O . ALA B 1 151 ? -18.211 -7.414 60.845 1.00 22.41 147 ALA B O 1
ATOM 2843 N N . GLN B 1 152 ? -18.889 -5.390 61.556 1.00 23.11 148 GLN B N 1
ATOM 2844 C CA . GLN B 1 152 ? -20.337 -5.671 61.540 1.00 25.61 148 GLN B CA 1
ATOM 2845 C C . GLN B 1 152 ? -20.837 -6.086 60.151 1.00 25.58 148 GLN B C 1
ATOM 2846 O O . GLN B 1 152 ? -21.809 -6.824 60.027 1.00 25.45 148 GLN B O 1
ATOM 2852 N N . ARG B 1 153 ? -20.173 -5.610 59.113 1.00 24.07 149 ARG B N 1
ATOM 2853 C CA . ARG B 1 153 ? -20.594 -5.903 57.763 1.00 24.07 149 ARG B CA 1
ATOM 2854 C C . ARG B 1 153 ? -20.264 -7.330 57.330 1.00 23.75 149 ARG B C 1
ATOM 2855 O O . ARG B 1 153 ? -20.875 -7.809 56.387 1.00 22.64 149 ARG B O 1
ATOM 2863 N N . TYR B 1 154 ? -19.283 -7.972 57.987 1.00 22.45 150 TYR B N 1
ATOM 2864 C CA . TYR B 1 154 ? -18.697 -9.248 57.496 1.00 23.11 150 TYR B CA 1
ATOM 2865 C C . TYR B 1 154 ? -18.623 -10.356 58.544 1.00 23.30 150 TYR B C 1
ATOM 2866 O O . TYR B 1 154 ? -17.518 -10.851 58.864 1.00 23.30 150 TYR B O 1
ATOM 2875 N N . PRO B 1 155 ? -19.780 -10.747 59.111 1.00 24.72 151 PRO B N 1
ATOM 2876 C CA . PRO B 1 155 ? -19.724 -11.835 60.104 1.00 26.13 151 PRO B CA 1
ATOM 2877 C C . PRO B 1 155 ? -19.053 -13.069 59.518 1.00 26.03 151 PRO B C 1
ATOM 2878 O O . PRO B 1 155 ? -19.312 -13.437 58.358 1.00 26.57 151 PRO B O 1
ATOM 2882 N N . GLY B 1 156 ? -18.184 -13.679 60.307 1.00 26.27 152 GLY B N 1
ATOM 2883 C CA . GLY B 1 156 ? -17.563 -14.940 59.940 1.00 27.19 152 GLY B CA 1
ATOM 2884 C C . GLY B 1 156 ? -16.401 -14.832 58.966 1.00 27.08 152 GLY B C 1
ATOM 2885 O O . GLY B 1 156 ? -15.825 -15.860 58.573 1.00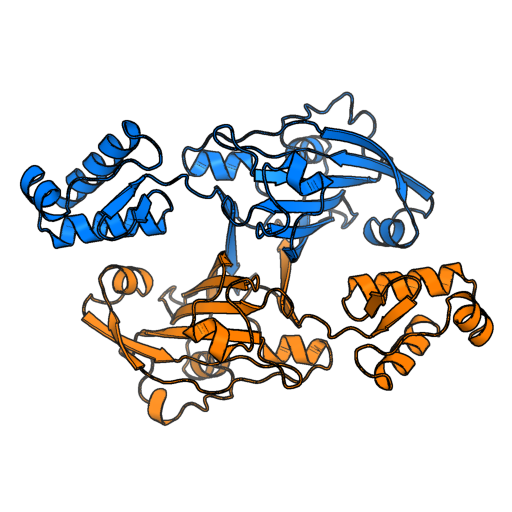 27.69 152 GLY B O 1
ATOM 2886 N N . LEU B 1 157 ? -16.040 -13.604 58.573 1.00 26.45 153 LEU B N 1
ATOM 2887 C CA . LEU B 1 157 ? -14.976 -13.436 57.590 1.00 26.61 153 LEU B CA 1
ATOM 2888 C C . LEU B 1 157 ? -13.666 -13.988 58.116 1.00 27.69 153 LEU B C 1
ATOM 2889 O O . LEU B 1 157 ? -12.979 -14.698 57.411 1.00 28.23 153 LEU B O 1
ATOM 2894 N N . ARG B 1 158 ? -13.312 -13.639 59.352 1.00 29.55 154 ARG B N 1
ATOM 2895 C CA . ARG B 1 158 ? -12.009 -14.008 59.884 1.00 31.44 154 ARG B CA 1
ATOM 2896 C C . ARG B 1 158 ? -11.900 -15.512 60.028 1.00 33.23 154 ARG B C 1
ATOM 2897 O O . ARG B 1 158 ? -10.822 -16.077 59.919 1.00 34.31 154 ARG B O 1
ATOM 2905 N N . GLU B 1 159 ? -13.026 -16.157 60.274 1.00 35.53 155 GLU B N 1
ATOM 2906 C CA . GLU B 1 159 ? -13.044 -17.589 60.576 1.00 37.02 155 GLU B CA 1
ATOM 2907 C C . GLU B 1 159 ? -13.019 -18.412 59.294 1.00 37.24 155 GLU B C 1
ATOM 2908 O O . GLU B 1 159 ? -12.387 -19.476 59.240 1.00 37.92 155 GLU B O 1
ATOM 2914 N N . THR B 1 160 ? -13.673 -17.912 58.251 1.00 36.87 156 THR B N 1
ATOM 2915 C CA . THR B 1 160 ? -13.808 -18.687 57.026 1.00 36.60 156 THR B CA 1
ATOM 2916 C C . THR B 1 160 ? -13.006 -18.262 55.795 1.00 35.60 156 THR B C 1
ATOM 2917 O O . THR B 1 160 ? -12.771 -19.110 54.941 1.00 36.52 156 THR B O 1
ATOM 2921 N N . PHE B 1 161 ? -12.629 -16.977 55.669 1.00 33.36 157 PHE B N 1
ATOM 2922 C CA . PHE B 1 161 ? -12.111 -16.429 54.389 1.00 30.85 157 PHE B CA 1
ATOM 2923 C C . PHE B 1 161 ? -10.744 -17.045 54.104 1.00 30.05 157 PHE B C 1
ATOM 2924 O O . PHE B 1 161 ? -9.919 -17.174 55.001 1.00 30.71 157 PHE B O 1
ATOM 2932 N N . ASP B 1 162 ? -10.536 -17.462 52.865 1.00 29.86 158 ASP B N 1
ATOM 2933 C CA . ASP B 1 162 ? -9.241 -17.954 52.392 1.00 29.82 158 ASP B CA 1
ATOM 2934 C C . ASP B 1 162 ? -8.316 -16.750 52.134 1.00 28.32 158 ASP B C 1
ATOM 2935 O O . ASP B 1 162 ? -8.439 -16.091 51.099 1.00 28.17 158 ASP B O 1
ATOM 2940 N N . HIS B 1 163 ? -7.363 -16.498 53.041 1.00 28.38 159 HIS B N 1
ATOM 2941 C CA . HIS B 1 163 ? -6.564 -15.271 52.957 1.00 28.73 159 HIS B CA 1
ATOM 2942 C C . HIS B 1 163 ? -5.662 -15.191 51.748 1.00 28.44 159 HIS B C 1
ATOM 2943 O O . HIS B 1 163 ? -5.128 -14.115 51.459 1.00 29.20 159 HIS B O 1
ATOM 2950 N N . GLU B 1 164 ? -5.500 -16.297 51.019 1.00 27.59 160 GLU B N 1
ATOM 2951 C CA . GLU B 1 164 ? -4.773 -16.250 49.733 1.00 27.33 160 GLU B CA 1
ATOM 2952 C C . GLU B 1 164 ? -5.614 -15.769 48.549 1.00 26.62 160 GLU B C 1
ATOM 2953 O O . GLU B 1 164 ? -5.076 -15.428 47.481 1.00 26.52 160 GLU B O 1
ATOM 2959 N N . ALA B 1 165 ? -6.924 -15.753 48.721 1.00 25.67 161 ALA B N 1
ATOM 2960 C CA . ALA B 1 165 ? -7.836 -15.425 47.619 1.00 25.10 161 ALA B CA 1
ATOM 2961 C C . ALA B 1 165 ? -8.156 -13.931 47.555 1.00 24.69 161 ALA B C 1
ATOM 2962 O O . ALA B 1 165 ? -7.708 -13.130 48.404 1.00 23.10 161 ALA B O 1
ATOM 2964 N N . SER B 1 166 ? -8.957 -13.569 46.562 1.00 23.34 162 SER B N 1
ATOM 2965 C CA . SER B 1 166 ? -9.403 -12.211 46.396 1.00 22.48 162 SER B CA 1
ATOM 2966 C C . SER B 1 166 ? -10.394 -11.844 47.504 1.00 21.71 162 SER B C 1
ATOM 2967 O O . SER B 1 166 ? -11.425 -12.492 47.633 1.00 20.49 162 SER B O 1
ATOM 2970 N N . LEU B 1 167 ? -10.089 -10.803 48.291 1.00 20.70 163 LEU B N 1
ATOM 2971 C CA . LEU B 1 167 ? -11.044 -10.245 49.243 1.00 20.10 163 LEU B CA 1
ATOM 2972 C C . LEU B 1 167 ? -12.225 -9.560 48.510 1.00 20.04 163 LEU B C 1
ATOM 2973 O O . LEU B 1 167 ? -13.354 -9.602 48.979 1.00 20.63 163 LEU B O 1
ATOM 2978 N N . TYR B 1 168 ? -11.960 -8.935 47.361 1.00 19.96 164 TYR B N 1
ATOM 2979 C CA . TYR B 1 168 ? -13.029 -8.319 46.573 1.00 21.08 164 TYR B CA 1
ATOM 2980 C C . TYR B 1 168 ? -14.038 -9.355 46.073 1.00 20.32 164 TYR B C 1
ATOM 2981 O O . TYR B 1 168 ? -15.231 -9.148 46.219 1.00 21.20 164 TYR B O 1
ATOM 2990 N N . ALA B 1 169 ? -13.555 -10.472 45.539 1.00 20.94 165 ALA B N 1
ATOM 2991 C CA . ALA B 1 169 ? -14.464 -11.600 45.219 1.00 21.23 165 ALA B CA 1
ATOM 2992 C C . ALA B 1 169 ? -15.297 -12.084 46.429 1.00 21.73 165 ALA B C 1
ATOM 2993 O O . ALA B 1 169 ? -16.504 -12.296 46.309 1.00 20.68 165 ALA B O 1
ATOM 2995 N N . GLU B 1 170 ? -14.667 -12.260 47.593 1.00 20.63 166 GLU B N 1
ATOM 2996 C CA . GLU B 1 170 ? -15.391 -12.622 48.823 1.00 20.49 166 GLU B CA 1
ATOM 2997 C C . GLU B 1 170 ? -16.480 -11.623 49.263 1.00 20.94 166 GLU B C 1
ATOM 2998 O O . GLU B 1 170 ? -17.579 -12.011 49.666 1.00 22.27 166 GLU B O 1
ATOM 3004 N N . ILE B 1 171 ? -16.167 -10.335 49.213 1.00 20.08 167 ILE B N 1
ATOM 3005 C CA . ILE B 1 171 ? -17.132 -9.300 49.541 1.00 20.88 167 ILE B CA 1
ATOM 3006 C C . ILE B 1 171 ? -18.326 -9.335 48.543 1.00 21.46 167 ILE B C 1
ATOM 3007 O O . ILE B 1 171 ? -19.498 -9.267 48.946 1.00 20.85 167 ILE B O 1
ATOM 3012 N N . ARG B 1 172 ? -18.013 -9.474 47.263 1.00 20.95 168 ARG B N 1
ATOM 3013 C CA . ARG B 1 172 ? -19.083 -9.586 46.252 1.00 22.34 168 ARG B CA 1
ATOM 3014 C C . ARG B 1 172 ? -19.943 -10.831 46.529 1.00 22.02 168 ARG B C 1
ATOM 3015 O O . ARG B 1 172 ? -21.173 -10.785 46.400 1.00 22.61 168 ARG B O 1
ATOM 3023 N N . SER B 1 173 ? -19.304 -11.922 46.964 1.00 22.65 169 SER B N 1
ATOM 3024 C CA . SER B 1 173 ? -20.015 -13.183 47.265 1.00 23.11 169 SER B CA 1
ATOM 3025 C C . SER B 1 173 ? -20.987 -13.057 48.418 1.00 24.06 169 SER B C 1
ATOM 3026 O O . SER B 1 173 ? -21.977 -13.834 48.517 1.00 23.41 169 SER B O 1
ATOM 3029 N N . ARG B 1 174 ? -20.737 -12.046 49.248 1.00 23.09 170 ARG B N 1
ATOM 3030 C CA . ARG B 1 174 ? -21.608 -11.700 50.351 1.00 23.37 170 ARG B CA 1
ATOM 3031 C C . ARG B 1 174 ? -22.729 -10.709 49.934 1.00 23.54 170 ARG B C 1
ATOM 3032 O O . ARG B 1 174 ? -23.496 -10.264 50.773 1.00 23.49 170 ARG B O 1
ATOM 3040 N N . GLY B 1 175 ? -22.827 -10.349 48.656 1.00 24.31 171 GLY B N 1
ATOM 3041 C CA . GLY B 1 175 ? -23.881 -9.412 48.217 1.00 24.13 171 GLY B CA 1
ATOM 3042 C C . GLY B 1 175 ? -23.521 -7.944 48.156 1.00 24.63 171 GLY B C 1
ATOM 3043 O O . GLY B 1 175 ? -24.392 -7.081 48.002 1.00 24.13 171 GLY B O 1
ATOM 3044 N N . ILE B 1 176 ? -22.231 -7.655 48.268 1.00 24.42 172 ILE B N 1
ATOM 3045 C CA . ILE B 1 176 ? -21.755 -6.269 48.361 1.00 24.86 172 ILE B CA 1
ATOM 3046 C C . ILE B 1 176 ? -20.998 -5.945 47.083 1.00 25.17 172 ILE B C 1
ATOM 3047 O O . ILE B 1 176 ? -19.890 -6.455 46.829 1.00 26.13 172 ILE B O 1
ATOM 3052 N N . ALA B 1 177 ? -21.587 -5.088 46.255 1.00 25.76 173 ALA B N 1
ATOM 3053 C CA . ALA B 1 177 ? -20.946 -4.731 44.993 1.00 26.99 173 ALA B CA 1
ATOM 3054 C C . ALA B 1 177 ? -20.094 -3.484 45.123 1.00 27.77 173 ALA B C 1
ATOM 3055 O O . ALA B 1 177 ? -20.518 -2.508 45.728 1.00 28.48 173 ALA B O 1
ATOM 3057 N N . PHE B 1 178 ? -18.891 -3.527 44.555 1.00 28.05 174 PHE B N 1
ATOM 3058 C CA . PHE B 1 178 ? -18.022 -2.353 44.481 1.00 28.88 174 PHE B CA 1
ATOM 3059 C C . PHE B 1 178 ? -18.500 -1.456 43.379 1.00 29.55 174 PHE B C 1
ATOM 3060 O O . PHE B 1 178 ? -18.497 -1.837 42.206 1.00 29.63 174 PHE B O 1
ATOM 3068 N N . THR B 1 179 ? -18.888 -0.252 43.761 1.00 30.47 175 THR B N 1
ATOM 3069 C CA . THR B 1 179 ? -19.596 0.628 42.853 1.00 31.44 175 THR B CA 1
ATOM 3070 C C . THR B 1 179 ? -18.758 1.901 42.595 1.00 32.61 175 THR B C 1
ATOM 3071 O O . THR B 1 179 ? -18.703 2.422 41.469 1.00 32.90 175 THR B O 1
ATOM 3075 N N . ARG B 1 180 ? -18.052 2.363 43.627 1.00 31.72 176 ARG B N 1
ATOM 3076 C CA . ARG B 1 180 ? -17.258 3.565 43.507 1.00 31.58 176 ARG B CA 1
ATOM 3077 C C . ARG B 1 180 ? -15.996 3.376 44.342 1.00 30.67 176 ARG B C 1
ATOM 3078 O O . ARG B 1 180 ? -16.086 2.821 45.457 1.00 28.99 176 ARG B O 1
ATOM 3086 N N . THR B 1 181 ? -14.856 3.793 43.785 1.00 29.72 177 THR B N 1
ATOM 3087 C CA . THR B 1 181 ? -13.570 3.800 44.525 1.00 30.94 177 THR B CA 1
ATOM 3088 C C . THR B 1 181 ? -12.882 5.173 44.449 1.00 31.21 177 THR B C 1
ATOM 3089 O O . THR B 1 181 ? -12.908 5.846 43.395 1.00 30.56 177 THR B O 1
ATOM 3093 N N . VAL B 1 182 ? -12.248 5.573 45.554 1.00 29.96 178 VAL B N 1
ATOM 3094 C CA . VAL B 1 182 ? -11.550 6.846 45.637 1.00 29.82 178 VAL B CA 1
ATOM 3095 C C . VAL B 1 182 ? -10.147 6.523 46.092 1.00 29.29 178 VAL B C 1
ATOM 3096 O O . VAL B 1 182 ? -9.968 6.056 47.217 1.00 29.70 178 VAL B O 1
ATOM 3100 N N . ASP B 1 183 ? -9.176 6.703 45.200 1.00 29.06 179 ASP B N 1
ATOM 3101 C CA . ASP B 1 183 ? -7.769 6.433 45.468 1.00 29.78 179 ASP B CA 1
ATOM 3102 C C . ASP B 1 183 ? -6.975 7.733 45.677 1.00 29.40 179 ASP B C 1
ATOM 3103 O O . ASP B 1 183 ? -7.180 8.706 44.946 1.00 30.90 179 ASP B O 1
ATOM 3108 N N . THR B 1 184 ? -6.072 7.771 46.656 1.00 28.11 180 THR B N 1
ATOM 3109 C CA . THR B 1 184 ? -4.949 8.728 46.596 1.00 27.15 180 THR B CA 1
ATOM 3110 C C . THR B 1 184 ? -3.653 7.959 46.326 1.00 27.12 180 THR B C 1
ATOM 3111 O O . THR B 1 184 ? -3.454 6.842 46.840 1.00 26.13 180 THR B O 1
ATOM 3115 N N . ILE B 1 185 ? -2.774 8.558 45.530 1.00 24.90 181 ILE B N 1
ATOM 3116 C CA . ILE B 1 185 ? -1.495 7.980 45.193 1.00 25.56 181 ILE B CA 1
ATOM 3117 C C . ILE B 1 185 ? -0.404 8.949 45.551 1.00 24.37 181 ILE B C 1
ATOM 3118 O O . ILE B 1 185 ? -0.368 10.077 45.028 1.00 24.87 181 ILE B O 1
ATOM 3123 N N . ASP B 1 186 ? 0.460 8.501 46.455 1.00 23.36 182 ASP B N 1
ATOM 3124 C CA . ASP B 1 186 ? 1.631 9.198 46.919 1.00 23.80 182 ASP B CA 1
ATOM 3125 C C . ASP B 1 186 ? 2.878 8.371 46.751 1.00 25.45 182 ASP B C 1
ATOM 3126 O O . ASP B 1 186 ? 2.811 7.139 46.585 1.00 27.26 182 ASP B O 1
ATOM 3131 N N . THR B 1 187 ? 4.017 9.045 46.770 1.00 25.22 183 THR B N 1
ATOM 3132 C CA . THR B 1 187 ? 5.306 8.396 46.889 1.00 24.87 183 THR B CA 1
ATOM 3133 C C . THR B 1 187 ? 5.593 8.248 48.391 1.00 24.06 183 THR B C 1
ATOM 3134 O O . THR B 1 187 ? 5.027 8.999 49.211 1.00 23.51 183 THR B O 1
ATOM 3138 N N . ALA B 1 188 ? 6.451 7.296 48.727 1.00 22.06 184 ALA B N 1
ATOM 3139 C CA . ALA B 1 188 ? 6.826 7.016 50.122 1.00 22.69 184 ALA B CA 1
ATOM 3140 C C . ALA B 1 188 ? 8.099 6.212 50.202 1.00 22.98 184 ALA B C 1
ATOM 3141 O O . ALA B 1 188 ? 8.549 5.593 49.218 1.00 23.28 184 ALA B O 1
ATOM 3143 N N . LEU B 1 189 ? 8.627 6.157 51.413 1.00 23.89 185 LEU B N 1
ATOM 3144 C CA . LEU B 1 189 ? 9.714 5.243 51.757 1.00 24.87 185 LEU B CA 1
ATOM 3145 C C . LEU B 1 189 ? 9.270 4.298 52.872 1.00 25.26 185 LEU B C 1
ATOM 3146 O O . LEU B 1 189 ? 8.428 4.669 53.693 1.00 24.33 185 LEU B O 1
ATOM 3151 N N . PRO B 1 190 ? 9.814 3.069 52.914 1.00 24.84 186 PRO B N 1
ATOM 3152 C CA . PRO B 1 190 ? 9.288 2.116 53.911 1.00 25.50 186 PRO B CA 1
ATOM 3153 C C . PRO B 1 190 ? 9.911 2.305 55.284 1.00 25.79 186 PRO B C 1
ATOM 3154 O O . PRO B 1 190 ? 11.089 2.648 55.383 1.00 26.42 186 PRO B O 1
ATOM 3158 N N . ASP B 1 191 ? 9.139 2.105 56.341 1.00 25.27 187 ASP B N 1
ATOM 3159 C CA . ASP B 1 191 ? 9.720 2.074 57.676 1.00 25.86 187 ASP B CA 1
ATOM 3160 C C . ASP B 1 191 ? 10.465 0.750 57.907 1.00 25.31 187 ASP B C 1
ATOM 3161 O O . ASP B 1 191 ? 10.532 -0.093 57.001 1.00 25.31 187 ASP B O 1
ATOM 3166 N N . ALA B 1 192 ? 11.056 0.555 59.088 1.00 25.68 188 ALA B N 1
ATOM 3167 C CA . ALA B 1 192 ? 11.867 -0.663 59.306 1.00 24.41 188 ALA B CA 1
ATOM 3168 C C . ALA B 1 192 ? 11.096 -1.967 59.076 1.00 23.63 188 ALA B C 1
ATOM 3169 O O . ALA B 1 192 ? 11.608 -2.883 58.453 1.00 22.60 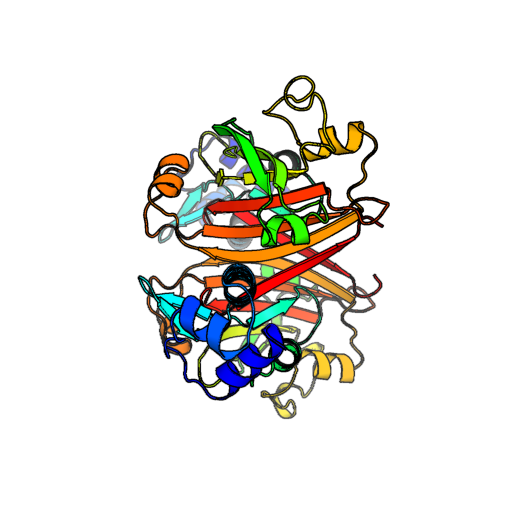188 ALA B O 1
ATOM 3171 N N . ARG B 1 193 ? 9.883 -2.041 59.625 1.00 23.02 189 ARG B N 1
ATOM 3172 C CA . ARG B 1 193 ? 9.044 -3.227 59.471 1.00 22.21 189 ARG B CA 1
ATOM 3173 C C . ARG B 1 193 ? 8.644 -3.426 58.011 1.00 21.44 189 ARG B C 1
ATOM 3174 O O . ARG B 1 193 ? 8.724 -4.541 57.505 1.00 20.94 189 ARG B O 1
ATOM 3182 N N . GLU B 1 194 ? 8.244 -2.342 57.357 1.00 21.47 190 GLU B N 1
ATOM 3183 C CA . GLU B 1 194 ? 7.846 -2.408 55.933 1.00 21.06 190 GLU B CA 1
ATOM 3184 C C . GLU B 1 194 ? 9.025 -2.872 55.074 1.00 20.65 190 GLU B C 1
ATOM 3185 O O . GLU B 1 194 ? 8.862 -3.713 54.180 1.00 18.49 190 GLU B O 1
ATOM 3191 N N . ALA B 1 195 ? 10.207 -2.347 55.368 1.00 22.07 191 ALA B N 1
ATOM 3192 C CA . ALA B 1 195 ? 11.392 -2.738 54.614 1.00 22.51 191 ALA B CA 1
ATOM 3193 C C . ALA B 1 195 ? 11.671 -4.233 54.778 1.00 23.30 191 ALA B C 1
ATOM 3194 O O . ALA B 1 195 ? 11.973 -4.922 53.811 1.00 23.76 191 ALA B O 1
ATOM 3196 N N . ALA B 1 196 ? 11.522 -4.738 55.998 1.00 23.13 192 ALA B N 1
ATOM 3197 C CA . ALA B 1 196 ? 11.773 -6.132 56.280 1.00 22.43 192 ALA B CA 1
ATOM 3198 C C . ALA B 1 196 ? 10.786 -7.050 55.562 1.00 21.62 192 ALA B C 1
ATOM 3199 O O . ALA B 1 196 ? 11.202 -8.064 54.989 1.00 21.20 192 ALA B O 1
ATOM 3201 N N . LEU B 1 197 ? 9.494 -6.709 55.632 1.00 20.20 193 LEU B N 1
ATOM 3202 C CA . LEU B 1 197 ? 8.431 -7.475 54.978 1.00 18.96 193 LEU B CA 1
ATOM 3203 C C . LEU B 1 197 ? 8.601 -7.512 53.444 1.00 18.87 193 LEU B C 1
ATOM 3204 O O . LEU B 1 197 ? 8.186 -8.472 52.803 1.00 17.32 193 LEU B O 1
ATOM 3209 N N . LEU B 1 198 ? 9.187 -6.465 52.877 1.00 19.63 194 LEU B N 1
ATOM 3210 C CA . LEU B 1 198 ? 9.225 -6.363 51.395 1.00 20.80 194 LEU B CA 1
ATOM 3211 C C . LEU B 1 198 ? 10.588 -6.574 50.743 1.00 21.98 194 LEU B C 1
ATOM 3212 O O . LEU B 1 198 ? 10.734 -6.302 49.540 1.00 21.50 194 LEU B O 1
ATOM 3217 N N . GLY B 1 199 ? 11.566 -7.065 51.505 1.00 22.17 195 GLY B N 1
ATOM 3218 C CA . GLY B 1 199 ? 12.931 -7.210 50.986 1.00 24.75 195 GLY B CA 1
ATOM 3219 C C . GLY B 1 199 ? 13.632 -5.902 50.585 1.00 26.65 195 GLY B C 1
ATOM 3220 O O . GLY B 1 199 ? 14.496 -5.913 49.714 1.00 27.02 195 GLY B O 1
ATOM 3221 N N . ALA B 1 200 ? 13.251 -4.774 51.201 1.00 27.58 196 ALA B N 1
ATOM 3222 C CA . ALA B 1 200 ? 13.682 -3.428 50.775 1.00 28.90 196 ALA B CA 1
ATOM 3223 C C . ALA B 1 200 ? 14.626 -2.801 51.792 1.00 29.72 196 ALA B C 1
ATOM 3224 O O . ALA B 1 200 ? 14.941 -3.423 52.819 1.00 31.03 196 ALA B O 1
ATOM 3226 N N . ASP B 1 201 ? 15.066 -1.572 51.528 1.00 31.62 197 ASP B N 1
ATOM 3227 C CA . ASP B 1 201 ? 15.781 -0.780 52.525 1.00 32.84 197 ASP B CA 1
ATOM 3228 C C . ASP B 1 201 ? 15.122 0.594 52.663 1.00 32.97 197 ASP B C 1
ATOM 3229 O O . ASP B 1 201 ? 14.150 0.907 51.955 1.00 33.67 197 ASP B O 1
ATOM 3234 N N . ALA B 1 202 ? 15.675 1.416 53.554 1.00 33.65 198 ALA B N 1
ATOM 3235 C CA . ALA B 1 202 ? 15.107 2.717 53.900 1.00 33.83 198 ALA B CA 1
ATOM 3236 C C . ALA B 1 202 ? 14.979 3.669 52.730 1.00 33.87 198 ALA B C 1
ATOM 3237 O O . ALA B 1 202 ? 14.161 4.596 52.768 1.00 33.96 198 ALA B O 1
ATOM 3239 N N . ARG B 1 203 ? 15.779 3.440 51.684 1.00 33.91 199 ARG B N 1
ATOM 3240 C CA . ARG B 1 203 ? 15.777 4.267 50.459 1.00 33.81 199 ARG B CA 1
ATOM 3241 C C . ARG B 1 203 ? 14.954 3.734 49.284 1.00 33.09 199 ARG B C 1
ATOM 3242 O O . ARG B 1 203 ? 14.834 4.408 48.265 1.00 33.59 199 ARG B O 1
ATOM 3250 N N . THR B 1 204 ? 14.365 2.546 49.411 1.00 32.13 200 THR B N 1
ATOM 3251 C CA . THR B 1 204 ? 13.572 2.002 48.314 1.00 30.15 200 THR B CA 1
ATOM 3252 C C . THR B 1 204 ? 12.345 2.867 48.030 1.00 29.83 200 THR B C 1
ATOM 3253 O O . THR B 1 204 ? 11.513 3.044 48.910 1.00 29.72 200 THR B O 1
ATOM 3257 N N . PRO B 1 205 ? 12.202 3.397 46.798 1.00 28.73 201 PRO B N 1
ATOM 3258 C CA . PRO B 1 205 ? 11.011 4.190 46.430 1.00 27.65 201 PRO B CA 1
ATOM 3259 C C . PRO B 1 205 ? 9.760 3.309 46.397 1.00 26.26 201 PRO B C 1
ATOM 3260 O O . PRO B 1 205 ? 9.827 2.203 45.826 1.00 25.26 201 PRO B O 1
ATOM 3264 N N . MET B 1 206 ? 8.670 3.782 47.043 1.00 24.16 202 MET B N 1
ATOM 3265 C CA . MET B 1 206 ? 7.369 3.081 47.101 1.00 22.50 202 MET B CA 1
ATOM 3266 C C . MET B 1 206 ? 6.235 3.936 46.581 1.00 21.75 202 MET B C 1
ATOM 3267 O O . MET B 1 206 ? 6.323 5.176 46.640 1.00 22.18 202 MET B O 1
ATOM 3272 N N . PHE B 1 207 ? 5.179 3.289 46.101 1.00 19.91 203 PHE B N 1
ATOM 3273 C CA . PHE B 1 207 ? 3.872 3.891 45.934 1.00 19.47 203 PHE B CA 1
ATOM 3274 C C . PHE B 1 207 ? 3.165 3.658 47.274 1.00 19.32 203 PHE B C 1
ATOM 3275 O O . PHE B 1 207 ? 3.250 2.561 47.831 1.00 17.68 203 PHE B O 1
ATOM 3283 N N . LEU B 1 208 ? 2.518 4.701 47.770 1.00 18.09 204 LEU B N 1
ATOM 3284 C CA . LEU B 1 208 ? 1.511 4.563 48.858 1.00 17.20 204 LEU B CA 1
ATOM 3285 C C . LEU B 1 208 ? 0.135 4.902 48.306 1.00 17.66 204 LEU B C 1
ATOM 3286 O O . LEU B 1 208 ? -0.147 6.070 47.943 1.00 17.13 204 LEU B O 1
ATOM 3291 N N . LEU B 1 209 ? -0.728 3.896 48.187 1.00 17.36 205 LEU B N 1
ATOM 3292 C CA . LEU B 1 209 ? -2.079 4.125 47.727 1.00 19.18 205 LEU B CA 1
ATOM 3293 C C . LEU B 1 209 ? -3.027 4.005 48.895 1.00 19.37 205 LEU B C 1
ATOM 3294 O O . LEU B 1 209 ? -2.844 3.131 49.746 1.00 18.99 205 LEU B O 1
ATOM 3299 N N . ASN B 1 210 ? -3.974 4.926 48.976 1.00 19.75 206 ASN B N 1
ATOM 3300 C CA . ASN B 1 210 ? -5.046 4.826 49.954 1.00 19.67 206 ASN B CA 1
ATOM 3301 C C . ASN B 1 210 ? -6.379 4.836 49.225 1.00 20.15 206 ASN B C 1
ATOM 3302 O O . ASN B 1 210 ? -6.657 5.755 48.415 1.00 20.72 206 ASN B O 1
ATOM 3307 N N . ARG B 1 211 ? -7.191 3.826 49.495 1.00 18.35 207 ARG B N 1
ATOM 3308 C CA . ARG B 1 211 ? -8.515 3.702 48.910 1.00 18.31 207 ARG B CA 1
ATOM 3309 C C . ARG B 1 211 ? -9.664 3.623 49.894 1.00 18.97 207 ARG B C 1
ATOM 3310 O O . ARG B 1 211 ? -9.564 2.972 50.955 1.00 17.95 207 ARG B O 1
ATOM 3318 N N . VAL B 1 212 ? -10.780 4.266 49.545 1.00 19.38 208 VAL B N 1
ATOM 3319 C CA . VAL B 1 212 ? -12.059 3.968 50.160 1.00 19.56 208 VAL B CA 1
ATOM 3320 C C . VAL B 1 212 ? -12.953 3.463 49.037 1.00 20.50 208 VAL B C 1
ATOM 3321 O O . VAL B 1 212 ? -12.977 4.027 47.949 1.00 21.11 208 VAL B O 1
ATOM 3325 N N . SER B 1 213 ? -13.638 2.376 49.290 1.00 20.64 209 SER B N 1
ATOM 3326 C CA . SER B 1 213 ? -14.514 1.762 48.283 1.00 22.14 209 SER B CA 1
ATOM 3327 C C . SER B 1 213 ? -15.925 1.787 48.842 1.00 22.21 209 SER B C 1
ATOM 3328 O O . SER B 1 213 ? -16.116 1.577 50.036 1.00 22.62 209 SER B O 1
ATOM 3331 N N . TYR B 1 214 ? -16.919 1.979 47.968 1.00 22.07 210 TYR B N 1
ATOM 3332 C CA . TYR B 1 214 ? -18.310 2.111 48.373 1.00 23.49 210 TYR B CA 1
ATOM 3333 C C . TYR B 1 214 ? -19.202 1.168 47.558 1.00 23.61 210 TYR B C 1
ATOM 3334 O O . TYR B 1 214 ? -18.904 0.899 46.396 1.00 25.05 210 TYR B O 1
ATOM 3343 N N . ASP B 1 215 ? -20.279 0.717 48.183 1.00 25.51 211 ASP B N 1
ATOM 3344 C CA . ASP B 1 215 ? -21.154 -0.317 47.642 1.00 27.59 211 ASP B CA 1
ATOM 3345 C C . ASP B 1 215 ? -22.361 0.284 46.882 1.00 29.40 211 ASP B C 1
ATOM 3346 O O . ASP B 1 215 ? -22.353 1.482 46.558 1.00 29.82 211 ASP B O 1
ATOM 3351 N N . GLN B 1 216 ? -23.367 -0.554 46.597 1.00 31.20 212 GLN B N 1
ATOM 3352 C CA . GLN B 1 216 ? -24.499 -0.177 45.723 1.00 32.76 212 GLN B CA 1
ATOM 3353 C C . GLN B 1 216 ? -25.354 0.906 46.355 1.00 33.43 212 GLN B C 1
ATOM 3354 O O . GLN B 1 216 ? -26.029 1.674 45.656 1.00 34.77 212 GLN B O 1
ATOM 3360 N N . ASP B 1 217 ? -25.296 0.979 47.675 1.00 33.34 213 ASP B N 1
ATOM 3361 C CA . ASP B 1 217 ? -26.007 1.987 48.428 1.00 33.18 213 ASP B CA 1
ATOM 3362 C C . ASP B 1 217 ? -25.066 3.132 48.817 1.00 32.68 213 ASP B C 1
ATOM 3363 O O . ASP B 1 217 ? -25.439 3.974 49.628 1.00 33.42 213 ASP B O 1
ATOM 3368 N N . ASP B 1 218 ? -23.867 3.158 48.219 1.00 31.50 214 ASP B N 1
ATOM 3369 C CA . ASP B 1 218 ? -22.806 4.141 48.539 1.00 31.73 214 ASP B CA 1
ATOM 3370 C C . ASP B 1 218 ? -22.371 4.056 50.019 1.00 29.94 214 ASP B C 1
ATOM 3371 O O . ASP B 1 218 ? -21.924 5.042 50.600 1.00 30.45 214 ASP B O 1
ATOM 3376 N N . VAL B 1 219 ? -22.534 2.883 50.631 1.00 29.14 215 VAL B N 1
ATOM 3377 C CA . VAL B 1 219 ? -22.038 2.622 51.997 1.00 27.58 215 VAL B CA 1
ATOM 3378 C C . VAL B 1 219 ? -20.590 2.115 51.870 1.00 26.69 215 VAL B C 1
ATOM 3379 O O . VAL B 1 219 ? -20.303 1.270 51.021 1.00 25.76 215 VAL B O 1
ATOM 3383 N N . ALA B 1 220 ? -19.674 2.657 52.687 1.00 24.45 216 ALA B N 1
ATOM 3384 C CA . ALA B 1 220 ? -18.277 2.198 52.652 1.00 22.63 216 ALA B CA 1
ATOM 3385 C C . ALA B 1 220 ? -18.121 0.672 52.892 1.00 21.04 216 ALA B C 1
ATOM 3386 O O . ALA B 1 220 ? -18.705 0.093 53.818 1.00 21.19 216 ALA B O 1
ATOM 3388 N N . ILE B 1 221 ? -17.265 0.077 52.081 1.00 20.02 217 ILE B N 1
ATOM 3389 C CA . ILE B 1 221 ? -16.881 -1.343 52.137 1.00 18.71 217 ILE B CA 1
ATOM 3390 C C . ILE B 1 221 ? -15.615 -1.529 52.939 1.00 19.24 217 ILE B C 1
ATOM 3391 O O . ILE B 1 221 ? -15.498 -2.470 53.745 1.00 18.54 217 ILE B O 1
ATOM 3396 N N . GLU B 1 222 ? -14.664 -0.626 52.717 1.00 18.36 218 GLU B N 1
ATOM 3397 C CA . GLU B 1 222 ? -13.319 -0.788 53.269 1.00 17.69 218 GLU B CA 1
ATOM 3398 C C . GLU B 1 222 ? -12.551 0.546 53.210 1.00 16.93 218 GLU B C 1
ATOM 3399 O O . GLU B 1 222 ? -12.874 1.476 52.432 1.00 17.60 218 GLU B O 1
ATOM 3405 N N . GLN B 1 223 ? -11.474 0.576 53.997 1.00 16.00 219 GLN B N 1
ATOM 3406 C CA . GLN B 1 223 ? -10.390 1.515 53.799 1.00 16.27 219 GLN B CA 1
ATOM 3407 C C . GLN B 1 223 ? -9.109 0.718 53.618 1.00 16.95 219 GLN B C 1
ATOM 3408 O O . GLN B 1 223 ? -8.709 -0.075 54.475 1.00 16.72 219 GLN B O 1
ATOM 3414 N N . ARG B 1 224 ? -8.454 0.897 52.474 1.00 17.12 220 ARG B N 1
ATOM 3415 C CA . ARG B 1 224 ? -7.351 0.008 52.095 1.00 17.54 220 ARG B CA 1
ATOM 3416 C C . ARG B 1 224 ? -6.074 0.853 51.884 1.00 19.02 220 ARG B C 1
ATOM 3417 O O . ARG B 1 224 ? -6.058 1.826 51.108 1.00 19.54 220 ARG B O 1
ATOM 3425 N N . ARG B 1 225 ? -5.022 0.517 52.630 1.00 18.22 221 ARG B N 1
ATOM 3426 C CA . ARG B 1 225 ? -3.712 1.071 52.395 1.00 18.67 221 ARG B CA 1
ATOM 3427 C C . ARG B 1 225 ? -2.830 0.044 51.703 1.00 19.06 221 ARG B C 1
ATOM 3428 O O . ARG B 1 225 ? -2.724 -1.111 52.154 1.00 19.02 221 ARG B O 1
ATOM 3436 N N . SER B 1 226 ? -2.171 0.461 50.609 1.00 18.06 222 SER B N 1
ATOM 3437 C CA . SER B 1 226 ? -1.290 -0.455 49.880 1.00 20.17 222 SER B CA 1
ATOM 3438 C C . SER B 1 226 ? 0.048 0.216 49.633 1.00 20.47 222 SER B C 1
ATOM 3439 O O . SER B 1 226 ? 0.111 1.348 49.077 1.00 21.31 222 SER B O 1
ATOM 3442 N N . LEU B 1 227 ? 1.110 -0.437 50.089 1.00 19.07 223 LEU B N 1
ATOM 3443 C CA . LEU B 1 227 ? 2.433 0.106 49.952 1.00 18.90 223 LEU B CA 1
ATOM 3444 C C . LEU B 1 227 ? 3.196 -0.806 48.999 1.00 19.60 223 LEU B C 1
ATOM 3445 O O . LEU B 1 227 ? 3.493 -1.949 49.354 1.00 18.18 223 LEU B O 1
ATOM 3450 N N . TYR B 1 228 ? 3.494 -0.298 47.790 1.00 18.67 224 TYR B N 1
ATOM 3451 C CA . TYR B 1 228 ? 4.143 -1.138 46.771 1.00 19.38 224 TYR B CA 1
ATOM 3452 C C . TYR B 1 228 ? 5.534 -0.686 46.460 1.00 19.63 224 TYR B C 1
ATOM 3453 O O . TYR B 1 228 ? 5.803 0.519 46.428 1.00 19.51 224 TYR B O 1
ATOM 3462 N N . ARG B 1 229 ? 6.417 -1.649 46.187 1.00 19.51 225 ARG B N 1
ATOM 3463 C CA . ARG B 1 229 ? 7.756 -1.333 45.698 1.00 20.34 225 ARG B CA 1
ATOM 3464 C C . ARG B 1 229 ? 7.637 -0.733 44.312 1.00 19.62 225 ARG B C 1
ATOM 3465 O O . ARG B 1 229 ? 7.027 -1.302 43.439 1.00 20.44 225 ARG B O 1
ATOM 3473 N N . GLY B 1 230 ? 8.226 0.432 44.140 1.00 20.79 226 GLY B N 1
ATOM 3474 C CA . GLY B 1 230 ? 8.143 1.124 42.853 1.00 21.97 226 GLY B CA 1
ATOM 3475 C C . GLY B 1 230 ? 8.848 0.327 41.760 1.00 22.10 226 GLY B C 1
ATOM 3476 O O . GLY B 1 230 ? 8.399 0.315 40.612 1.00 21.69 226 GLY B O 1
ATOM 3477 N N . ASP B 1 231 ? 9.906 -0.370 42.130 1.00 21.39 227 ASP B N 1
ATOM 3478 C CA . ASP B 1 231 ? 10.596 -1.235 41.178 1.00 22.62 227 ASP B CA 1
ATOM 3479 C C . ASP B 1 231 ? 9.844 -2.496 40.737 1.00 22.94 227 ASP B C 1
ATOM 3480 O O . ASP B 1 231 ? 10.315 -3.210 39.845 1.00 23.25 227 ASP B O 1
ATOM 3485 N N . ARG B 1 232 ? 8.655 -2.747 41.299 1.00 21.68 228 ARG B N 1
ATOM 3486 C CA . ARG B 1 232 ? 7.875 -3.937 40.957 1.00 23.10 228 ARG B CA 1
ATOM 3487 C C . ARG B 1 232 ? 6.456 -3.649 40.518 1.00 22.96 228 ARG B C 1
ATOM 3488 O O . ARG B 1 232 ? 5.687 -4.569 40.234 1.00 23.83 228 ARG B O 1
ATOM 3496 N N . MET B 1 233 ? 6.112 -2.371 40.382 1.00 22.99 229 MET B N 1
ATOM 3497 C CA . MET B 1 233 ? 4.749 -2.025 40.104 1.00 24.17 229 MET B CA 1
ATOM 3498 C C . MET B 1 233 ? 4.633 -0.813 39.190 1.00 24.16 229 MET B C 1
ATOM 3499 O O . MET B 1 233 ? 5.304 0.185 39.410 1.00 24.83 229 MET B O 1
ATOM 3504 N N . THR B 1 234 ? 3.789 -0.924 38.175 1.00 23.81 230 THR B N 1
ATOM 3505 C CA . THR B 1 234 ? 3.351 0.203 37.348 1.00 24.34 230 THR B CA 1
ATOM 3506 C C . THR B 1 234 ? 1.828 0.303 37.413 1.00 25.01 230 THR B C 1
ATOM 3507 O O . THR B 1 234 ? 1.126 -0.718 37.214 1.00 24.90 230 THR B O 1
ATOM 3511 N N . PHE B 1 235 ? 1.288 1.513 37.648 1.00 25.44 231 PHE B N 1
ATOM 3512 C CA . PHE B 1 235 ? -0.146 1.729 37.531 1.00 26.50 231 PHE B CA 1
ATOM 3513 C C . PHE B 1 235 ? -0.568 2.281 36.177 1.00 28.04 231 PHE B C 1
ATOM 3514 O O . PHE B 1 235 ? 0.158 3.073 35.589 1.00 27.12 231 PHE B O 1
ATOM 3522 N N . THR B 1 236 ? -1.708 1.815 35.669 1.00 29.34 232 THR B N 1
ATOM 3523 C CA . THR B 1 236 ? -2.256 2.254 34.381 1.00 31.44 232 THR B CA 1
ATOM 3524 C C . THR B 1 236 ? -3.682 2.773 34.574 1.00 33.48 232 THR B C 1
ATOM 3525 O O . THR B 1 236 ? -4.413 2.317 35.470 1.00 34.04 232 THR B O 1
ATOM 3529 N N . ALA B 1 237 ? -4.082 3.741 33.754 1.00 34.59 233 ALA B N 1
ATOM 3530 C CA . ALA B 1 237 ? -5.425 4.330 33.840 1.00 36.22 233 ALA B CA 1
ATOM 3531 C C . ALA B 1 237 ? -5.881 4.738 32.448 1.00 37.74 233 ALA B C 1
ATOM 3532 O O . ALA B 1 237 ? -5.164 5.458 31.726 1.00 36.90 233 ALA B O 1
ATOM 3534 N N . VAL B 1 238 ? -7.045 4.233 32.050 1.00 39.18 234 VAL B N 1
ATOM 3535 C CA . VAL B 1 238 ? -7.644 4.575 30.764 1.00 40.80 234 VAL B CA 1
ATOM 3536 C C . VAL B 1 238 ? -8.906 5.345 31.079 1.00 42.11 234 VAL B C 1
ATOM 3537 O O . VAL B 1 238 ? -9.834 4.786 31.655 1.00 42.11 234 VAL B O 1
ATOM 3541 N N . MET B 1 239 ? -8.925 6.641 30.735 1.00 43.57 235 MET B N 1
ATOM 3542 C CA . MET B 1 239 ? -10.054 7.521 31.059 1.00 44.95 235 MET B CA 1
ATOM 3543 C C . MET B 1 239 ? -10.771 8.086 29.841 1.00 45.25 235 MET B C 1
ATOM 3544 O O . MET B 1 239 ? -10.151 8.348 28.815 1.00 44.82 235 MET B O 1
ATOM 3549 N N . HIS B 1 240 ? -12.086 8.252 29.972 1.00 45.49 236 HIS B N 1
ATOM 3550 C CA . HIS B 1 240 ? -12.923 8.715 28.866 1.00 45.98 236 HIS B CA 1
ATOM 3551 C C . HIS B 1 240 ? -13.638 10.007 29.249 1.00 46.17 236 HIS B C 1
ATOM 3552 O O . HIS B 1 240 ? -14.026 10.181 30.402 1.00 46.45 236 HIS B O 1
ATOM 3559 N N . ALA B 1 241 ? -13.792 10.914 28.281 1.00 46.64 237 ALA B N 1
ATOM 3560 C CA . ALA B 1 241 ? -14.486 12.184 28.510 1.00 47.32 237 ALA B CA 1
ATOM 3561 C C . ALA B 1 241 ? -15.962 11.956 28.875 1.00 47.86 237 ALA B C 1
ATOM 3562 O O . ALA B 1 241 ? -16.434 12.434 29.907 1.00 48.24 237 ALA B O 1
ATOM 3564 N N . LYS B 1 242 ? -16.674 11.212 28.027 1.00 48.64 238 LYS B N 1
ATOM 3565 C CA . LYS B 1 242 ? -18.095 10.913 28.235 1.00 49.15 238 LYS B CA 1
ATOM 3566 C C . LYS B 1 242 ? -18.318 9.953 29.411 1.00 49.23 238 LYS B C 1
ATOM 3567 O O . LYS B 1 242 ? -17.464 9.820 30.307 1.00 48.71 238 LYS B O 1
#

Sequence (455 aa):
LKHQVVRAELDRMLDGMRRIGDPFPAEREIAEQFEVARETVRQALRELLIDGRVERRGRTTVVARRPKIRQPLGMGSYTEAAKAQGLSAGRILVAWSDLTADEVLAGVLGVDVGAPVLQLERVVLTTDDGVRRVGLEETTKLPAQQRYPGLREETFDHEASLYAEIRSRGIAFTRTVDTIDTALPDAREAALLGADARTPMFLLNRVSYDQDDVAIEQRRSLYRGDRMTFTAVMHAKNVVRAELDRMLDGMRIGDPFPAEREIAEQFEVARETVRQALRELLIDGRVERRGRTTVVARRPKIRQPLGMGSYTEAAKAQGLSAGRILVAWSDLTADEVLAGVLGVDVGAPVLQLEERVVLTTTDGVRVGLETTKLPAQRYPGLRETFDHEASLYAEIRSRGIAFTRTVDTIDTALPDAREAALLGADARTPMFLLNRVSYDQDDVAIEQRRSLYRGDRMTFTAVMHAK

Secondary structure (DSSP, 8-state):
-HHHHHHHHHHHHHHHPPTTPBPPPHHHHHHHTT--HHHHHHHHHHHHHTTSEEEETTEEEE-PPPEEEESSSS-HHHHHHTTT--EEEEEEEEEEEE--HHHHHHHT--TT-EEEEEEEEEEETTEEEEEEEEEEEGGG-TTHHHH--TTS-HHHHHHHTT----EEEEEEEEE---HHHHHHHT--TT--EEEEEEEEE-TTS-EEEEEEEEEEGGGEEEEEEEES--/-HHHHHHHHHHHPPTTPBPPPHHHHHHHTT--HHHHHHHHHHHHHTTSEEEETTEEEE--PPEEEESSSS-HHHHHHTTT--EEEEEEEEEEEE--HHHHHHHT--TT-EEEEEEEEEEETTEEEEEEEEEEEGGG-TTHHHH--TTS-HHHHHHHTT----EEEEEEEEE---HHHHHHTT--TT--EEEEEEEEE-TTS-EEEEEEEEEEGGGEEEEEEEE--

InterPro domains:
  IPR000524 Transcription regulator HTH, GntR [PF00392] (15-67)
  IPR000524 Transcription regulator HTH, GntR [PR00035] (32-46)
  IPR000524 Transcription regulator HTH, GntR [PR00035] (46-62)
  IPR000524 Transcription regulator HTH, GntR [PS50949] (8-74)
  IPR000524 Transcription regulator HTH, GntR [SM00345] (15-71)
  IPR000524 Transcription regulator HTH, GntR [cd07377] (10-72)
  IPR011663 UbiC transcription regulator-associated [PF07702] (92-229)
  IPR011663 UbiC transcription regulator-associated [SM00866] (91-230)
  IPR028978 Chorismate pyruvate-lyase/UbiC transcription regulator-associated domain superfamily [G3DSA:3.40.1410.10] (75-244)
  IPR028978 Chorismate pyruvate-lyase/UbiC transcription regulator-associated domain superfamily [SSF64288] (63-236)
  IPR036388 Winged helix-like DNA-binding domain superfamily [G3DSA:1.10.10.10] (1-74)
  IPR036390 Winged helix DNA-binding domain superfamily [SSF46785] (23-80)
  IPR050679 Bacterial HTH-type transcriptional regulator [PTHR44846] (11-235)

CATH classification: 1.10.10.10 (+1 more: 3.40.1410.10)